Protein AF-A0A3B1JAP4-F1 (afdb_monomer)

Radius of gyration: 34.72 Å; Cα contacts (8 Å, |Δi|>4): 866; chains: 1; bounding box: 65×102×86 Å

Organism: Astyanax mexicanus (NCBI:txid7994)

pLDDT: mean 75.36, std 18.12, range [30.45, 96.69]

Nearest PDB structures (foldseek):
  4irl-assembly3_C  TM=9.573E-01  e=2.790E-07  Escherichia coli K-12
  3zjc-assembly4_C  TM=6.246E-01  e=2.790E-07  Homo sapiens
  3zjc-assembly2_B  TM=6.180E-01  e=3.115E-07  Homo sapiens
  3zjc-assembly1_A  TM=5.566E-01  e=2.499E-07  Homo sapiens
  3zjc-assembly3_E  TM=5.441E-01  e=3.144E-06  Homo sapiens

Structure (mmCIF, N/CA/C/O backbone):
data_AF-A0A3B1JAP4-F1
#
_entry.id   AF-A0A3B1JAP4-F1
#
loop_
_atom_site.group_PDB
_atom_site.id
_atom_site.type_symbol
_atom_site.label_atom_id
_atom_site.label_alt_id
_atom_site.label_comp_id
_atom_site.label_asym_id
_atom_site.label_entity_id
_atom_site.label_seq_id
_atom_site.pdbx_PDB_ins_code
_atom_site.Cartn_x
_atom_site.Cartn_y
_atom_site.Cartn_z
_atom_site.occupancy
_atom_site.B_iso_or_equiv
_atom_site.auth_seq_id
_atom_site.auth_comp_id
_atom_site.auth_asym_id
_atom_site.auth_atom_id
_atom_site.pdbx_PDB_model_num
ATOM 1 N N . MET A 1 1 ? 26.634 19.039 -27.154 1.00 31.50 1 MET A N 1
ATOM 2 C CA . MET A 1 1 ? 26.034 17.845 -27.784 1.00 31.50 1 MET A CA 1
ATOM 3 C C . MET A 1 1 ? 25.215 17.151 -26.714 1.00 31.50 1 MET A C 1
ATOM 5 O O . MET A 1 1 ? 25.797 16.612 -25.782 1.00 31.50 1 MET A O 1
ATOM 9 N N . GLU A 1 2 ? 23.889 17.278 -26.766 1.00 33.34 2 GLU A N 1
ATOM 10 C CA . GLU A 1 2 ? 23.001 16.531 -25.870 1.00 33.34 2 GLU A CA 1
ATOM 11 C C . GLU A 1 2 ? 23.104 15.041 -26.200 1.00 33.34 2 GLU A C 1
ATOM 13 O O . GLU A 1 2 ? 22.992 14.638 -27.358 1.00 33.34 2 GLU A O 1
ATOM 18 N N . LYS A 1 3 ? 23.367 14.230 -25.178 1.00 33.69 3 LYS A N 1
ATOM 19 C CA . LYS A 1 3 ? 23.437 12.775 -25.296 1.00 33.69 3 LYS A CA 1
ATOM 20 C C . LYS A 1 3 ? 22.052 12.226 -25.649 1.00 33.69 3 LYS A C 1
ATOM 22 O O . LYS A 1 3 ? 21.067 12.568 -24.994 1.00 33.69 3 LYS A O 1
ATOM 27 N N . SER A 1 4 ? 21.976 11.401 -26.695 1.00 41.25 4 SER A N 1
ATOM 28 C CA . SER A 1 4 ? 20.728 10.779 -27.163 1.00 41.25 4 SER A CA 1
ATOM 29 C C . SER A 1 4 ? 20.074 9.926 -26.062 1.00 41.25 4 SER A C 1
ATOM 31 O O . SER A 1 4 ? 20.778 9.348 -25.234 1.00 41.25 4 SER A O 1
ATOM 33 N N . GLY A 1 5 ? 18.739 9.807 -26.048 1.00 40.75 5 GLY A N 1
ATOM 34 C CA . GLY A 1 5 ? 17.995 9.013 -25.048 1.00 40.75 5 GLY A CA 1
ATOM 35 C C . GLY A 1 5 ? 18.449 7.548 -24.933 1.00 40.75 5 GLY A C 1
ATOM 36 O O . GLY A 1 5 ? 18.319 6.938 -23.875 1.00 40.75 5 GLY A O 1
ATOM 37 N N . VAL A 1 6 ? 19.099 7.023 -25.977 1.00 40.50 6 VAL A N 1
ATOM 38 C CA . VAL A 1 6 ? 19.736 5.698 -26.021 1.00 40.50 6 VAL A CA 1
ATOM 39 C C . VAL A 1 6 ? 20.871 5.544 -25.014 1.00 40.50 6 VAL A C 1
ATOM 41 O O . VAL A 1 6 ? 21.093 4.437 -24.531 1.00 40.50 6 VAL A O 1
ATOM 44 N N . GLU A 1 7 ? 21.611 6.606 -24.695 1.00 43.00 7 GLU A N 1
ATOM 45 C CA . GLU A 1 7 ? 22.705 6.539 -23.714 1.00 43.00 7 GLU A CA 1
ATOM 46 C C . GLU A 1 7 ? 22.198 6.497 -22.265 1.00 43.00 7 GLU A C 1
ATOM 48 O O . GLU A 1 7 ? 22.952 6.095 -21.384 1.00 43.00 7 GLU A O 1
ATOM 53 N N . LYS A 1 8 ? 20.930 6.861 -22.018 1.00 45.00 8 LYS A N 1
ATOM 54 C CA . LYS A 1 8 ? 20.296 6.772 -20.692 1.00 45.00 8 LYS A CA 1
ATOM 55 C C . LYS A 1 8 ? 19.608 5.430 -20.437 1.00 45.00 8 LYS A C 1
ATOM 57 O O . LYS A 1 8 ? 19.563 4.998 -19.294 1.00 45.00 8 LYS A O 1
ATOM 62 N N . SER A 1 9 ? 19.097 4.753 -21.470 1.00 47.22 9 SER A N 1
ATOM 63 C CA . SER A 1 9 ? 18.515 3.415 -21.303 1.00 47.22 9 SER A CA 1
ATOM 64 C C . SER A 1 9 ? 19.597 2.381 -21.001 1.00 47.22 9 SER A C 1
ATOM 66 O O . SER A 1 9 ? 20.545 2.209 -21.778 1.00 47.22 9 SER A O 1
ATOM 68 N N . THR A 1 10 ? 19.436 1.675 -19.882 1.00 51.91 10 THR A N 1
ATOM 69 C CA . THR A 1 10 ? 20.372 0.640 -19.439 1.00 51.91 10 THR A CA 1
ATOM 70 C C . THR A 1 10 ? 20.506 -0.463 -20.493 1.00 51.91 10 THR A C 1
ATOM 72 O O . THR A 1 10 ? 19.606 -0.716 -21.300 1.00 51.91 10 THR A O 1
ATOM 75 N N . LYS A 1 11 ? 21.657 -1.144 -20.506 1.00 51.28 11 LYS A N 1
ATOM 76 C CA . LYS A 1 11 ? 21.908 -2.289 -21.396 1.00 51.28 11 LYS A CA 1
ATOM 77 C C . LYS A 1 11 ? 20.793 -3.346 -21.295 1.00 51.28 11 LYS A C 1
ATOM 79 O O . LYS A 1 11 ? 20.411 -3.911 -22.313 1.00 51.28 11 LYS A O 1
ATOM 84 N N . LEU A 1 12 ? 20.230 -3.519 -20.096 1.00 52.16 12 LEU A N 1
ATOM 85 C CA . LEU A 1 12 ? 19.127 -4.435 -19.808 1.00 52.16 12 LEU A CA 1
ATOM 86 C C . LEU A 1 12 ? 17.820 -4.027 -20.499 1.00 52.16 12 LEU A C 1
ATOM 88 O O . LEU A 1 12 ? 17.185 -4.884 -21.097 1.00 52.16 12 LEU A O 1
ATOM 92 N N . VAL A 1 13 ? 17.451 -2.739 -20.512 1.00 56.16 13 VAL A N 1
ATOM 93 C CA . VAL A 1 13 ? 16.256 -2.261 -21.243 1.00 56.16 13 VAL A CA 1
ATOM 94 C C . VAL A 1 13 ? 16.369 -2.581 -22.733 1.00 56.16 13 VAL A C 1
ATOM 96 O O . VAL A 1 13 ? 15.427 -3.079 -23.339 1.00 56.16 13 VAL A O 1
ATOM 99 N N . LYS A 1 14 ? 17.547 -2.370 -23.327 1.00 60.72 14 LYS A N 1
ATOM 100 C CA . LYS A 1 14 ? 17.782 -2.682 -24.745 1.00 60.72 14 LYS A CA 1
ATOM 101 C C . LYS A 1 14 ? 17.707 -4.184 -25.028 1.00 60.72 14 LYS A C 1
ATOM 103 O O . LYS A 1 14 ? 17.181 -4.591 -26.060 1.00 60.72 14 LYS A O 1
ATOM 108 N N . GLU A 1 15 ? 18.222 -5.004 -24.114 1.00 60.78 15 GLU A N 1
ATOM 109 C CA . GLU A 1 15 ? 18.130 -6.462 -24.202 1.00 60.78 15 GLU A CA 1
ATOM 110 C C . GLU A 1 15 ? 16.675 -6.934 -24.061 1.00 60.78 15 GLU A C 1
ATOM 112 O O . GLU A 1 15 ? 16.214 -7.692 -24.907 1.00 60.78 15 GLU A O 1
ATOM 117 N N . GLN A 1 16 ? 15.914 -6.432 -23.085 1.00 63.91 16 GLN A N 1
ATOM 118 C CA . GLN A 1 16 ? 14.512 -6.815 -22.877 1.00 63.91 16 GLN A CA 1
ATOM 119 C C . GLN A 1 16 ? 13.595 -6.364 -24.014 1.00 63.91 16 GLN A C 1
ATOM 121 O O . GLN A 1 16 ? 12.759 -7.142 -24.458 1.00 63.91 16 GLN A O 1
ATOM 126 N N . MET A 1 17 ? 13.784 -5.158 -24.559 1.00 68.06 17 MET A N 1
ATOM 127 C CA . MET A 1 17 ? 13.044 -4.723 -25.749 1.00 68.06 17 MET A CA 1
ATOM 128 C C . MET A 1 17 ? 13.325 -5.631 -26.951 1.00 68.06 17 MET A C 1
ATOM 130 O O . MET A 1 17 ? 12.412 -5.969 -27.693 1.00 68.06 17 MET A O 1
ATOM 134 N N . SER A 1 18 ? 14.571 -6.076 -27.127 1.00 67.31 18 SER A N 1
ATOM 135 C CA . SER A 1 18 ? 14.917 -7.037 -28.180 1.00 67.31 18 SER A CA 1
ATOM 136 C C . SER A 1 18 ? 14.288 -8.418 -27.930 1.00 67.31 18 SER A C 1
ATOM 138 O O . SER A 1 18 ? 13.825 -9.075 -28.864 1.00 67.31 18 SER A O 1
ATOM 140 N N . LEU A 1 19 ? 14.212 -8.838 -26.663 1.00 66.75 19 LEU A N 1
ATOM 141 C CA . LEU A 1 19 ? 13.630 -10.115 -26.246 1.00 66.75 19 LEU A CA 1
ATOM 142 C C . LEU A 1 19 ? 12.097 -10.132 -26.275 1.00 66.75 19 LEU A C 1
ATOM 144 O O . LEU A 1 19 ? 11.529 -11.191 -26.532 1.00 66.75 19 LEU A O 1
ATOM 148 N N . SER A 1 20 ? 11.413 -9.012 -26.041 1.00 72.00 20 SER A N 1
ATOM 149 C CA . SER A 1 20 ? 9.950 -8.971 -25.880 1.00 72.00 20 SER A CA 1
ATOM 150 C C . SER A 1 20 ? 9.202 -9.503 -27.103 1.00 72.00 20 SER A C 1
ATOM 152 O O . SER A 1 20 ? 8.207 -10.207 -26.979 1.00 72.00 20 SER A O 1
ATOM 154 N N . VAL A 1 21 ? 9.740 -9.273 -28.297 1.00 69.06 21 VAL A N 1
ATOM 155 C CA . VAL A 1 21 ? 9.207 -9.784 -29.564 1.00 69.06 21 VAL A CA 1
ATOM 156 C C . VAL A 1 21 ? 9.222 -11.323 -29.624 1.00 69.06 21 VAL A C 1
ATOM 158 O O . VAL A 1 21 ? 8.373 -11.923 -30.282 1.00 69.06 21 VAL A O 1
ATOM 161 N N . THR A 1 22 ? 10.147 -11.983 -28.915 1.00 66.50 22 THR A N 1
ATOM 162 C CA . THR A 1 22 ? 10.214 -13.457 -28.835 1.00 66.50 22 THR A CA 1
ATOM 163 C C . THR A 1 22 ? 9.104 -14.066 -27.973 1.00 66.50 22 THR A C 1
ATOM 165 O O . THR A 1 22 ? 8.858 -15.268 -28.066 1.00 66.50 22 THR A O 1
ATOM 168 N N . LEU A 1 23 ? 8.397 -13.253 -27.176 1.00 72.25 23 LEU A N 1
ATOM 169 C CA . LEU A 1 23 ? 7.261 -13.699 -26.362 1.00 72.25 23 LEU A CA 1
ATOM 170 C C . LEU A 1 23 ? 6.004 -13.984 -27.196 1.00 72.25 23 LEU A C 1
ATOM 172 O O . LEU A 1 23 ? 5.071 -14.600 -26.688 1.00 72.25 23 LEU A O 1
ATOM 176 N N . CYS A 1 24 ? 5.995 -13.605 -28.478 1.00 69.88 24 CYS A N 1
ATOM 177 C CA . CYS A 1 24 ? 4.876 -13.819 -29.391 1.00 69.88 24 CYS A CA 1
ATOM 178 C C . CYS A 1 24 ? 5.268 -14.735 -30.568 1.00 69.88 24 CYS A C 1
ATOM 180 O O . CYS A 1 24 ? 5.369 -14.224 -31.676 1.00 69.88 24 CYS A O 1
ATOM 182 N N . PRO A 1 25 ? 5.522 -16.053 -30.408 1.00 68.06 25 PRO A N 1
ATOM 183 C CA . PRO A 1 25 ? 5.886 -16.912 -31.540 1.00 68.06 25 PRO A CA 1
ATOM 184 C C . PRO A 1 25 ? 4.770 -16.969 -32.600 1.00 68.06 25 PRO A C 1
ATOM 186 O O . PRO A 1 25 ? 3.613 -17.164 -32.221 1.00 68.06 25 PRO A O 1
ATOM 189 N N . PRO A 1 26 ? 5.068 -16.864 -33.914 1.00 71.62 26 PRO A N 1
ATOM 190 C CA . PRO A 1 26 ? 6.389 -16.741 -34.556 1.00 71.62 26 PRO A CA 1
ATOM 191 C C . PRO A 1 26 ? 6.976 -15.314 -34.600 1.00 71.62 26 PRO A C 1
ATOM 193 O O . PRO A 1 26 ? 8.154 -15.146 -34.917 1.00 71.62 26 PRO A O 1
ATOM 196 N N . GLY A 1 27 ? 6.164 -14.313 -34.277 1.00 76.62 27 GLY A N 1
ATOM 197 C CA . GLY A 1 27 ? 6.501 -12.905 -34.090 1.00 76.62 27 GLY A CA 1
ATOM 198 C C . GLY A 1 27 ? 5.220 -12.061 -33.958 1.00 76.62 27 GLY A C 1
ATOM 199 O O . GLY A 1 27 ? 4.130 -12.560 -34.248 1.00 76.62 27 GLY A O 1
ATOM 200 N N . PRO A 1 28 ? 5.295 -10.782 -33.557 1.00 86.19 28 PRO A N 1
ATOM 201 C CA . PRO A 1 28 ? 4.135 -9.900 -33.530 1.00 86.19 28 PRO A CA 1
ATOM 202 C C . PRO A 1 28 ? 3.669 -9.550 -34.949 1.00 86.19 28 PRO A C 1
ATOM 204 O O . PRO A 1 28 ? 4.472 -9.310 -35.852 1.00 86.19 28 PRO A O 1
ATOM 207 N N . HIS A 1 29 ? 2.352 -9.478 -35.136 1.00 84.62 29 HIS A N 1
ATOM 208 C CA . HIS A 1 29 ? 1.736 -9.004 -36.380 1.00 84.62 29 HIS A CA 1
ATOM 209 C C . HIS A 1 29 ? 1.782 -7.473 -36.499 1.00 84.62 29 HIS A C 1
ATOM 211 O O . HIS A 1 29 ? 1.923 -6.943 -37.599 1.00 84.62 29 HIS A O 1
ATOM 217 N N . CYS A 1 30 ? 1.706 -6.780 -35.359 1.00 87.88 30 CYS A N 1
ATOM 218 C CA . CYS A 1 30 ? 1.722 -5.328 -35.253 1.00 87.88 30 CYS A CA 1
ATOM 219 C C . CYS A 1 30 ? 2.501 -4.882 -34.012 1.00 87.88 30 CYS A C 1
ATOM 221 O O . CYS A 1 30 ? 2.348 -5.467 -32.940 1.00 87.88 30 CYS A O 1
ATOM 223 N N . LEU A 1 31 ? 3.295 -3.822 -34.150 1.00 89.81 31 LEU A N 1
ATOM 224 C CA . LEU A 1 31 ? 3.863 -3.041 -33.058 1.00 89.81 31 LEU A CA 1
ATOM 225 C C . LEU A 1 31 ? 3.118 -1.704 -32.995 1.00 89.81 31 LEU A C 1
ATOM 227 O O . LEU A 1 31 ? 3.112 -0.946 -33.963 1.00 89.81 31 LEU A O 1
ATOM 231 N N . LEU A 1 32 ? 2.486 -1.406 -31.862 1.00 93.00 32 LEU A N 1
ATOM 232 C CA . LEU A 1 32 ? 1.753 -0.156 -31.665 1.00 93.00 32 LEU A CA 1
ATOM 233 C C . LEU A 1 32 ? 2.630 0.863 -30.933 1.00 93.00 32 LEU A C 1
ATOM 235 O O . LEU A 1 32 ? 3.083 0.612 -29.817 1.00 93.00 32 LEU A O 1
ATOM 239 N N . LEU A 1 33 ? 2.852 2.023 -31.551 1.00 92.00 33 LEU A N 1
ATOM 240 C CA . LEU A 1 33 ? 3.520 3.163 -30.925 1.00 92.00 33 LEU A CA 1
ATOM 241 C C . LEU A 1 33 ? 2.477 4.117 -30.364 1.00 92.00 33 LEU A C 1
ATOM 243 O O . LEU A 1 33 ? 1.861 4.874 -31.110 1.00 92.00 33 LEU A O 1
ATOM 247 N N . VAL A 1 34 ? 2.281 4.073 -29.050 1.00 91.62 34 VAL A N 1
ATOM 248 C CA . VAL A 1 34 ? 1.252 4.873 -28.387 1.00 91.62 34 VAL A CA 1
ATOM 249 C C . VAL A 1 34 ? 1.757 6.293 -28.138 1.00 91.62 34 VAL A C 1
ATOM 251 O O . VAL A 1 34 ? 2.711 6.495 -27.387 1.00 91.62 34 VAL A O 1
ATOM 254 N N . ILE A 1 35 ? 1.103 7.275 -28.753 1.00 88.12 35 ILE A N 1
ATOM 255 C CA . ILE A 1 35 ? 1.367 8.707 -28.583 1.00 88.12 35 ILE A CA 1
ATOM 256 C C . ILE A 1 35 ? 0.117 9.348 -27.985 1.00 88.12 35 ILE A C 1
ATOM 258 O O . ILE A 1 35 ? -1.000 9.048 -28.394 1.00 88.12 35 ILE A O 1
ATOM 262 N N . ARG A 1 36 ? 0.277 10.208 -26.984 1.00 88.38 36 ARG A N 1
ATOM 263 C CA . ARG A 1 36 ? -0.851 10.946 -26.406 1.00 88.38 36 ARG A CA 1
ATOM 264 C C . ARG A 1 36 ? -1.057 12.251 -27.161 1.00 88.38 36 ARG A C 1
ATOM 266 O O . ARG A 1 36 ? -0.090 12.988 -27.326 1.00 88.38 36 ARG A O 1
ATOM 273 N N . VAL A 1 37 ? -2.291 12.539 -27.569 1.00 84.31 37 VAL A N 1
ATOM 274 C CA . VAL A 1 37 ? -2.637 13.790 -28.268 1.00 84.31 37 VAL A CA 1
ATOM 275 C C . VAL A 1 37 ? -2.494 15.009 -27.351 1.00 84.31 37 VAL A C 1
ATOM 277 O O . VAL A 1 37 ? -2.070 16.071 -27.792 1.00 84.31 37 VAL A O 1
ATOM 280 N N . ASP A 1 38 ? -2.779 14.857 -26.056 1.00 83.31 38 ASP A N 1
ATOM 281 C CA . ASP A 1 38 ? -2.684 15.934 -25.059 1.00 83.31 38 ASP A CA 1
ATOM 282 C C . ASP A 1 38 ? -1.237 16.276 -24.642 1.00 83.31 38 ASP A C 1
ATOM 284 O O . ASP A 1 38 ? -1.012 17.092 -23.744 1.00 83.31 38 ASP A O 1
ATOM 288 N N . SER A 1 39 ? -0.240 15.654 -25.280 1.00 82.62 39 SER A N 1
ATOM 289 C CA . SER A 1 39 ? 1.178 15.841 -24.990 1.00 82.62 39 SER A CA 1
ATOM 290 C C . SER A 1 39 ? 1.946 16.297 -26.223 1.00 82.62 39 SER A C 1
ATOM 292 O O . SER A 1 39 ? 1.733 15.798 -27.322 1.00 82.62 39 SER A O 1
ATOM 294 N N . ILE A 1 40 ? 2.902 17.210 -26.019 1.00 81.25 40 ILE A N 1
ATOM 295 C CA . ILE A 1 40 ? 3.692 17.760 -27.123 1.00 81.25 40 ILE A CA 1
ATOM 296 C C . ILE A 1 40 ? 4.793 16.775 -27.543 1.00 81.25 40 ILE A C 1
ATOM 298 O O . ILE A 1 40 ? 5.680 16.456 -26.737 1.00 81.25 40 ILE A O 1
ATOM 302 N N . PHE A 1 41 ? 4.815 16.362 -28.812 1.00 84.00 41 PHE A N 1
ATOM 303 C CA . PHE A 1 41 ? 5.821 15.453 -29.367 1.00 84.00 41 PHE A CA 1
ATOM 304 C C . PHE A 1 41 ? 7.043 16.219 -29.895 1.00 84.00 41 PHE A C 1
ATOM 306 O O . PHE A 1 41 ? 7.038 16.787 -30.985 1.00 84.00 41 PHE A O 1
ATOM 313 N N . LYS A 1 42 ? 8.134 16.227 -29.119 1.00 84.38 42 LYS A N 1
ATOM 314 C CA . LYS A 1 42 ? 9.365 16.965 -29.457 1.00 84.38 42 LYS A CA 1
ATOM 315 C C . LYS A 1 42 ? 10.503 16.045 -29.899 1.00 84.38 42 LYS A C 1
ATOM 317 O O . LYS A 1 42 ? 10.506 14.836 -29.661 1.00 84.38 42 LYS A O 1
ATOM 322 N N . SER A 1 43 ? 11.545 16.662 -30.450 1.00 80.38 43 SER A N 1
ATOM 323 C CA . SER A 1 43 ? 12.792 16.020 -30.885 1.00 80.38 43 SER A CA 1
ATOM 324 C C . SER A 1 43 ? 13.413 15.074 -29.851 1.00 80.38 43 SER A C 1
ATOM 326 O O . SER A 1 43 ? 13.981 14.047 -30.216 1.00 80.38 43 SER A O 1
ATOM 328 N N . LYS A 1 44 ? 13.284 15.361 -28.549 1.00 79.31 44 LYS A N 1
ATOM 329 C CA . LYS A 1 44 ? 13.772 14.477 -27.479 1.00 79.31 44 LYS A CA 1
ATOM 330 C C . LYS A 1 44 ? 13.033 13.133 -27.462 1.00 79.31 44 LYS A C 1
ATOM 332 O O . LYS A 1 44 ? 13.691 12.098 -27.367 1.00 79.31 44 LYS A O 1
ATOM 337 N N . GLN A 1 45 ? 11.704 13.144 -27.575 1.00 79.44 45 GLN A N 1
ATOM 338 C CA . GLN A 1 45 ? 10.878 11.936 -27.657 1.00 79.44 45 GLN A CA 1
ATOM 339 C C . GLN A 1 45 ? 11.181 11.160 -28.937 1.00 79.44 45 GLN A C 1
ATOM 341 O O . GLN A 1 45 ? 11.417 9.955 -28.875 1.00 79.44 45 GLN A O 1
ATOM 346 N N . ARG A 1 46 ? 11.295 11.860 -30.072 1.00 86.31 46 ARG A N 1
ATOM 347 C CA . ARG A 1 46 ? 11.730 11.261 -31.340 1.00 86.31 46 ARG A CA 1
ATOM 348 C C . ARG A 1 46 ? 13.082 10.557 -31.209 1.00 86.31 46 ARG A C 1
ATOM 350 O O . ARG A 1 46 ? 13.200 9.396 -31.583 1.00 86.31 46 ARG A O 1
ATOM 357 N N . ASN A 1 47 ? 14.092 11.234 -30.662 1.00 81.44 47 ASN A N 1
ATOM 358 C CA . ASN A 1 47 ? 15.446 10.691 -30.526 1.00 81.44 47 ASN A CA 1
ATOM 359 C C . ASN A 1 47 ? 15.493 9.456 -29.616 1.00 81.44 47 ASN A C 1
ATOM 361 O O . ASN A 1 47 ? 16.281 8.542 -29.860 1.00 81.44 47 ASN A O 1
ATOM 365 N N . ALA A 1 48 ? 14.680 9.432 -28.556 1.00 79.62 48 ALA A N 1
ATOM 366 C CA . ALA A 1 48 ? 14.551 8.265 -27.690 1.00 79.62 48 ALA A CA 1
ATOM 367 C C . ALA A 1 48 ? 13.899 7.092 -28.438 1.00 79.62 48 ALA A C 1
ATOM 369 O O . ALA A 1 48 ? 14.471 6.006 -28.480 1.00 79.62 48 ALA A O 1
ATOM 370 N N . LEU A 1 49 ? 12.768 7.348 -29.101 1.00 83.69 49 LEU A N 1
ATOM 371 C CA . LEU A 1 49 ? 12.000 6.359 -29.853 1.00 83.69 49 LEU A CA 1
ATOM 372 C C . LEU A 1 49 ? 12.801 5.741 -31.007 1.00 83.69 49 LEU A C 1
ATOM 374 O O . LEU A 1 49 ? 12.911 4.520 -31.106 1.00 83.69 49 LEU A O 1
ATOM 378 N N . GLU A 1 50 ? 13.405 6.574 -31.858 1.00 83.12 50 GLU A N 1
ATOM 379 C CA . GLU A 1 50 ? 14.282 6.122 -32.946 1.00 83.12 50 GLU A CA 1
ATOM 380 C C . GLU A 1 50 ? 15.445 5.298 -32.386 1.00 83.12 50 GLU A C 1
ATOM 382 O O . GLU A 1 50 ? 15.848 4.276 -32.937 1.00 83.12 50 GLU A O 1
ATOM 387 N N . GLY A 1 51 ? 15.968 5.737 -31.249 1.00 80.69 51 GLY A N 1
ATOM 388 C CA . GLY A 1 51 ? 17.017 5.067 -30.521 1.00 80.69 51 GLY A CA 1
ATOM 389 C C . GLY A 1 51 ? 16.686 3.647 -30.068 1.00 80.69 51 GLY A C 1
ATOM 390 O O . GLY A 1 51 ? 17.536 2.759 -30.155 1.00 80.69 51 GLY A O 1
ATOM 391 N N . HIS A 1 52 ? 15.463 3.430 -29.593 1.00 79.19 52 HIS A N 1
ATOM 392 C CA . HIS A 1 52 ? 14.980 2.111 -29.196 1.00 79.19 52 HIS A CA 1
ATOM 393 C C . HIS A 1 52 ? 14.629 1.238 -30.395 1.00 79.19 52 HIS A C 1
ATOM 395 O O . HIS A 1 52 ? 14.964 0.058 -30.407 1.00 79.19 52 HIS A O 1
ATOM 401 N N . LEU A 1 53 ? 14.018 1.805 -31.435 1.00 81.62 53 LEU A N 1
ATOM 402 C CA . LEU A 1 53 ? 13.647 1.035 -32.623 1.00 81.62 53 LEU A CA 1
ATOM 403 C C . LEU A 1 53 ? 14.855 0.632 -33.480 1.00 81.62 53 LEU A C 1
AT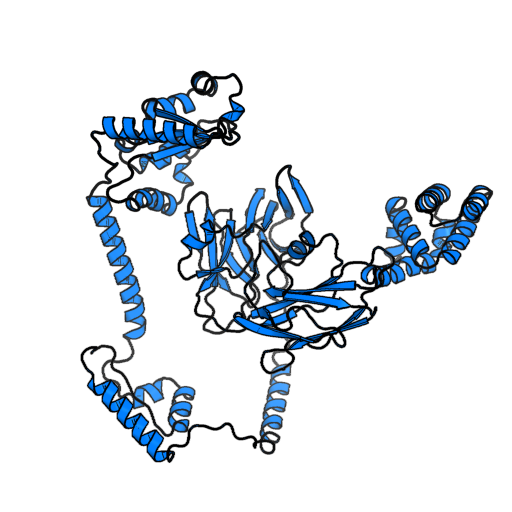OM 405 O O . LEU A 1 53 ? 14.791 -0.388 -34.157 1.00 81.62 53 LEU A O 1
ATOM 409 N N . LYS A 1 54 ? 15.996 1.327 -33.353 1.00 80.75 54 LYS A N 1
ATOM 410 C CA . LYS A 1 54 ? 17.301 0.901 -33.904 1.00 80.75 54 LYS A CA 1
ATOM 411 C C . LYS A 1 54 ? 17.806 -0.445 -33.374 1.00 80.75 54 LYS A C 1
ATOM 413 O O . LYS A 1 54 ? 18.750 -0.995 -33.937 1.00 80.75 54 LYS A O 1
ATOM 418 N N . LEU A 1 55 ? 17.227 -0.968 -32.290 1.00 74.19 55 LEU A N 1
ATOM 419 C CA . LEU A 1 55 ? 17.534 -2.313 -31.793 1.00 74.19 55 LEU A CA 1
ATOM 420 C C . LEU A 1 55 ? 16.985 -3.410 -32.715 1.00 74.19 55 LEU A C 1
ATOM 422 O O . LEU A 1 55 ? 17.455 -4.547 -32.663 1.00 74.19 55 LEU A O 1
ATOM 426 N N . PHE A 1 56 ? 16.018 -3.067 -33.565 1.00 78.44 56 PHE A N 1
ATOM 427 C CA . PHE A 1 56 ? 15.433 -3.950 -34.559 1.00 78.44 56 PHE A CA 1
ATOM 428 C C . PHE A 1 56 ? 15.955 -3.596 -35.962 1.00 78.44 56 PHE A C 1
ATOM 430 O O . PHE A 1 56 ? 16.378 -2.463 -36.204 1.00 78.44 56 PHE A O 1
ATOM 437 N N . PRO A 1 57 ? 15.941 -4.540 -36.921 1.00 80.12 57 PRO A N 1
ATOM 438 C CA . PRO A 1 57 ? 16.189 -4.227 -38.320 1.00 80.12 57 PRO A CA 1
ATOM 439 C C . PRO A 1 57 ? 15.160 -3.219 -38.840 1.00 80.12 57 PRO A C 1
ATOM 441 O O . PRO A 1 57 ? 14.017 -3.208 -38.389 1.00 80.12 57 PRO A O 1
ATOM 444 N N . GLU A 1 58 ? 15.533 -2.443 -39.860 1.00 83.62 58 GLU A N 1
ATOM 445 C CA . GLU A 1 58 ? 14.669 -1.404 -40.451 1.00 83.62 58 GLU A CA 1
ATOM 446 C C . GLU A 1 58 ? 13.309 -1.956 -40.934 1.00 83.62 58 GLU A C 1
ATOM 448 O O . GLU A 1 58 ? 12.326 -1.226 -41.002 1.00 83.62 58 GLU A O 1
ATOM 453 N N . THR A 1 59 ? 13.206 -3.264 -41.199 1.00 84.06 59 THR A N 1
ATOM 454 C CA . THR A 1 59 ? 11.942 -3.934 -41.545 1.00 84.06 59 THR A CA 1
ATOM 455 C C . THR A 1 59 ? 10.901 -3.902 -40.427 1.00 84.06 59 THR A C 1
ATOM 457 O O . THR A 1 59 ? 9.731 -4.134 -40.711 1.00 84.06 59 THR A O 1
ATOM 460 N N . VAL A 1 60 ? 11.285 -3.607 -39.177 1.00 86.12 60 VAL A N 1
ATOM 461 C CA . VAL A 1 60 ? 10.341 -3.443 -38.059 1.00 86.12 60 VAL A CA 1
ATOM 462 C C . VAL A 1 60 ? 9.290 -2.391 -38.382 1.00 86.12 60 VAL A C 1
ATOM 464 O O . VAL A 1 60 ? 8.118 -2.591 -38.083 1.00 86.12 60 VAL A O 1
ATOM 467 N N . TRP A 1 61 ? 9.683 -1.321 -39.083 1.00 90.50 61 TRP A N 1
ATOM 468 C CA . TRP A 1 61 ? 8.782 -0.238 -39.445 1.00 90.50 61 TRP A CA 1
ATOM 469 C C . TRP A 1 61 ? 7.630 -0.732 -40.307 1.00 90.50 61 TRP A C 1
ATOM 471 O O . TRP A 1 61 ? 6.527 -0.243 -40.121 1.00 90.50 61 TRP A O 1
ATOM 481 N N . ASN A 1 62 ? 7.815 -1.765 -41.136 1.00 89.69 62 ASN A N 1
ATOM 482 C CA . ASN A 1 62 ? 6.740 -2.365 -41.936 1.00 89.69 62 ASN A CA 1
ATOM 483 C C . ASN A 1 62 ? 5.653 -3.031 -41.082 1.00 89.69 62 ASN A C 1
ATOM 485 O O . ASN A 1 62 ? 4.556 -3.252 -41.579 1.00 89.69 62 ASN A O 1
ATOM 489 N N . HIS A 1 63 ? 5.902 -3.281 -39.798 1.00 90.94 63 HIS A N 1
ATOM 490 C CA . HIS A 1 63 ? 4.941 -3.856 -38.853 1.00 90.94 63 HIS A CA 1
ATOM 491 C C . HIS A 1 63 ? 4.513 -2.865 -37.763 1.00 90.94 63 HIS A C 1
ATOM 493 O O . HIS A 1 63 ? 3.842 -3.263 -36.817 1.00 90.94 63 HIS A O 1
ATOM 499 N N . THR A 1 64 ? 4.886 -1.588 -37.878 1.00 92.00 64 THR A N 1
ATOM 500 C CA . THR A 1 64 ? 4.629 -0.571 -36.853 1.00 92.00 64 THR A CA 1
ATOM 501 C C . THR A 1 64 ? 3.507 0.386 -37.258 1.00 92.00 64 THR A C 1
ATOM 503 O O . THR A 1 64 ? 3.497 0.891 -38.381 1.00 92.00 64 THR A O 1
ATOM 506 N N . MET A 1 65 ? 2.600 0.686 -36.328 1.00 94.50 65 MET A N 1
ATOM 507 C CA . MET A 1 65 ? 1.504 1.650 -36.483 1.00 94.50 65 MET A CA 1
ATOM 508 C C . MET A 1 65 ? 1.486 2.629 -35.303 1.00 94.50 65 MET A C 1
ATOM 510 O O . MET A 1 65 ? 1.746 2.237 -34.165 1.00 94.50 65 MET A O 1
ATOM 514 N N . VAL A 1 66 ? 1.170 3.900 -35.559 1.00 96.06 66 VAL A N 1
ATOM 515 C CA . VAL A 1 66 ? 1.022 4.910 -34.499 1.00 96.06 66 VAL A CA 1
ATOM 516 C C . VAL A 1 66 ? -0.393 4.853 -33.920 1.00 96.06 66 VAL A C 1
ATOM 518 O O . VAL A 1 66 ? -1.375 4.954 -34.650 1.00 96.06 66 VAL A O 1
ATOM 521 N N . LEU A 1 67 ? -0.513 4.716 -32.604 1.00 95.25 67 LEU A N 1
ATOM 522 C CA . LEU A 1 67 ? -1.789 4.779 -31.898 1.00 95.25 67 LEU A CA 1
ATOM 523 C C . LEU A 1 67 ? -1.871 6.093 -31.122 1.00 95.25 67 LEU A C 1
ATOM 525 O O . LEU A 1 67 ? -1.200 6.265 -30.107 1.00 95.25 67 LEU A O 1
ATOM 529 N N . PHE A 1 68 ? -2.708 7.013 -31.584 1.00 92.12 68 PHE A N 1
ATOM 530 C CA . PHE A 1 68 ? -3.012 8.242 -30.866 1.00 92.12 68 PHE A CA 1
ATOM 531 C C . PHE A 1 68 ? -4.040 7.954 -29.773 1.00 92.12 68 PHE A C 1
ATOM 533 O O . PHE A 1 68 ? -5.149 7.514 -30.051 1.00 92.12 68 PHE A O 1
ATOM 540 N N . SER A 1 69 ? -3.662 8.183 -28.524 1.00 86.88 69 SER A N 1
ATOM 541 C CA . SER A 1 69 ? -4.532 8.069 -27.349 1.00 86.88 69 SER A CA 1
ATOM 542 C C . SER A 1 69 ? -5.015 9.448 -26.909 1.00 86.88 69 SER A C 1
ATOM 544 O O . SER A 1 69 ? -4.377 10.451 -27.236 1.00 86.88 69 SER A O 1
ATOM 546 N N . PHE A 1 70 ? -6.108 9.489 -26.140 1.00 82.06 70 PHE A N 1
ATOM 547 C CA . PHE A 1 70 ? -6.770 10.731 -25.722 1.00 82.06 70 PHE A CA 1
ATOM 548 C C . PHE A 1 70 ? -7.333 11.528 -26.914 1.00 82.06 70 PHE A C 1
ATOM 550 O O . PHE A 1 70 ? -7.218 12.750 -26.986 1.00 82.06 70 PHE A O 1
ATOM 557 N N . GLY A 1 71 ? -7.930 10.827 -27.885 1.00 80.00 71 GLY A N 1
ATOM 558 C CA . GLY A 1 71 ? -8.488 11.432 -29.097 1.00 80.00 71 GLY A CA 1
ATOM 559 C C . GLY A 1 71 ? -9.601 12.455 -28.849 1.00 80.00 71 GLY A C 1
ATOM 560 O O . GLY A 1 71 ? -9.857 13.289 -29.707 1.00 80.00 71 GLY A O 1
ATOM 561 N N . GLU A 1 72 ? -10.239 12.444 -27.678 1.00 80.38 72 GLU A N 1
ATOM 562 C CA . GLU A 1 72 ? -11.214 13.457 -27.264 1.00 80.38 72 GLU A CA 1
ATOM 563 C C . GLU A 1 72 ? -10.646 14.889 -27.225 1.00 80.38 72 GLU A C 1
ATOM 565 O O . GLU A 1 72 ? -11.402 15.840 -27.399 1.00 80.38 72 GLU A O 1
ATOM 570 N N . TYR A 1 73 ? -9.327 15.050 -27.057 1.00 81.69 73 TYR A N 1
ATOM 571 C CA . TYR A 1 73 ? -8.656 16.356 -27.032 1.00 81.69 73 TYR A CA 1
ATOM 572 C C . TYR A 1 73 ? -8.444 16.962 -28.422 1.00 81.69 73 TYR A C 1
ATOM 574 O O . TYR A 1 73 ? -7.992 18.100 -28.528 1.00 81.69 73 TYR A O 1
ATOM 582 N N . LEU A 1 74 ? -8.756 16.219 -29.488 1.00 80.00 74 LEU A N 1
ATOM 583 C CA . LEU A 1 74 ? -8.736 16.756 -30.844 1.00 80.00 74 LEU A CA 1
ATOM 584 C C . LEU A 1 74 ? -9.906 17.721 -31.101 1.00 80.00 74 LEU A C 1
ATOM 586 O O . LEU A 1 74 ? -9.784 18.579 -31.970 1.00 80.00 74 LEU A O 1
ATOM 590 N N . GLU A 1 75 ? -11.001 17.631 -30.334 1.00 81.88 75 GLU A N 1
ATOM 591 C CA . GLU A 1 75 ? -12.228 18.419 -30.537 1.00 81.88 75 GLU A CA 1
ATOM 592 C C . GLU A 1 75 ? -12.661 18.427 -32.023 1.00 81.88 75 GLU A C 1
ATOM 594 O O . GLU A 1 75 ? -12.924 17.365 -32.586 1.00 81.88 75 GLU A O 1
ATOM 599 N N . ASP A 1 76 ? -12.709 19.601 -32.667 1.00 83.75 76 ASP A N 1
ATOM 600 C CA . ASP A 1 76 ? -13.050 19.776 -34.090 1.00 83.75 76 ASP A CA 1
ATOM 601 C C . ASP A 1 76 ? -11.839 19.630 -35.040 1.00 83.75 76 ASP A C 1
ATOM 603 O O . ASP A 1 76 ? -11.967 19.760 -36.261 1.00 83.75 76 ASP A O 1
ATOM 607 N N . THR A 1 77 ? -10.645 19.393 -34.497 1.00 86.31 77 THR A N 1
ATOM 608 C CA . THR A 1 77 ? -9.404 19.243 -35.264 1.00 86.31 77 THR A CA 1
ATOM 609 C C . THR A 1 77 ? -9.277 17.807 -35.751 1.00 86.31 77 THR A C 1
ATOM 611 O O . THR A 1 77 ? -9.309 16.857 -34.977 1.00 86.31 77 THR A O 1
ATOM 614 N N . THR A 1 78 ? -9.092 17.618 -37.052 1.00 89.19 78 THR A N 1
ATOM 615 C CA . THR A 1 78 ? -8.800 16.280 -37.591 1.00 89.19 78 THR A CA 1
ATOM 616 C C . THR A 1 78 ? -7.416 15.806 -37.146 1.00 89.19 78 THR A C 1
ATOM 618 O O . THR A 1 78 ? -6.516 16.613 -36.894 1.00 89.19 78 THR A O 1
ATOM 621 N N . ILE A 1 79 ? -7.204 14.492 -37.075 1.00 91.69 79 ILE A N 1
ATOM 622 C CA . ILE A 1 79 ? -5.891 13.954 -36.700 1.00 91.69 79 ILE A CA 1
ATOM 623 C C . ILE A 1 79 ? -4.801 14.362 -37.702 1.00 91.69 79 ILE A C 1
ATOM 625 O O . ILE A 1 79 ? -3.667 14.617 -37.309 1.00 91.69 79 ILE A O 1
ATOM 629 N N . GLU A 1 80 ? -5.150 14.512 -38.977 1.00 93.00 80 GLU A N 1
ATOM 630 C CA . GLU A 1 80 ? -4.256 14.996 -40.028 1.00 93.00 80 GLU A CA 1
ATOM 631 C C . GLU A 1 80 ? -3.795 16.432 -39.746 1.00 93.00 80 GLU A C 1
ATOM 633 O O . GLU A 1 80 ? -2.598 16.718 -39.777 1.00 93.00 80 GLU A O 1
ATOM 638 N N . GLN A 1 81 ? -4.725 17.321 -39.380 1.00 90.06 81 GLN A N 1
ATOM 639 C CA . GLN A 1 81 ? -4.400 18.697 -38.989 1.00 90.06 81 GLN A CA 1
ATOM 640 C C . GLN A 1 81 ? -3.542 18.742 -37.724 1.00 90.06 81 GLN A C 1
ATOM 642 O O . GLN A 1 81 ? -2.610 19.544 -37.643 1.00 90.06 81 GLN A O 1
ATOM 647 N N . TYR A 1 82 ? -3.820 17.871 -36.750 1.00 91.81 82 TYR A N 1
ATOM 648 C CA . TYR A 1 82 ? -2.992 17.750 -35.553 1.00 91.81 82 TYR A CA 1
ATOM 649 C C . TYR A 1 82 ? -1.553 17.360 -35.914 1.00 91.81 82 TYR A C 1
ATOM 651 O O . TYR A 1 82 ? -0.628 18.082 -35.547 1.00 91.81 82 TYR A O 1
ATOM 659 N N . ILE A 1 83 ? -1.359 16.300 -36.710 1.00 91.75 83 ILE A N 1
ATOM 660 C CA . ILE A 1 83 ? -0.034 15.844 -37.168 1.00 91.75 83 ILE A CA 1
ATOM 661 C C . ILE A 1 83 ? 0.711 16.964 -37.911 1.00 91.75 83 ILE A C 1
ATOM 663 O O . ILE A 1 83 ? 1.910 17.169 -37.696 1.00 91.75 83 ILE A O 1
ATOM 667 N N . GLU A 1 84 ? 0.013 17.721 -38.760 1.00 90.69 84 GLU A N 1
ATOM 668 C CA . GLU A 1 84 ? 0.594 18.870 -39.454 1.00 90.69 84 GLU A CA 1
ATOM 669 C C . GLU A 1 84 ? 1.026 19.982 -38.483 1.00 90.69 84 GLU A C 1
ATOM 671 O O . GLU A 1 84 ? 2.130 20.520 -38.614 1.00 90.69 84 GLU A O 1
ATOM 676 N N . SER A 1 85 ? 0.192 20.299 -37.490 1.00 88.56 85 SER A N 1
ATOM 677 C CA . SER A 1 85 ? 0.420 21.394 -36.538 1.00 88.56 85 SER A CA 1
ATOM 678 C C . SER A 1 85 ? 1.481 21.095 -35.470 1.00 88.56 85 SER A C 1
ATOM 680 O O . SER A 1 85 ? 2.220 21.997 -35.074 1.00 88.56 85 SER A O 1
ATOM 682 N N . GLU A 1 86 ? 1.605 19.834 -35.049 1.00 87.88 86 GLU A N 1
ATOM 683 C CA . GLU A 1 86 ? 2.507 19.384 -33.981 1.00 87.88 86 GLU A CA 1
ATOM 684 C C . GLU A 1 86 ? 3.988 19.484 -34.396 1.00 87.88 86 GLU A C 1
ATOM 686 O O . GLU A 1 86 ? 4.889 19.704 -33.582 1.00 87.88 86 GLU A O 1
ATOM 691 N N . GLY A 1 87 ? 4.242 19.388 -35.705 1.00 89.25 87 GLY A N 1
ATOM 692 C CA . GLY A 1 87 ? 5.522 19.702 -36.327 1.00 89.25 87 GLY A CA 1
ATOM 693 C C . GLY A 1 87 ? 6.273 18.508 -36.915 1.00 89.25 87 GLY A C 1
ATOM 694 O O . GLY A 1 87 ? 5.834 17.358 -36.914 1.00 89.25 87 GLY A O 1
ATOM 695 N N . LYS A 1 88 ? 7.467 18.805 -37.443 1.00 92.69 88 LYS A N 1
ATOM 696 C CA . LYS A 1 88 ? 8.237 17.897 -38.316 1.00 92.69 88 LYS A CA 1
ATOM 697 C C . LYS A 1 88 ? 8.637 16.573 -37.666 1.00 92.69 88 LYS A C 1
ATOM 699 O O . LYS A 1 88 ? 8.850 15.598 -38.377 1.00 92.69 88 LYS A O 1
ATOM 704 N N . ASP A 1 89 ? 8.785 16.536 -36.344 1.00 93.00 89 ASP A N 1
ATOM 705 C CA . ASP A 1 89 ? 9.192 15.319 -35.639 1.00 93.00 89 ASP A CA 1
ATOM 706 C C . ASP A 1 89 ? 8.064 14.279 -35.584 1.00 93.00 89 ASP A C 1
ATOM 708 O O . ASP A 1 89 ? 8.338 13.093 -35.778 1.00 93.00 89 ASP A O 1
ATOM 712 N N . LEU A 1 90 ? 6.811 14.709 -35.374 1.00 93.00 90 LEU A N 1
ATOM 713 C CA . LEU A 1 90 ? 5.655 13.809 -35.409 1.00 93.00 90 LEU A CA 1
ATOM 714 C C . LEU A 1 90 ? 5.329 13.392 -36.847 1.00 93.00 90 LEU A C 1
ATOM 716 O O . LEU A 1 90 ? 5.111 12.209 -37.098 1.00 93.00 90 LEU A O 1
ATOM 720 N N . GLN A 1 91 ? 5.384 14.331 -37.797 1.00 94.69 91 GLN A N 1
ATOM 721 C CA . GLN A 1 91 ? 5.222 14.030 -39.227 1.00 94.69 91 GLN A CA 1
ATOM 722 C C . GLN A 1 91 ? 6.217 12.962 -39.684 1.00 94.69 91 GLN A C 1
ATOM 724 O O . GLN A 1 91 ? 5.822 11.952 -40.258 1.00 94.69 91 GLN A O 1
ATOM 729 N N . TRP A 1 92 ? 7.497 13.122 -39.331 1.00 94.94 92 TRP A N 1
ATOM 730 C CA . TRP A 1 92 ? 8.531 12.133 -39.632 1.00 94.94 92 TRP A CA 1
ATOM 731 C C . TRP A 1 92 ? 8.199 10.745 -39.072 1.00 94.94 92 TRP A C 1
ATOM 733 O O . TRP A 1 92 ? 8.434 9.744 -39.747 1.00 94.94 92 TRP A O 1
ATOM 743 N N . LEU A 1 93 ? 7.657 10.662 -37.851 1.00 94.56 93 LEU A N 1
ATOM 744 C CA . LEU A 1 93 ? 7.284 9.386 -37.239 1.00 94.56 93 LEU A CA 1
ATOM 745 C C . LEU A 1 93 ? 6.132 8.711 -37.997 1.00 94.56 93 LEU A C 1
ATOM 747 O O . LEU A 1 93 ? 6.196 7.511 -38.270 1.00 94.56 93 LEU A O 1
ATOM 751 N N . VAL A 1 94 ? 5.096 9.474 -38.344 1.00 94.62 94 VAL A N 1
ATOM 752 C CA . VAL A 1 94 ? 3.929 8.966 -39.078 1.00 94.62 94 VAL A CA 1
ATOM 753 C C . VAL A 1 94 ? 4.331 8.512 -40.484 1.00 94.62 94 VAL A C 1
ATOM 755 O O . VAL A 1 94 ? 3.981 7.403 -40.894 1.00 94.62 94 VAL A O 1
ATOM 758 N N . GLU A 1 95 ? 5.158 9.295 -41.179 1.00 94.75 95 GLU A N 1
ATOM 759 C CA . GLU A 1 95 ? 5.734 8.930 -42.478 1.00 94.75 95 GLU A CA 1
ATOM 760 C C . GLU A 1 95 ? 6.602 7.669 -42.382 1.00 94.75 95 GLU A C 1
ATOM 762 O O . GLU A 1 95 ? 6.501 6.775 -43.224 1.00 94.75 95 GLU A O 1
ATOM 767 N N . LYS A 1 96 ? 7.425 7.546 -41.330 1.00 92.62 96 LYS A N 1
ATOM 768 C CA . LYS A 1 96 ? 8.229 6.341 -41.070 1.00 92.62 96 LYS A CA 1
ATOM 769 C C . LYS A 1 96 ? 7.376 5.102 -40.840 1.00 92.62 96 LYS A C 1
ATOM 771 O O . LYS A 1 96 ? 7.768 4.013 -41.253 1.00 92.62 96 LYS A O 1
ATOM 776 N N . CYS A 1 97 ? 6.199 5.268 -40.247 1.00 93.38 97 CYS A N 1
ATOM 777 C CA . CYS A 1 97 ? 5.205 4.209 -40.122 1.00 93.38 97 CYS A CA 1
ATOM 778 C C . CYS A 1 97 ? 4.369 4.027 -41.401 1.00 93.38 97 CYS A C 1
ATOM 780 O O . CYS A 1 97 ? 3.392 3.286 -41.379 1.00 93.38 97 CYS A O 1
ATOM 782 N N . GLY A 1 98 ? 4.717 4.642 -42.534 1.00 92.06 98 GLY A N 1
ATOM 783 C CA . GLY A 1 98 ? 3.984 4.492 -43.794 1.00 92.06 98 GLY A CA 1
ATOM 784 C C . GLY A 1 98 ? 2.564 5.056 -43.735 1.00 92.06 98 GLY A C 1
ATOM 785 O O . GLY A 1 98 ? 1.662 4.482 -44.336 1.00 92.06 98 GLY A O 1
ATOM 786 N N . ASN A 1 99 ? 2.359 6.133 -42.970 1.00 93.62 99 ASN A N 1
ATOM 787 C CA . ASN A 1 99 ? 1.059 6.772 -42.731 1.00 93.62 99 ASN A CA 1
ATOM 788 C C . ASN A 1 99 ? 0.007 5.850 -42.095 1.00 93.62 99 ASN A C 1
ATOM 790 O O . ASN A 1 99 ? -1.192 6.065 -42.243 1.00 93.62 99 ASN A O 1
ATOM 794 N N . ARG A 1 100 ? 0.449 4.829 -41.351 1.00 94.19 100 ARG A N 1
ATOM 795 C CA . ARG A 1 100 ? -0.440 3.974 -40.561 1.00 94.19 100 ARG A CA 1
ATOM 796 C C . ARG A 1 100 ? -0.619 4.557 -39.171 1.00 94.19 100 ARG A C 1
ATOM 798 O O . ARG A 1 100 ? 0.310 4.536 -38.358 1.00 94.19 100 ARG A O 1
ATOM 805 N N . TYR A 1 101 ? -1.828 5.029 -38.900 1.00 95.56 101 TYR A N 1
ATOM 806 C CA . TYR A 1 101 ? -2.227 5.479 -37.578 1.00 95.56 101 TYR A CA 1
ATOM 807 C C . TYR A 1 101 ? -3.711 5.240 -37.283 1.00 95.56 101 TYR A C 1
ATOM 809 O O . TYR A 1 101 ? -4.554 5.083 -38.177 1.00 95.56 101 TYR A O 1
ATOM 817 N N . HIS A 1 102 ? -4.031 5.228 -35.995 1.00 93.12 102 HIS A N 1
ATOM 818 C CA . HIS A 1 102 ? -5.393 5.145 -35.481 1.00 93.12 102 HIS A CA 1
ATOM 819 C C . HIS A 1 102 ? -5.550 6.058 -34.260 1.00 93.12 102 HIS A C 1
ATOM 821 O O . HIS A 1 102 ? -4.577 6.299 -33.547 1.00 93.12 102 HIS A O 1
ATOM 827 N N . VAL A 1 103 ? -6.761 6.568 -34.029 1.00 90.94 103 VAL A N 1
ATOM 828 C CA . VAL A 1 103 ? -7.082 7.464 -32.912 1.00 90.94 103 VAL A CA 1
ATOM 829 C C . VAL A 1 103 ? -8.072 6.776 -31.988 1.00 90.94 103 VAL A C 1
ATOM 831 O O . VAL A 1 103 ? -9.163 6.414 -32.410 1.00 90.94 103 VAL A O 1
ATOM 834 N N . LEU A 1 104 ? -7.704 6.644 -30.719 1.00 86.81 104 LEU A N 1
ATOM 835 C CA . LEU A 1 104 ? -8.533 6.061 -29.677 1.00 86.81 104 LEU A CA 1
ATOM 836 C C . LEU A 1 104 ? -9.103 7.168 -28.781 1.00 86.81 104 LEU A C 1
ATOM 838 O O . LEU A 1 104 ? -8.345 7.919 -28.158 1.00 86.81 104 LEU A O 1
ATOM 842 N N . ASN A 1 105 ? -10.434 7.251 -28.692 1.00 79.50 105 ASN A N 1
ATOM 843 C CA . ASN A 1 105 ? -11.125 8.158 -27.773 1.00 79.50 105 ASN A CA 1
ATOM 844 C C . ASN A 1 105 ? -11.524 7.378 -26.520 1.00 79.50 105 ASN A C 1
ATOM 846 O O . ASN A 1 105 ? -12.383 6.499 -26.562 1.00 79.50 105 ASN A O 1
ATOM 850 N N . ILE A 1 106 ? -10.906 7.704 -25.389 1.00 70.94 106 ILE A N 1
ATOM 851 C CA . ILE A 1 106 ? -11.074 6.920 -24.160 1.00 70.94 106 ILE A CA 1
ATOM 852 C C . ILE A 1 106 ? -12.346 7.286 -23.378 1.00 70.94 106 ILE A C 1
ATOM 854 O O . ILE A 1 106 ? -12.732 6.551 -22.466 1.00 70.94 106 ILE A O 1
ATOM 858 N N . TRP A 1 107 ? -13.012 8.394 -23.726 1.00 67.62 107 TRP A N 1
ATOM 859 C CA . TRP A 1 107 ? -14.268 8.849 -23.109 1.00 67.62 107 TRP A CA 1
ATOM 860 C C . TRP A 1 107 ? -15.512 8.436 -23.898 1.00 67.62 107 TRP A C 1
ATOM 862 O O . TRP A 1 107 ? -16.634 8.577 -23.402 1.00 67.62 107 TRP A O 1
ATOM 872 N N . ASN A 1 108 ? -15.336 7.897 -25.105 1.00 67.38 108 ASN A N 1
ATOM 873 C CA . ASN A 1 108 ? -16.441 7.396 -25.904 1.00 67.38 108 ASN A CA 1
ATOM 874 C C . ASN A 1 108 ? -16.976 6.064 -25.340 1.00 67.38 108 ASN A C 1
ATOM 876 O O . ASN A 1 108 ? -16.221 5.183 -24.920 1.00 67.38 108 ASN A O 1
ATOM 880 N N . LYS A 1 109 ? -18.306 5.927 -25.310 1.00 57.38 109 LYS A N 1
ATOM 881 C CA . LYS A 1 109 ? -19.005 4.732 -24.814 1.00 57.38 109 LYS A CA 1
ATOM 882 C C . LYS A 1 109 ? -19.106 3.625 -25.866 1.00 57.38 109 LYS A C 1
ATOM 884 O O . LYS A 1 109 ? -19.248 2.470 -25.476 1.00 57.38 109 LYS A O 1
ATOM 889 N N . ASP A 1 110 ? -18.945 3.950 -27.148 1.00 62.22 110 ASP A N 1
ATOM 890 C CA . ASP A 1 110 ? -18.884 2.974 -28.243 1.00 62.22 110 ASP A CA 1
ATOM 891 C C . ASP A 1 110 ? -17.449 2.459 -28.436 1.00 62.22 110 ASP A C 1
ATOM 893 O O . ASP A 1 110 ? -16.783 2.728 -29.433 1.00 62.22 110 ASP A O 1
ATOM 897 N N . LYS A 1 111 ? -16.933 1.737 -27.436 1.00 63.03 111 LYS A N 1
ATOM 898 C CA . LYS A 1 111 ? -15.568 1.180 -27.466 1.00 63.03 111 LYS A CA 1
ATOM 899 C C . LYS A 1 111 ? -15.405 0.088 -28.528 1.00 63.03 111 LYS A C 1
ATOM 901 O O . LYS A 1 111 ? -14.331 -0.045 -29.112 1.00 63.03 111 LYS A O 1
ATOM 906 N N . ASP A 1 112 ? -16.473 -0.656 -28.802 1.00 70.12 112 ASP A N 1
ATOM 907 C CA . ASP A 1 112 ? -16.438 -1.821 -29.688 1.00 70.12 112 ASP A CA 1
ATOM 908 C C . ASP A 1 112 ? -16.193 -1.436 -31.156 1.00 70.12 112 ASP A C 1
ATOM 910 O O . ASP A 1 112 ? -15.514 -2.166 -31.879 1.00 70.12 112 ASP A O 1
ATOM 914 N N . THR A 1 113 ? -16.676 -0.271 -31.602 1.00 81.19 113 THR A N 1
ATOM 915 C CA . THR A 1 113 ? -16.482 0.208 -32.982 1.00 81.19 113 THR A CA 1
ATOM 916 C C . THR A 1 113 ? -15.054 0.688 -33.220 1.00 81.19 113 THR A C 1
ATOM 918 O O . THR A 1 113 ? -14.431 0.272 -34.190 1.00 81.19 113 THR A O 1
ATOM 921 N N . GLN A 1 114 ? -14.484 1.467 -32.298 1.00 79.69 114 GLN A N 1
ATOM 922 C CA . GLN A 1 114 ? -13.108 1.965 -32.425 1.00 79.69 114 GLN A CA 1
ATOM 923 C C . GLN A 1 114 ? -12.075 0.835 -32.412 1.00 79.69 114 GLN A C 1
ATOM 925 O O . GLN A 1 114 ? -11.131 0.831 -33.202 1.00 79.69 114 GLN A O 1
ATOM 930 N N . VAL A 1 115 ? -12.272 -0.162 -31.542 1.00 84.62 115 VAL A N 1
ATOM 931 C CA . VAL A 1 115 ? -11.404 -1.345 -31.506 1.00 84.62 115 VAL A CA 1
ATOM 932 C C . VAL A 1 115 ? -11.549 -2.162 -32.790 1.00 84.62 115 VAL A C 1
ATOM 934 O O . VAL A 1 115 ? -10.540 -2.618 -33.323 1.00 84.62 115 VAL A O 1
ATOM 937 N N . SER A 1 116 ? -12.765 -2.304 -33.322 1.00 86.88 116 SER A N 1
ATOM 938 C CA . SER A 1 116 ? -12.990 -3.003 -34.594 1.00 86.88 116 SER A CA 1
ATOM 939 C C . SER A 1 116 ? -12.281 -2.308 -35.763 1.00 86.88 116 SER A C 1
ATOM 941 O O . SER A 1 116 ? -11.580 -2.969 -36.522 1.00 86.88 116 SER A O 1
ATOM 943 N N . GLU A 1 117 ? -12.369 -0.980 -35.862 1.00 88.62 117 GLU A N 1
ATOM 944 C CA . GLU A 1 117 ? -11.666 -0.186 -36.884 1.00 88.62 117 GLU A CA 1
ATOM 945 C C . GLU A 1 117 ? -10.136 -0.268 -36.750 1.00 88.62 117 GLU A C 1
ATOM 947 O O . GLU A 1 117 ? -9.409 -0.288 -37.746 1.00 88.62 117 GLU A O 1
ATOM 952 N N . LEU A 1 118 ? -9.612 -0.308 -35.520 1.00 92.12 118 LEU A N 1
ATOM 953 C CA . LEU A 1 118 ? -8.186 -0.535 -35.282 1.00 92.12 118 LEU A CA 1
ATOM 954 C C . LEU A 1 118 ? -7.758 -1.923 -35.774 1.00 92.12 118 LEU A C 1
ATOM 956 O O . LEU A 1 118 ? -6.725 -2.044 -36.434 1.00 92.12 118 LEU A O 1
ATOM 960 N N . LEU A 1 119 ? -8.533 -2.961 -35.454 1.00 92.00 119 LEU A N 1
ATOM 961 C CA . LEU A 1 119 ? -8.245 -4.329 -35.881 1.00 92.00 119 LEU A CA 1
ATOM 962 C C . LEU A 1 119 ? -8.296 -4.466 -37.406 1.00 92.00 119 LEU A C 1
ATOM 964 O O . LEU A 1 119 ? -7.383 -5.061 -37.970 1.00 92.00 119 LEU A O 1
ATOM 968 N N . GLU A 1 120 ? -9.266 -3.841 -38.075 1.00 92.62 120 GLU A N 1
ATOM 969 C CA . GLU A 1 120 ? -9.351 -3.810 -39.541 1.00 92.62 120 GLU A CA 1
ATOM 970 C C . GLU A 1 120 ? -8.087 -3.192 -40.163 1.00 92.62 120 GLU A C 1
ATOM 972 O O . GLU A 1 120 ? -7.446 -3.801 -41.019 1.00 92.62 120 GLU A O 1
ATOM 977 N N . LYS A 1 121 ? -7.626 -2.043 -39.648 1.00 92.00 121 LYS A N 1
ATOM 978 C CA . LYS A 1 121 ? -6.363 -1.421 -40.093 1.00 92.00 121 LYS A CA 1
ATOM 979 C C . LYS A 1 121 ? -5.137 -2.308 -39.842 1.00 92.00 121 LYS A C 1
ATOM 981 O O . LYS A 1 121 ? -4.172 -2.273 -40.611 1.00 92.00 121 LYS A O 1
ATOM 986 N N . ILE A 1 122 ? -5.130 -3.080 -38.753 1.00 92.25 122 ILE A N 1
ATOM 987 C CA . ILE A 1 122 ? -4.063 -4.048 -38.469 1.00 92.25 122 ILE A CA 1
ATOM 988 C C . ILE A 1 122 ? -4.117 -5.203 -39.475 1.00 92.25 122 ILE A C 1
ATOM 990 O O . ILE A 1 122 ? -3.072 -5.600 -39.988 1.00 92.25 122 ILE A O 1
ATOM 994 N N . GLU A 1 123 ? -5.300 -5.721 -39.795 1.00 90.56 123 GLU A N 1
ATOM 995 C CA . GLU A 1 123 ? -5.482 -6.781 -40.789 1.00 90.56 123 GLU A CA 1
ATOM 996 C C . GLU A 1 123 ? -5.046 -6.332 -42.189 1.00 90.56 123 GLU A C 1
ATOM 998 O O . GLU A 1 123 ? -4.300 -7.055 -42.853 1.00 90.56 123 GLU A O 1
ATOM 1003 N N . GLU A 1 124 ? -5.401 -5.115 -42.609 1.00 90.81 124 GLU A N 1
ATOM 1004 C CA . GLU A 1 124 ? -4.928 -4.512 -43.863 1.00 90.81 124 GLU A CA 1
ATOM 1005 C C . GLU A 1 124 ? -3.398 -4.429 -43.913 1.00 90.81 124 GLU A C 1
ATOM 1007 O O . GLU A 1 124 ? -2.762 -4.793 -44.907 1.00 90.81 124 GLU A O 1
ATOM 1012 N N . MET A 1 125 ? -2.783 -3.994 -42.813 1.00 91.69 125 M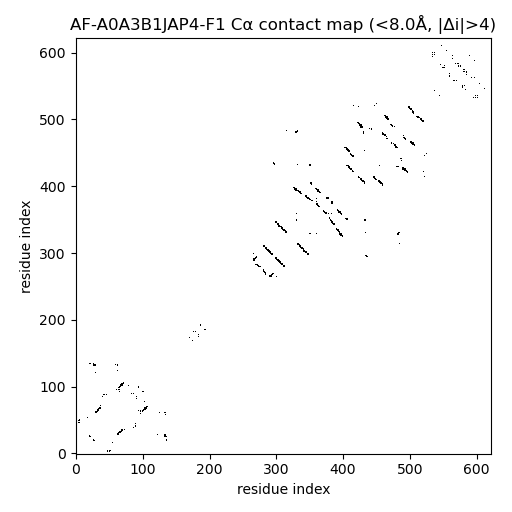ET A N 1
ATOM 1013 C CA . MET A 1 125 ? -1.332 -3.928 -42.685 1.00 91.69 125 MET A CA 1
ATOM 1014 C C . MET A 1 125 ? -0.688 -5.320 -42.753 1.00 91.69 125 MET A C 1
ATOM 1016 O O . MET A 1 125 ? 0.360 -5.495 -43.378 1.00 91.69 125 MET A O 1
ATOM 1020 N N . VAL A 1 126 ? -1.289 -6.325 -42.119 1.00 88.56 126 VAL A N 1
ATOM 1021 C CA . VAL A 1 126 ? -0.809 -7.713 -42.168 1.00 88.56 126 VAL A CA 1
ATOM 1022 C C . VAL A 1 126 ? -0.938 -8.274 -43.584 1.00 88.56 126 VAL A C 1
ATOM 1024 O O . VAL A 1 126 ? 0.002 -8.899 -44.079 1.00 88.56 126 VAL A O 1
ATOM 1027 N N . ALA A 1 127 ? -2.041 -7.993 -44.278 1.00 89.62 127 ALA A N 1
ATOM 1028 C CA . ALA A 1 127 ? -2.241 -8.374 -45.672 1.00 89.62 127 ALA A CA 1
ATOM 1029 C C . ALA A 1 127 ? -1.202 -7.717 -46.599 1.00 89.62 127 ALA A C 1
ATOM 1031 O O . ALA A 1 127 ? -0.606 -8.402 -47.433 1.00 89.62 127 ALA A O 1
ATOM 1032 N N . ALA A 1 128 ? -0.900 -6.427 -46.403 1.00 87.06 128 ALA A N 1
ATOM 1033 C CA . ALA A 1 128 ? 0.164 -5.723 -47.124 1.00 87.06 128 ALA A CA 1
ATOM 1034 C C . ALA A 1 128 ? 1.555 -6.343 -46.877 1.00 87.06 128 ALA A C 1
ATOM 1036 O O . ALA A 1 128 ? 2.399 -6.367 -47.773 1.00 87.06 128 ALA A O 1
ATOM 1037 N N . ASN A 1 129 ? 1.767 -6.933 -45.697 1.00 86.25 129 ASN A N 1
ATOM 1038 C CA . ASN A 1 129 ? 2.956 -7.714 -45.350 1.00 86.25 129 ASN A CA 1
ATOM 1039 C C . ASN A 1 129 ? 2.868 -9.196 -45.770 1.00 86.25 129 ASN A C 1
ATOM 1041 O O . ASN A 1 129 ? 3.601 -10.038 -45.249 1.00 86.25 129 ASN A O 1
ATOM 1045 N N . SER A 1 130 ? 1.996 -9.538 -46.727 1.00 84.94 130 SER A N 1
ATOM 1046 C CA . SER A 1 130 ? 1.800 -10.907 -47.238 1.00 84.94 130 SER A CA 1
ATOM 1047 C C . SER A 1 130 ? 1.376 -11.926 -46.169 1.00 84.94 130 SER A C 1
ATOM 1049 O O . SER A 1 130 ? 1.680 -13.112 -46.286 1.00 84.94 130 SER A O 1
ATOM 1051 N N . GLY A 1 131 ? 0.701 -11.473 -45.109 1.00 78.00 131 GLY A N 1
ATOM 1052 C CA . GLY A 1 131 ? 0.295 -12.315 -43.981 1.00 78.00 131 GLY A CA 1
ATOM 1053 C C . GLY A 1 131 ? 1.438 -12.693 -43.034 1.00 78.00 131 GLY A C 1
ATOM 1054 O O . GLY A 1 131 ? 1.232 -13.484 -42.115 1.00 78.00 131 GLY A O 1
ATOM 1055 N N . CYS A 1 132 ? 2.644 -12.159 -43.240 1.00 76.38 132 CYS A N 1
ATOM 1056 C CA . CYS A 1 132 ? 3.796 -12.459 -42.401 1.00 76.38 132 CYS A CA 1
ATOM 1057 C C . CYS A 1 132 ? 3.764 -11.637 -41.109 1.00 76.38 132 CYS A C 1
ATOM 1059 O O . CYS A 1 132 ? 3.544 -10.426 -41.124 1.00 76.38 132 CYS A O 1
ATOM 1061 N N . CYS A 1 133 ? 4.069 -12.283 -39.986 1.00 79.12 133 CYS A N 1
ATOM 1062 C CA . CYS A 1 133 ? 4.436 -11.592 -38.757 1.00 79.12 133 CYS A CA 1
ATOM 1063 C C . CYS A 1 133 ? 5.869 -11.045 -38.850 1.00 79.12 133 CYS A C 1
ATOM 1065 O O . CYS A 1 133 ? 6.677 -11.496 -39.668 1.00 79.12 133 CYS A O 1
ATOM 1067 N N . TYR A 1 134 ? 6.226 -10.119 -37.966 1.00 76.88 134 TYR A N 1
ATOM 1068 C CA . TYR A 1 134 ? 7.601 -9.656 -37.845 1.00 76.88 134 TYR A CA 1
ATOM 1069 C C . TYR A 1 134 ? 8.494 -10.767 -37.265 1.00 76.88 134 TYR A C 1
ATOM 1071 O O . TYR A 1 134 ? 8.406 -11.094 -36.085 1.00 76.88 134 TYR A O 1
ATOM 1079 N N . VAL A 1 135 ? 9.365 -11.354 -38.090 1.00 66.06 135 VAL A N 1
ATOM 1080 C CA . VAL A 1 135 ? 10.262 -12.450 -37.682 1.00 66.06 135 VAL A CA 1
ATOM 1081 C C . VAL A 1 135 ? 11.651 -11.907 -37.341 1.00 66.06 135 VAL A C 1
ATOM 1083 O O . VAL A 1 135 ? 12.355 -11.378 -38.203 1.00 66.06 135 VAL A O 1
ATOM 1086 N N . ILE A 1 136 ? 12.086 -12.092 -36.092 1.00 64.19 136 ILE A N 1
ATOM 1087 C CA . ILE A 1 136 ? 13.463 -11.793 -35.671 1.00 64.19 136 ILE A CA 1
ATOM 1088 C C . ILE A 1 136 ? 14.451 -12.759 -36.334 1.00 64.19 136 ILE A C 1
ATOM 1090 O O . ILE A 1 136 ? 14.171 -13.940 -36.544 1.00 64.19 136 ILE A O 1
ATOM 1094 N N . ASN A 1 137 ? 15.649 -12.257 -36.644 1.00 62.28 137 ASN A N 1
ATOM 1095 C CA . ASN A 1 137 ? 16.743 -13.046 -37.203 1.00 62.28 137 ASN A CA 1
ATOM 1096 C C . ASN A 1 137 ? 16.990 -14.326 -36.377 1.00 62.28 137 ASN A C 1
ATOM 1098 O O . ASN A 1 137 ? 17.359 -14.251 -35.204 1.00 62.28 137 ASN A O 1
ATOM 1102 N N . LYS A 1 138 ? 16.850 -15.499 -37.015 1.00 55.38 138 LYS A N 1
ATOM 1103 C CA . LYS A 1 138 ? 17.027 -16.827 -36.397 1.00 55.38 138 LYS A CA 1
ATOM 1104 C C . LYS A 1 138 ? 18.333 -16.976 -35.608 1.00 55.38 138 LYS A C 1
ATOM 1106 O O . LYS A 1 138 ? 18.347 -17.719 -34.636 1.00 55.38 138 LYS A O 1
ATOM 1111 N N . LYS A 1 139 ? 19.404 -16.262 -35.983 1.00 54.62 139 LYS A N 1
ATOM 1112 C CA . LYS A 1 139 ? 20.673 -16.268 -35.233 1.00 54.62 139 LYS A CA 1
ATOM 1113 C C . LYS A 1 139 ? 20.549 -15.633 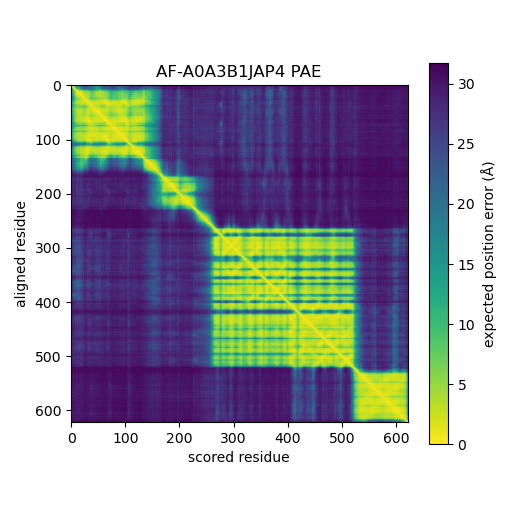-33.847 1.00 54.62 139 LYS A C 1
ATOM 1115 O O . LYS A 1 139 ? 21.082 -16.183 -32.897 1.00 54.62 139 LYS A O 1
ATOM 1120 N N . ILE A 1 140 ? 19.813 -14.527 -33.721 1.00 57.56 140 ILE A N 1
ATOM 1121 C CA . ILE A 1 140 ? 19.588 -13.851 -32.432 1.00 57.56 140 ILE A CA 1
ATOM 1122 C C . ILE A 1 140 ? 18.716 -14.734 -31.539 1.00 57.56 140 ILE A C 1
ATOM 1124 O O . ILE A 1 140 ? 19.021 -14.902 -30.365 1.00 57.56 140 ILE A O 1
ATOM 1128 N N . LEU A 1 141 ? 17.679 -15.359 -32.107 1.00 54.19 141 LEU A N 1
ATOM 1129 C CA . LEU A 1 141 ? 16.838 -16.311 -31.380 1.00 54.19 141 LEU A CA 1
ATOM 1130 C C . LEU A 1 141 ? 17.658 -17.506 -30.865 1.00 54.19 141 LEU A C 1
ATOM 1132 O O . LEU A 1 141 ? 17.562 -17.843 -29.690 1.00 54.19 141 LEU A O 1
ATOM 1136 N N . GLN A 1 142 ? 18.523 -18.083 -31.705 1.00 56.47 142 GLN A N 1
ATOM 1137 C CA . GLN A 1 142 ? 19.430 -19.164 -31.309 1.00 56.47 142 GLN A CA 1
ATOM 1138 C C . GLN A 1 142 ? 20.426 -18.719 -30.233 1.00 56.47 142 GLN A C 1
ATOM 1140 O O . GLN A 1 142 ? 20.571 -19.408 -29.234 1.00 56.47 142 GLN A O 1
ATOM 1145 N N . GLU A 1 143 ? 21.065 -17.555 -30.374 1.00 57.25 143 GLU A N 1
ATOM 1146 C CA . GLU A 1 143 ? 21.987 -17.015 -29.364 1.00 57.25 143 GLU A CA 1
ATOM 1147 C C . GLU A 1 143 ? 21.295 -16.748 -28.021 1.00 57.25 143 GLU A C 1
ATOM 1149 O O . GLU A 1 143 ? 21.881 -16.979 -26.964 1.00 57.25 143 GLU A O 1
ATOM 1154 N N . VAL A 1 144 ? 20.047 -16.277 -28.042 1.00 57.12 144 VAL A N 1
ATOM 1155 C CA . VAL A 1 144 ? 19.228 -16.050 -26.846 1.00 57.12 144 VAL A CA 1
ATOM 1156 C C . VAL A 1 144 ? 18.820 -17.373 -26.202 1.00 57.12 144 VAL A C 1
ATOM 1158 O O . VAL A 1 144 ? 18.939 -17.520 -24.987 1.00 57.12 144 VAL A O 1
ATOM 1161 N N . GLU A 1 145 ? 18.373 -18.352 -26.986 1.00 59.88 145 GLU A N 1
ATOM 1162 C CA . GLU A 1 145 ? 18.030 -19.689 -26.494 1.00 59.88 145 GLU A CA 1
ATOM 1163 C C . GLU A 1 145 ? 19.253 -20.416 -25.924 1.00 59.88 145 GLU A C 1
ATOM 1165 O O . GLU A 1 145 ? 19.157 -21.058 -24.875 1.00 59.88 145 GLU A O 1
ATOM 1170 N N . GLU A 1 146 ? 20.410 -20.266 -26.568 1.00 66.56 146 GLU A N 1
ATOM 1171 C CA . GLU A 1 146 ? 21.698 -20.802 -26.139 1.00 66.56 146 GLU A CA 1
ATOM 1172 C C . GLU A 1 146 ? 22.175 -20.114 -24.858 1.00 66.56 146 GLU A C 1
ATOM 1174 O O . GLU A 1 146 ? 22.533 -20.804 -23.907 1.00 66.56 146 GLU A O 1
ATOM 1179 N N . LYS A 1 147 ? 22.081 -18.779 -24.757 1.00 58.62 147 LYS A N 1
ATOM 1180 C CA . LYS A 1 147 ? 22.335 -18.041 -23.507 1.00 58.62 147 LYS A CA 1
ATOM 1181 C C . LYS A 1 147 ? 21.386 -18.476 -22.397 1.00 58.62 147 LYS A C 1
ATOM 1183 O O . LYS A 1 147 ? 21.840 -18.726 -21.286 1.00 58.62 147 LYS A O 1
ATOM 1188 N N . ARG A 1 148 ? 20.092 -18.649 -22.684 1.00 60.12 148 ARG A N 1
ATOM 1189 C CA . ARG A 1 148 ? 19.103 -19.143 -21.714 1.00 60.12 148 ARG A CA 1
ATOM 1190 C C . ARG A 1 148 ? 19.438 -20.560 -21.253 1.00 60.12 148 ARG A C 1
ATOM 1192 O O . ARG A 1 148 ? 19.297 -20.864 -20.071 1.00 60.12 148 ARG A O 1
ATOM 1199 N N . ARG A 1 149 ? 19.895 -21.429 -22.162 1.00 64.06 149 ARG A N 1
ATOM 1200 C CA . ARG A 1 149 ? 20.357 -22.785 -21.837 1.00 64.06 149 ARG A CA 1
ATOM 1201 C C . ARG A 1 149 ? 21.639 -22.742 -21.005 1.00 64.06 149 ARG A C 1
ATOM 1203 O O . ARG A 1 149 ? 21.689 -23.403 -19.980 1.00 64.06 149 ARG A O 1
ATOM 1210 N N . GLN A 1 150 ? 22.613 -21.910 -21.365 1.00 60.84 150 GLN A N 1
ATOM 1211 C CA . GLN A 1 150 ? 23.853 -21.712 -20.609 1.00 60.84 150 GLN A CA 1
ATOM 1212 C C . GLN A 1 150 ? 23.599 -21.137 -19.212 1.00 60.84 150 GLN A C 1
ATOM 1214 O O . GLN A 1 150 ? 24.263 -21.546 -18.270 1.00 60.84 150 GLN A O 1
ATOM 1219 N N . GLN A 1 151 ? 22.637 -20.227 -19.056 1.00 53.78 151 GLN A N 1
ATOM 1220 C CA . GLN A 1 151 ? 22.285 -19.607 -17.777 1.00 53.78 151 GLN A CA 1
ATOM 1221 C C . GLN A 1 151 ? 21.520 -20.583 -16.872 1.00 53.78 151 GLN A C 1
ATOM 1223 O O . GLN A 1 151 ? 21.831 -20.681 -15.688 1.00 53.78 151 GLN A O 1
ATOM 1228 N N . LYS A 1 152 ? 20.608 -21.388 -17.441 1.00 54.50 152 LYS A N 1
ATOM 1229 C CA . LYS A 1 152 ? 19.985 -22.528 -16.745 1.00 54.50 152 LYS A CA 1
ATOM 1230 C C . LYS A 1 152 ? 21.015 -23.589 -16.355 1.00 54.50 152 LYS A C 1
ATOM 1232 O O . LYS A 1 152 ? 20.981 -24.070 -15.229 1.00 54.50 152 LYS A O 1
ATOM 1237 N N . ASP A 1 153 ? 21.956 -23.909 -17.241 1.00 57.50 153 ASP A N 1
ATOM 1238 C CA . ASP A 1 153 ? 23.056 -24.836 -16.961 1.00 57.50 153 ASP A CA 1
ATOM 1239 C C . ASP A 1 153 ? 24.025 -24.266 -15.920 1.00 57.50 153 ASP A C 1
ATOM 1241 O O . ASP A 1 153 ? 24.561 -25.022 -15.121 1.00 57.50 153 ASP A O 1
ATOM 1245 N N . MET A 1 154 ? 24.263 -22.952 -15.902 1.00 51.56 154 MET A N 1
ATOM 1246 C CA . MET A 1 154 ? 25.112 -22.276 -14.919 1.00 51.56 154 MET A CA 1
ATOM 1247 C C . MET A 1 154 ? 24.448 -22.254 -13.542 1.00 51.56 154 MET A C 1
ATOM 1249 O O . MET A 1 154 ? 25.107 -22.615 -12.575 1.00 51.56 154 MET A O 1
ATOM 1253 N N . GLN A 1 155 ? 23.149 -21.944 -13.458 1.00 48.56 155 GLN A N 1
ATOM 1254 C CA . GLN A 1 155 ? 22.362 -22.063 -12.224 1.00 48.56 155 GLN A CA 1
ATOM 1255 C C . GLN A 1 155 ? 22.297 -23.517 -11.739 1.00 48.56 155 GLN A C 1
ATOM 1257 O O . GLN A 1 155 ? 22.557 -23.786 -10.570 1.00 48.56 155 GLN A O 1
ATOM 1262 N N . ALA A 1 156 ? 22.055 -24.479 -12.635 1.00 47.62 156 ALA A N 1
ATOM 1263 C CA . ALA A 1 156 ? 22.085 -25.901 -12.298 1.00 47.62 156 ALA A CA 1
ATOM 1264 C C . ALA A 1 156 ? 23.481 -26.345 -11.828 1.00 47.62 156 ALA A C 1
ATOM 1266 O O . ALA A 1 156 ? 23.594 -27.096 -10.861 1.00 47.62 156 ALA A O 1
ATOM 1267 N N . LYS A 1 157 ? 24.558 -25.852 -12.454 1.00 47.12 157 LYS A N 1
ATOM 1268 C CA . LYS A 1 157 ? 25.946 -26.107 -12.039 1.00 47.12 157 LYS A CA 1
ATOM 1269 C C . LYS A 1 157 ? 26.299 -25.424 -10.717 1.00 47.12 157 LYS A C 1
ATOM 1271 O O . LYS A 1 157 ? 27.026 -26.048 -9.960 1.00 47.12 157 LYS A O 1
ATOM 1276 N N . GLN A 1 158 ? 25.773 -24.234 -10.410 1.00 40.38 158 GLN A N 1
ATOM 1277 C CA . GLN A 1 158 ? 25.950 -23.542 -9.123 1.00 40.38 158 GLN A CA 1
ATOM 1278 C C . GLN A 1 158 ? 25.257 -24.295 -7.980 1.00 40.38 158 GLN A C 1
ATOM 1280 O O . GLN A 1 158 ? 25.888 -24.577 -6.962 1.00 40.38 158 GLN A O 1
ATOM 1285 N N . VAL A 1 159 ? 24.007 -24.726 -8.190 1.00 38.31 159 VAL A N 1
ATOM 1286 C CA . VAL A 1 159 ? 23.269 -25.597 -7.257 1.00 38.31 159 VAL A CA 1
ATOM 1287 C C . VAL A 1 159 ? 24.001 -26.933 -7.073 1.00 38.31 159 VAL A C 1
ATOM 1289 O O . VAL A 1 159 ? 24.144 -27.426 -5.957 1.00 38.31 159 VAL A O 1
ATOM 1292 N N . THR A 1 160 ? 24.558 -27.494 -8.150 1.00 34.09 160 THR A N 1
ATOM 1293 C CA . THR A 1 160 ? 25.309 -28.759 -8.094 1.00 34.09 160 THR A CA 1
ATOM 1294 C C . THR A 1 160 ? 26.704 -28.595 -7.472 1.00 34.09 160 THR A C 1
ATOM 1296 O O . THR A 1 160 ? 27.165 -29.515 -6.806 1.00 34.09 160 THR A O 1
ATOM 1299 N N . SER A 1 161 ? 27.394 -27.459 -7.639 1.00 34.66 161 SER A N 1
ATOM 1300 C CA . SER A 1 161 ? 28.747 -27.237 -7.101 1.00 34.66 161 SER A CA 1
ATOM 1301 C C . SER A 1 161 ? 28.759 -27.021 -5.590 1.00 34.66 161 SER A C 1
ATOM 1303 O O . SER A 1 161 ? 29.701 -27.461 -4.938 1.00 34.66 161 SER A O 1
ATOM 1305 N N . VAL A 1 162 ? 27.696 -26.434 -5.027 1.00 39.69 162 VAL A N 1
ATOM 1306 C CA . VAL A 1 162 ? 27.510 -26.332 -3.567 1.00 39.69 162 VAL A CA 1
ATOM 1307 C C . VAL A 1 162 ? 27.239 -27.714 -2.947 1.00 39.69 162 VAL A C 1
ATOM 1309 O O . VAL A 1 162 ? 27.665 -27.986 -1.829 1.00 39.69 162 VAL A O 1
ATOM 1312 N N . LEU A 1 163 ? 26.633 -28.639 -3.704 1.00 38.88 163 LEU A N 1
ATOM 1313 C CA . LEU A 1 163 ? 26.361 -30.018 -3.275 1.00 38.88 163 LEU A CA 1
ATOM 1314 C C . LEU A 1 163 ? 27.489 -31.028 -3.586 1.00 38.88 163 LEU A C 1
ATOM 1316 O O . LEU A 1 163 ? 27.469 -32.137 -3.055 1.00 38.88 163 LEU A O 1
ATOM 1320 N N . ARG A 1 164 ? 28.492 -30.687 -4.415 1.00 35.81 164 ARG A N 1
ATOM 1321 C CA . ARG A 1 164 ? 29.497 -31.656 -4.912 1.00 35.81 164 ARG A CA 1
ATOM 1322 C C . ARG A 1 164 ? 30.800 -31.779 -4.125 1.00 35.81 164 ARG A C 1
ATOM 1324 O O . ARG A 1 164 ? 31.560 -32.692 -4.429 1.00 35.81 164 ARG A O 1
ATOM 1331 N N . ILE A 1 165 ? 31.080 -30.933 -3.133 1.00 42.88 165 ILE A N 1
ATOM 1332 C CA . ILE A 1 165 ? 32.358 -31.019 -2.390 1.00 42.88 165 ILE A CA 1
ATOM 1333 C C . ILE A 1 165 ? 32.305 -32.044 -1.231 1.00 42.88 165 ILE A C 1
ATOM 1335 O O . ILE A 1 165 ? 33.338 -32.371 -0.661 1.00 42.88 165 ILE A O 1
ATOM 1339 N N . GLY A 1 166 ? 31.144 -32.631 -0.904 1.00 44.19 166 GLY A N 1
ATOM 1340 C CA . GLY A 1 166 ? 30.991 -33.384 0.352 1.00 44.19 166 GLY A CA 1
ATOM 1341 C C . GLY A 1 166 ? 30.719 -34.891 0.315 1.00 44.19 166 GLY A C 1
ATOM 1342 O O . GLY A 1 166 ? 30.760 -35.486 1.385 1.00 44.19 166 GLY A O 1
ATOM 1343 N N . LEU A 1 167 ? 30.384 -35.525 -0.816 1.00 48.97 167 LEU A N 1
ATOM 1344 C CA . LEU A 1 167 ? 29.852 -36.904 -0.785 1.00 48.97 167 LEU A CA 1
ATOM 1345 C C . LEU A 1 167 ? 30.219 -37.731 -2.027 1.00 48.97 167 LEU A C 1
ATOM 1347 O O . LEU A 1 167 ? 29.362 -38.176 -2.788 1.00 48.97 167 LEU A O 1
ATOM 1351 N N . GLN A 1 168 ? 31.510 -37.985 -2.224 1.00 44.16 168 GLN A N 1
ATOM 1352 C CA . GLN A 1 168 ? 31.934 -39.189 -2.940 1.00 44.16 168 GLN A CA 1
ATOM 1353 C C . GLN A 1 168 ? 32.838 -40.009 -2.022 1.00 44.16 168 GLN A C 1
ATOM 1355 O O . GLN A 1 168 ? 34.041 -39.783 -1.956 1.00 44.16 168 GLN A O 1
ATOM 1360 N N . GLY A 1 169 ? 32.229 -40.960 -1.306 1.00 53.75 169 GLY A N 1
ATOM 1361 C CA . GLY A 1 169 ? 32.945 -42.034 -0.611 1.00 53.75 169 GLY A CA 1
ATOM 1362 C C . GLY A 1 169 ? 33.115 -41.892 0.903 1.00 53.75 169 GLY A C 1
ATOM 1363 O O . GLY A 1 169 ? 33.739 -42.761 1.500 1.00 53.75 169 GLY A O 1
ATOM 1364 N N . THR A 1 170 ? 32.569 -40.856 1.539 1.00 55.38 170 THR A N 1
ATOM 1365 C CA . THR A 1 170 ? 32.528 -40.744 3.004 1.00 55.38 170 THR A CA 1
ATOM 1366 C C . THR A 1 170 ? 31.377 -41.588 3.568 1.00 55.38 170 THR A C 1
ATOM 1368 O O . THR A 1 170 ? 30.230 -41.385 3.159 1.00 55.38 170 THR A O 1
ATOM 1371 N N . PRO A 1 171 ? 31.645 -42.540 4.484 1.00 65.00 171 PRO A N 1
ATOM 1372 C CA . PRO A 1 171 ? 30.602 -43.227 5.242 1.00 65.00 171 PRO A CA 1
ATOM 1373 C C . PRO A 1 171 ? 29.689 -42.219 5.951 1.00 65.00 171 PRO A C 1
ATOM 1375 O O . PRO A 1 171 ? 30.149 -41.169 6.410 1.00 65.00 171 PRO A O 1
ATOM 1378 N N . VAL A 1 172 ? 28.394 -42.525 6.034 1.00 63.53 172 VAL A N 1
ATOM 1379 C CA . VAL A 1 172 ? 27.369 -41.628 6.599 1.00 63.53 172 VAL A CA 1
ATOM 1380 C C . VAL A 1 172 ? 27.686 -41.278 8.053 1.00 63.53 172 VAL A C 1
ATOM 1382 O O . VAL A 1 172 ? 27.437 -40.162 8.493 1.00 63.53 172 VAL A O 1
ATOM 1385 N N . GLU A 1 173 ? 28.317 -42.195 8.773 1.00 67.12 173 GLU A N 1
ATOM 1386 C CA . GLU A 1 173 ? 28.767 -42.027 10.149 1.00 67.12 173 GLU A CA 1
ATOM 1387 C C . GLU A 1 173 ? 29.808 -40.903 10.260 1.00 67.12 173 GLU A C 1
ATOM 1389 O O . GLU A 1 173 ? 29.678 -40.013 11.097 1.00 67.12 173 GLU A O 1
ATOM 1394 N N . GLN A 1 174 ? 30.779 -40.864 9.340 1.00 66.75 174 GLN A N 1
ATOM 1395 C CA . GLN A 1 174 ? 31.767 -39.781 9.271 1.00 66.75 174 GLN A CA 1
ATOM 1396 C C . GLN A 1 174 ? 31.133 -38.460 8.829 1.00 66.75 174 GLN A C 1
ATOM 1398 O O . GLN A 1 174 ? 31.564 -37.386 9.249 1.00 66.75 174 GLN A O 1
ATOM 1403 N N . PHE A 1 175 ? 30.092 -38.516 7.993 1.00 67.00 175 PHE A N 1
ATOM 1404 C CA . PHE A 1 175 ? 29.326 -37.330 7.627 1.00 67.00 175 PHE A CA 1
ATOM 1405 C C . PHE A 1 175 ? 28.574 -36.755 8.836 1.00 67.00 175 PHE A C 1
ATOM 1407 O O . PHE A 1 175 ? 28.647 -35.546 9.056 1.00 67.00 175 PHE A O 1
ATOM 1414 N N . ILE A 1 176 ? 27.923 -37.600 9.642 1.00 66.81 176 ILE A N 1
ATOM 1415 C CA . ILE A 1 176 ? 27.217 -37.195 10.867 1.00 66.81 176 ILE A CA 1
ATOM 1416 C C . ILE A 1 176 ? 28.197 -36.546 11.854 1.00 66.81 176 ILE A C 1
ATOM 1418 O O . ILE A 1 176 ? 27.912 -35.461 12.355 1.00 66.81 176 ILE A O 1
ATOM 1422 N N . GLU A 1 177 ? 29.382 -37.134 12.050 1.00 66.44 177 GLU A N 1
ATOM 1423 C CA . GLU A 1 177 ? 30.445 -36.548 12.882 1.00 66.44 177 GLU A CA 1
ATOM 1424 C C . GLU A 1 177 ? 30.959 -35.209 12.325 1.00 66.44 177 GLU A C 1
ATOM 1426 O O . GLU A 1 177 ? 31.199 -34.265 13.080 1.00 66.44 177 GLU A O 1
ATOM 1431 N N . SER A 1 178 ? 31.086 -35.081 10.999 1.00 62.47 178 SER A N 1
ATOM 1432 C CA . SER A 1 178 ? 31.612 -33.863 10.362 1.00 62.47 178 SER A CA 1
ATOM 1433 C C . SER A 1 178 ? 30.665 -32.657 10.407 1.00 62.47 178 SER A C 1
ATOM 1435 O O . SER A 1 178 ? 31.114 -31.521 10.249 1.00 62.47 178 SER A O 1
ATOM 1437 N N . LYS A 1 179 ? 29.357 -32.881 10.588 1.00 61.91 179 LYS A N 1
ATOM 1438 C CA . LYS A 1 179 ? 28.320 -31.834 10.533 1.00 61.91 179 LYS A CA 1
ATOM 1439 C C . LYS A 1 179 ? 28.017 -31.180 11.882 1.00 61.91 179 LYS A C 1
ATOM 1441 O O . LYS A 1 179 ? 27.216 -30.251 11.922 1.00 61.91 179 LYS A O 1
ATOM 1446 N N . GLY A 1 180 ? 28.713 -31.589 12.944 1.00 65.00 180 GLY A N 1
ATOM 1447 C CA . GLY A 1 180 ? 28.690 -30.931 14.250 1.00 65.00 180 GLY A CA 1
ATOM 1448 C C . GLY A 1 180 ? 27.860 -31.660 15.308 1.00 65.00 180 GLY A C 1
ATOM 1449 O O . GLY A 1 180 ? 27.132 -32.612 15.026 1.00 65.00 180 GLY A O 1
ATOM 1450 N N . LYS A 1 181 ? 27.992 -31.198 16.558 1.00 67.25 181 LYS A N 1
ATOM 1451 C CA . LYS A 1 181 ? 27.451 -31.866 17.756 1.00 67.25 181 LYS A CA 1
ATOM 1452 C C . LYS A 1 181 ? 25.928 -32.002 17.750 1.00 67.25 181 LYS A C 1
ATOM 1454 O O . LYS A 1 181 ? 25.421 -32.967 18.308 1.00 67.25 181 LYS A O 1
ATOM 1459 N N . ASP A 1 182 ? 25.216 -31.088 17.097 1.00 66.56 182 ASP A N 1
ATOM 1460 C CA . ASP A 1 182 ? 23.749 -31.064 17.107 1.00 66.56 182 ASP A CA 1
ATOM 1461 C C . ASP A 1 182 ? 23.148 -32.203 16.275 1.00 66.56 182 ASP A C 1
ATOM 1463 O O . ASP A 1 182 ? 22.207 -32.869 16.709 1.00 66.56 182 ASP A O 1
ATOM 1467 N N . LEU A 1 183 ? 23.732 -32.492 15.104 1.00 68.69 183 LEU A N 1
ATOM 1468 C CA . LEU A 1 183 ? 23.295 -33.621 14.281 1.00 68.69 183 LEU A CA 1
ATOM 1469 C C . LEU A 1 183 ? 23.643 -34.953 14.954 1.00 68.69 183 LEU A C 1
ATOM 1471 O O . LEU A 1 183 ? 22.839 -35.882 14.939 1.00 68.69 183 LEU A O 1
ATOM 1475 N N . GLN A 1 184 ? 24.816 -35.029 15.585 1.00 74.56 184 GLN A N 1
ATOM 1476 C CA . GLN A 1 184 ? 25.232 -36.204 16.346 1.00 74.56 184 GLN A CA 1
ATOM 1477 C C . GLN A 1 184 ? 24.302 -36.460 17.542 1.00 74.56 184 GLN A C 1
ATOM 1479 O O . GLN A 1 184 ? 23.836 -37.584 17.724 1.00 74.56 184 GLN A O 1
ATOM 1484 N N . TRP A 1 185 ? 23.960 -35.410 18.294 1.00 78.75 185 TRP A N 1
ATOM 1485 C CA . TRP A 1 185 ? 22.999 -35.471 19.395 1.00 78.75 185 TRP A CA 1
ATOM 1486 C C . TRP A 1 185 ? 21.626 -35.958 18.925 1.00 78.75 185 TRP A C 1
ATOM 1488 O O . TRP A 1 185 ? 21.040 -36.841 19.550 1.00 78.75 185 TRP A O 1
ATOM 1498 N N . LEU A 1 186 ? 21.121 -35.435 17.802 1.00 65.12 186 LEU A N 1
ATOM 1499 C CA . LEU A 1 186 ? 19.820 -35.832 17.261 1.00 65.12 186 LEU A CA 1
ATOM 1500 C C . LEU A 1 186 ? 19.798 -37.318 16.885 1.00 65.12 186 LEU A C 1
ATOM 1502 O O . LEU A 1 186 ? 18.875 -38.038 17.262 1.00 65.12 186 LEU A O 1
ATOM 1506 N N . VAL A 1 187 ? 20.827 -37.792 16.178 1.00 75.62 187 VAL A N 1
ATOM 1507 C CA . VAL A 1 187 ? 20.938 -39.199 15.767 1.00 75.62 187 VAL A CA 1
ATOM 1508 C C . VAL A 1 187 ? 21.008 -40.124 16.986 1.00 75.62 187 VAL A C 1
ATOM 1510 O O . VAL A 1 187 ? 20.324 -41.151 17.013 1.00 75.62 187 VAL A O 1
ATOM 1513 N N . GLU A 1 188 ? 21.747 -39.733 18.025 1.00 78.94 188 GLU A N 1
ATOM 1514 C CA . GLU A 1 188 ? 21.834 -40.476 19.283 1.00 78.94 188 GLU A CA 1
ATOM 1515 C C . GLU A 1 188 ? 20.483 -40.522 20.015 1.00 78.94 188 GLU A C 1
ATOM 1517 O O . GLU A 1 188 ? 20.039 -41.595 20.431 1.00 78.94 188 GLU A O 1
ATOM 1522 N N . LYS A 1 189 ? 19.766 -39.392 20.109 1.00 76.81 189 LYS A N 1
ATOM 1523 C CA . LYS A 1 189 ? 18.419 -39.336 20.711 1.00 76.81 189 LYS A CA 1
ATOM 1524 C C . LYS A 1 189 ? 17.386 -40.133 19.929 1.00 76.81 189 LYS A C 1
ATOM 1526 O O . LYS A 1 189 ? 16.457 -40.685 20.518 1.00 76.81 189 LYS A O 1
ATOM 1531 N N . CYS A 1 190 ? 17.573 -40.265 18.623 1.00 68.69 190 CYS A N 1
ATOM 1532 C CA . CYS A 1 190 ? 16.779 -41.154 17.791 1.00 68.69 190 CYS A CA 1
ATOM 1533 C C . CYS A 1 190 ? 17.200 -42.631 17.910 1.00 68.69 190 CYS A C 1
ATOM 1535 O O . CYS A 1 190 ? 16.595 -43.471 17.246 1.00 68.69 190 CYS A O 1
ATOM 1537 N N . GLY A 1 191 ? 18.176 -42.986 18.753 1.00 72.88 191 GLY A N 1
ATOM 1538 C CA . GLY A 1 191 ? 18.649 -44.360 18.943 1.00 72.88 191 GLY A CA 1
ATOM 1539 C C . GLY A 1 191 ? 19.430 -44.895 17.744 1.00 72.88 191 GLY A C 1
ATOM 1540 O O . GLY A 1 191 ? 19.319 -46.074 17.422 1.00 72.88 191 GLY A O 1
ATOM 1541 N N . ASN A 1 192 ? 20.154 -44.021 17.037 1.00 75.31 192 ASN A N 1
ATOM 1542 C CA . ASN A 1 192 ? 20.847 -44.307 15.775 1.00 75.31 192 ASN A CA 1
ATOM 1543 C C . ASN A 1 192 ? 19.928 -44.806 14.647 1.00 75.31 192 ASN A C 1
ATOM 1545 O O . ASN A 1 192 ? 20.381 -45.436 13.691 1.00 75.31 192 ASN A O 1
ATOM 1549 N N . ARG A 1 193 ? 18.629 -44.501 14.726 1.00 73.94 193 ARG A N 1
ATOM 1550 C CA . ARG A 1 193 ? 17.659 -44.835 13.681 1.00 73.94 193 ARG A CA 1
ATOM 1551 C C . ARG A 1 193 ? 17.647 -43.740 12.621 1.00 73.94 193 ARG A C 1
ATOM 1553 O O . ARG A 1 193 ? 17.043 -42.689 12.811 1.00 73.94 193 ARG A O 1
ATOM 1560 N N . TYR A 1 194 ? 18.301 -44.005 11.496 1.00 73.62 194 TYR A N 1
ATOM 1561 C CA . TYR A 1 194 ? 18.246 -43.172 10.298 1.00 73.62 194 TYR A CA 1
ATOM 1562 C C . TYR A 1 194 ? 18.251 -44.040 9.030 1.00 73.62 194 TYR A C 1
ATOM 1564 O O . TYR A 1 194 ? 18.605 -45.227 9.038 1.00 73.62 194 TYR A O 1
ATOM 1572 N N . HIS A 1 195 ? 17.821 -43.447 7.921 1.00 72.75 195 HIS A N 1
ATOM 1573 C CA . HIS A 1 195 ? 17.846 -44.072 6.604 1.00 72.75 195 HIS A CA 1
ATOM 1574 C C . HIS A 1 195 ? 18.326 -43.041 5.579 1.00 72.75 195 HIS A C 1
ATOM 1576 O O . HIS A 1 195 ? 17.911 -41.884 5.624 1.00 72.75 195 HIS A O 1
ATOM 1582 N N . VAL A 1 196 ? 19.222 -43.450 4.681 1.00 65.31 196 VAL A N 1
ATOM 1583 C CA . VAL A 1 196 ? 19.836 -42.563 3.688 1.00 65.31 196 VAL A CA 1
ATOM 1584 C C . VAL A 1 196 ? 19.331 -42.933 2.308 1.00 65.31 196 VAL A C 1
ATOM 1586 O O . VAL A 1 196 ? 19.504 -44.063 1.868 1.00 65.31 196 VAL A O 1
ATOM 1589 N N . LEU A 1 197 ? 18.743 -41.957 1.622 1.00 62.12 197 LEU A N 1
ATOM 1590 C CA . LEU A 1 197 ? 18.237 -42.121 0.265 1.00 62.12 197 LEU A CA 1
ATOM 1591 C C . LEU A 1 197 ? 19.254 -41.587 -0.746 1.00 62.12 197 LEU A C 1
ATOM 1593 O O . LEU A 1 197 ? 19.685 -40.433 -0.679 1.00 62.12 197 LEU A O 1
ATOM 1597 N N . ASN A 1 198 ? 19.612 -42.418 -1.720 1.00 60.25 198 ASN A N 1
ATOM 1598 C CA . ASN A 1 198 ? 20.421 -42.033 -2.863 1.00 60.25 198 ASN A CA 1
ATOM 1599 C C . ASN A 1 198 ? 19.525 -41.555 -4.017 1.00 60.25 198 ASN A C 1
ATOM 1601 O O . ASN A 1 198 ? 19.142 -42.315 -4.909 1.00 60.25 198 ASN A O 1
ATOM 1605 N N . ASN A 1 199 ? 19.272 -40.246 -4.045 1.00 54.91 199 ASN A N 1
ATOM 1606 C CA . ASN A 1 199 ? 18.428 -39.587 -5.050 1.00 54.91 199 ASN A CA 1
ATOM 1607 C C . ASN A 1 199 ? 19.005 -39.568 -6.484 1.00 54.91 199 ASN A C 1
ATOM 1609 O O . ASN A 1 199 ? 18.354 -39.052 -7.397 1.00 54.91 199 ASN A O 1
ATOM 1613 N N . MET A 1 200 ? 20.205 -40.119 -6.709 1.00 45.34 200 MET A N 1
ATOM 1614 C CA . MET A 1 200 ? 20.813 -40.223 -8.042 1.00 45.34 200 MET A CA 1
ATOM 1615 C C . MET A 1 200 ? 20.344 -41.458 -8.823 1.00 45.34 200 MET A C 1
ATOM 1617 O O . MET A 1 200 ? 20.481 -41.481 -10.044 1.00 45.34 200 MET A O 1
ATOM 1621 N N . ASN A 1 201 ? 19.767 -42.464 -8.155 1.00 57.56 201 ASN A N 1
ATOM 1622 C CA . ASN A 1 201 ? 19.280 -43.690 -8.792 1.00 57.56 201 ASN A CA 1
ATOM 1623 C C . ASN A 1 201 ? 17.752 -43.796 -8.684 1.00 57.56 201 ASN A C 1
ATOM 1625 O O . ASN A 1 201 ? 17.216 -44.568 -7.898 1.00 57.56 201 ASN A O 1
ATOM 1629 N N . ARG A 1 202 ? 17.034 -43.002 -9.489 1.00 52.06 202 ARG A N 1
ATOM 1630 C CA . ARG A 1 202 ? 15.556 -42.923 -9.463 1.00 52.06 202 ARG A CA 1
ATOM 1631 C C . ARG A 1 202 ? 14.832 -44.232 -9.818 1.00 52.06 202 ARG A C 1
ATOM 1633 O O . ARG A 1 202 ? 13.624 -44.309 -9.635 1.00 52.06 202 ARG A O 1
ATOM 1640 N N . SER A 1 203 ? 15.540 -45.225 -10.354 1.00 56.72 203 SER A N 1
ATOM 1641 C CA . SER A 1 203 ? 15.009 -46.554 -10.691 1.00 56.72 203 SER A CA 1
ATOM 1642 C C . SER A 1 203 ? 15.113 -47.574 -9.553 1.00 56.72 203 SER A C 1
ATOM 1644 O O . SER A 1 203 ? 14.604 -48.682 -9.687 1.00 56.72 203 SER A O 1
ATOM 1646 N N . ASP A 1 204 ? 15.778 -47.226 -8.454 1.00 65.75 204 ASP A N 1
ATOM 1647 C CA . ASP A 1 204 ? 16.016 -48.118 -7.324 1.00 65.75 204 ASP A CA 1
ATOM 1648 C C . ASP A 1 204 ? 14.876 -48.025 -6.296 1.00 65.75 204 ASP A C 1
ATOM 1650 O O . ASP A 1 204 ? 14.886 -47.206 -5.378 1.00 65.75 204 ASP A O 1
ATOM 1654 N N . THR A 1 205 ? 13.859 -48.869 -6.469 1.00 61.25 205 THR A N 1
ATOM 1655 C CA . THR A 1 205 ? 12.718 -48.987 -5.542 1.00 61.25 205 THR A CA 1
ATOM 1656 C C . THR A 1 205 ? 13.063 -49.734 -4.249 1.00 61.25 205 THR A C 1
ATOM 1658 O O . THR A 1 205 ? 12.254 -49.764 -3.318 1.00 61.25 205 THR A O 1
ATOM 1661 N N . THR A 1 206 ? 14.255 -50.332 -4.165 1.00 69.75 206 THR A N 1
ATOM 1662 C CA . THR A 1 206 ? 14.717 -51.100 -3.001 1.00 69.75 206 THR A CA 1
ATOM 1663 C C . THR A 1 206 ? 14.940 -50.195 -1.789 1.00 69.75 206 THR A C 1
ATOM 1665 O O . THR A 1 206 ? 14.545 -50.563 -0.691 1.00 69.75 206 THR A O 1
ATOM 1668 N N . GLN A 1 207 ? 15.404 -48.956 -1.989 1.00 68.62 207 GLN A N 1
ATOM 1669 C CA . GLN A 1 207 ? 15.591 -47.971 -0.908 1.00 68.62 207 GLN A CA 1
ATOM 1670 C C . GLN A 1 207 ? 14.279 -47.616 -0.187 1.00 68.62 207 GLN A C 1
ATOM 1672 O O . GLN A 1 207 ? 14.230 -47.509 1.035 1.00 68.62 207 GLN A O 1
ATOM 1677 N N . VAL A 1 208 ? 13.182 -47.478 -0.942 1.00 69.19 208 VAL A N 1
ATOM 1678 C CA . VAL A 1 208 ? 11.849 -47.228 -0.367 1.00 69.19 208 VAL A CA 1
ATOM 1679 C C . VAL A 1 208 ? 11.366 -48.447 0.418 1.00 69.19 208 VAL A C 1
ATOM 1681 O O . VAL A 1 208 ? 10.750 -48.302 1.469 1.00 69.19 208 VAL A O 1
ATOM 1684 N N . THR A 1 209 ? 11.677 -49.644 -0.074 1.00 76.06 209 THR A N 1
ATOM 1685 C CA . THR A 1 209 ? 11.293 -50.907 0.568 1.00 76.06 209 THR A CA 1
ATOM 1686 C C . THR A 1 209 ? 12.044 -51.103 1.889 1.00 76.06 209 THR A C 1
ATOM 1688 O O . THR A 1 209 ? 11.417 -51.374 2.907 1.00 76.06 209 THR A O 1
ATOM 1691 N N . GLU A 1 210 ? 13.357 -50.861 1.912 1.00 77.12 210 GLU A N 1
ATOM 1692 C CA . GLU A 1 210 ? 14.182 -50.906 3.130 1.00 77.12 210 GLU A CA 1
ATOM 1693 C C . GLU A 1 210 ? 13.760 -49.857 4.171 1.00 77.12 210 GLU A C 1
ATOM 1695 O O . GLU A 1 210 ? 13.825 -50.095 5.378 1.00 77.12 210 GLU A O 1
ATOM 1700 N N . LEU A 1 211 ? 13.331 -48.671 3.726 1.00 76.88 211 LEU A N 1
ATOM 1701 C CA . LEU A 1 211 ? 12.779 -47.655 4.621 1.00 76.88 211 LEU A CA 1
ATOM 1702 C C . LEU A 1 211 ? 11.465 -48.125 5.258 1.00 76.88 211 LEU A C 1
ATOM 1704 O O . LEU A 1 211 ? 11.277 -47.938 6.459 1.00 76.88 211 LEU A O 1
ATOM 1708 N N . LEU A 1 212 ? 10.569 -48.726 4.470 1.00 76.69 212 LEU A N 1
ATOM 1709 C CA . LEU A 1 212 ? 9.302 -49.260 4.969 1.00 76.69 212 LEU A CA 1
ATOM 1710 C C . LEU A 1 212 ? 9.530 -50.384 5.988 1.00 76.69 212 LEU A C 1
ATOM 1712 O O . LEU A 1 212 ? 8.915 -50.354 7.048 1.00 76.69 212 LEU A O 1
ATOM 1716 N N . GLU A 1 213 ? 10.475 -51.290 5.733 1.00 81.94 213 GLU A N 1
ATOM 1717 C CA . GLU A 1 213 ? 10.843 -52.362 6.668 1.00 81.94 213 GLU A CA 1
ATOM 1718 C C . GLU A 1 213 ? 11.356 -51.798 8.007 1.00 81.94 213 GLU A C 1
ATOM 1720 O O . GLU A 1 213 ? 10.864 -52.172 9.071 1.00 81.94 213 GLU A O 1
ATOM 1725 N N . LYS A 1 214 ? 12.244 -50.791 7.978 1.00 79.31 214 LYS A N 1
ATOM 1726 C CA . LYS A 1 214 ? 12.708 -50.095 9.198 1.00 79.31 214 LYS A CA 1
ATOM 1727 C C . LYS A 1 214 ? 11.577 -49.398 9.966 1.00 79.31 214 LYS A C 1
ATOM 1729 O O . LYS A 1 214 ? 11.629 -49.300 11.194 1.00 79.31 214 LYS A O 1
ATOM 1734 N N . ILE A 1 215 ? 10.571 -48.871 9.264 1.00 76.50 215 ILE A N 1
ATOM 1735 C CA . ILE A 1 215 ? 9.389 -48.261 9.891 1.00 76.50 215 ILE A CA 1
ATOM 1736 C C . ILE A 1 215 ? 8.532 -49.342 10.555 1.00 76.50 215 ILE A C 1
ATOM 1738 O O . ILE A 1 215 ? 8.089 -49.145 11.686 1.00 76.50 215 ILE A O 1
ATOM 1742 N N . GLU A 1 216 ? 8.325 -50.483 9.900 1.00 79.38 216 GLU A N 1
ATOM 1743 C CA . GLU A 1 216 ? 7.573 -51.610 10.457 1.00 79.38 216 GLU A CA 1
ATOM 1744 C C . GLU A 1 216 ? 8.253 -52.190 11.704 1.00 79.38 216 GLU A C 1
ATOM 1746 O O . GLU A 1 216 ? 7.588 -52.382 12.724 1.00 79.38 216 GLU A O 1
ATOM 1751 N N . GLU A 1 217 ? 9.578 -52.366 11.684 1.00 80.12 217 GLU A N 1
ATOM 1752 C CA . GLU A 1 217 ? 10.362 -52.765 12.861 1.00 80.12 217 GLU A CA 1
ATOM 1753 C C . GLU A 1 217 ? 10.212 -51.768 14.016 1.00 80.12 217 GLU A C 1
ATOM 1755 O O . GLU A 1 217 ? 10.036 -52.162 15.170 1.00 80.12 217 GLU A O 1
ATOM 1760 N N . MET A 1 218 ? 10.230 -50.466 13.718 1.00 74.50 218 MET A N 1
ATOM 1761 C CA . MET A 1 218 ? 10.019 -49.418 14.716 1.00 74.50 218 MET A CA 1
ATOM 1762 C C . MET A 1 218 ? 8.609 -49.473 15.321 1.00 74.50 218 MET A C 1
ATOM 1764 O O . MET A 1 218 ? 8.452 -49.319 16.533 1.00 74.50 218 MET A O 1
ATOM 1768 N N . VAL A 1 219 ? 7.581 -49.684 14.498 1.00 71.38 219 VAL A N 1
ATOM 1769 C CA . VAL A 1 219 ? 6.191 -49.806 14.962 1.00 71.38 219 VAL A CA 1
ATOM 1770 C C . VAL A 1 219 ? 6.022 -51.063 15.817 1.00 71.38 219 VAL A C 1
ATOM 1772 O O . VAL A 1 219 ? 5.385 -51.004 16.872 1.00 71.38 219 VAL A O 1
ATOM 1775 N N . ALA A 1 220 ? 6.640 -52.176 15.417 1.00 78.19 220 ALA A N 1
ATOM 1776 C CA . ALA A 1 220 ? 6.647 -53.421 16.176 1.00 78.19 220 ALA A CA 1
ATOM 1777 C C . ALA A 1 220 ? 7.371 -53.269 17.525 1.00 78.19 220 ALA A C 1
ATOM 1779 O O . ALA A 1 220 ? 6.840 -53.687 18.555 1.00 78.19 220 ALA A O 1
ATOM 1780 N N . ALA A 1 221 ? 8.535 -52.608 17.549 1.00 72.88 221 ALA A N 1
ATOM 1781 C CA . ALA A 1 221 ? 9.283 -52.312 18.773 1.00 72.88 221 ALA A CA 1
ATOM 1782 C C . ALA A 1 221 ? 8.486 -51.427 19.748 1.00 72.88 221 ALA A C 1
ATOM 1784 O O . ALA A 1 221 ? 8.577 -51.600 20.963 1.00 72.88 221 ALA A O 1
ATOM 1785 N N . ASN A 1 222 ? 7.637 -50.540 19.225 1.00 68.38 222 ASN A N 1
ATOM 1786 C CA . ASN A 1 222 ? 6.729 -49.709 20.017 1.00 68.38 222 ASN A CA 1
ATOM 1787 C C . ASN A 1 222 ? 5.409 -50.417 20.380 1.00 68.38 222 ASN A C 1
ATOM 1789 O O . ASN A 1 222 ? 4.476 -49.772 20.856 1.00 68.38 222 ASN A O 1
ATOM 1793 N N . SER A 1 223 ? 5.300 -51.735 20.160 1.00 69.75 223 SER A N 1
ATOM 1794 C CA . SER A 1 223 ? 4.081 -52.526 20.402 1.00 69.75 223 SER A CA 1
ATOM 1795 C C . SER A 1 223 ? 2.831 -51.958 19.706 1.00 69.75 223 SER A C 1
ATOM 1797 O O . SER A 1 223 ? 1.716 -52.109 20.198 1.00 69.75 223 SER A O 1
ATOM 1799 N N . GLY A 1 224 ? 3.011 -51.274 18.570 1.00 58.59 224 GLY A N 1
ATOM 1800 C CA . GLY A 1 224 ? 1.933 -50.616 17.828 1.00 58.59 224 GLY A CA 1
ATOM 1801 C C . GLY A 1 224 ? 1.414 -49.309 18.442 1.00 58.59 224 GLY A C 1
ATOM 1802 O O . GLY A 1 224 ? 0.476 -48.729 17.897 1.00 58.59 224 GLY A O 1
ATOM 1803 N N . HIS A 1 225 ? 2.000 -48.815 19.539 1.00 55.00 225 HIS A N 1
ATOM 1804 C CA . HIS A 1 225 ? 1.609 -47.538 20.132 1.00 55.00 225 HIS A CA 1
ATOM 1805 C C . HIS A 1 225 ? 2.142 -46.356 19.312 1.00 55.00 225 HIS A C 1
ATOM 1807 O O . HIS A 1 225 ? 3.338 -46.247 19.030 1.00 55.00 225 HIS A O 1
ATOM 1813 N N . CYS A 1 226 ? 1.243 -45.441 18.948 1.00 47.81 226 CYS A N 1
ATOM 1814 C CA . CYS A 1 226 ? 1.599 -44.125 18.435 1.00 47.81 226 CYS A CA 1
ATOM 1815 C C . CYS A 1 226 ? 2.009 -43.190 19.582 1.00 47.81 226 CYS A C 1
ATOM 1817 O O . CYS A 1 226 ? 1.630 -43.392 20.733 1.00 47.81 226 CYS A O 1
ATOM 1819 N N . PHE A 1 227 ? 2.785 -42.153 19.265 1.00 44.41 227 PHE A N 1
ATOM 1820 C CA . PHE A 1 227 ? 3.193 -41.147 20.241 1.00 44.41 227 PHE A CA 1
ATOM 1821 C C . PHE A 1 227 ? 1.966 -40.412 20.808 1.00 44.41 227 PHE A C 1
ATOM 1823 O O . PHE A 1 227 ? 1.286 -39.684 20.087 1.00 44.41 227 PHE A O 1
ATOM 1830 N N . GLU A 1 228 ? 1.698 -40.593 22.102 1.00 44.56 228 GLU A N 1
ATOM 1831 C CA . GLU A 1 228 ? 0.688 -39.848 22.855 1.00 44.56 228 GLU A CA 1
ATOM 1832 C C . GLU A 1 228 ? 1.389 -38.849 23.784 1.00 44.56 228 GLU A C 1
ATOM 1834 O O . GLU A 1 228 ? 2.229 -39.221 24.605 1.00 44.56 228 GLU A O 1
ATOM 1839 N N . MET A 1 229 ? 1.057 -37.560 23.663 1.00 34.75 229 MET A N 1
ATOM 1840 C CA . MET A 1 229 ? 1.649 -36.507 24.490 1.00 34.75 229 MET A CA 1
ATOM 1841 C C . MET A 1 229 ? 1.065 -36.568 25.912 1.00 34.75 229 MET A C 1
ATOM 1843 O O . MET A 1 229 ? 0.024 -35.986 26.216 1.00 34.75 229 MET A O 1
ATOM 1847 N N . GLY A 1 230 ? 1.717 -37.337 26.785 1.00 34.16 230 GLY A N 1
ATOM 1848 C CA . GLY A 1 230 ? 1.307 -37.532 28.173 1.00 34.16 230 GLY A CA 1
ATOM 1849 C C . GLY A 1 230 ? 1.551 -36.297 29.046 1.00 34.16 230 GLY A C 1
ATOM 1850 O O . GLY A 1 230 ? 2.685 -35.870 29.244 1.00 34.16 230 GLY A O 1
ATOM 1851 N N . ARG A 1 231 ? 0.479 -35.758 29.643 1.00 42.66 231 ARG A N 1
ATOM 1852 C CA . ARG A 1 231 ? 0.527 -34.801 30.764 1.00 42.66 231 ARG A CA 1
ATOM 1853 C C . ARG A 1 231 ? 1.251 -35.426 31.969 1.00 42.66 231 ARG A C 1
ATOM 1855 O O . ARG A 1 231 ? 0.590 -36.078 32.773 1.00 42.66 231 ARG A O 1
ATOM 1862 N N . LYS A 1 232 ? 2.569 -35.240 32.103 1.00 39.25 232 LYS A N 1
ATOM 1863 C CA . LYS A 1 232 ? 3.339 -35.308 33.370 1.00 39.25 232 LYS A CA 1
ATOM 1864 C C . LYS A 1 232 ? 4.833 -35.054 33.114 1.00 39.25 232 LYS A C 1
ATOM 1866 O O . LYS A 1 232 ? 5.585 -36.007 32.995 1.00 39.25 232 LYS A O 1
ATOM 1871 N N . ILE A 1 233 ? 5.249 -33.786 33.090 1.00 35.72 233 ILE A N 1
ATOM 1872 C CA . ILE A 1 233 ? 6.556 -33.327 33.601 1.00 35.72 233 ILE A CA 1
ATOM 1873 C C . ILE A 1 233 ? 6.313 -31.919 34.168 1.00 35.72 233 ILE A C 1
ATOM 1875 O O . ILE A 1 233 ? 6.487 -30.908 33.506 1.00 35.72 233 ILE A O 1
ATOM 1879 N N . VAL A 1 234 ? 5.775 -31.865 35.384 1.00 39.53 234 VAL A N 1
ATOM 1880 C CA . VAL A 1 234 ? 5.878 -30.704 36.276 1.00 39.53 234 VAL A CA 1
ATOM 1881 C C . VAL A 1 234 ? 6.540 -31.288 37.508 1.00 39.53 234 VAL A C 1
ATOM 1883 O O . VAL A 1 234 ? 5.826 -31.859 38.326 1.00 39.53 234 VAL A O 1
ATOM 1886 N N . GLN A 1 235 ? 7.878 -31.294 37.544 1.00 33.31 235 GLN A N 1
ATOM 1887 C CA . GLN A 1 235 ? 8.688 -31.324 38.778 1.00 33.31 235 GLN A CA 1
ATOM 1888 C C . GLN A 1 235 ? 10.213 -31.425 38.578 1.00 33.31 235 GLN A C 1
ATOM 1890 O O . GLN A 1 235 ? 10.913 -31.298 39.572 1.00 33.31 235 GLN A O 1
ATOM 1895 N N . GLU A 1 236 ? 10.756 -31.572 37.362 1.00 34.66 236 GLU A N 1
ATOM 1896 C CA . GLU A 1 236 ? 12.226 -31.653 37.173 1.00 34.66 236 GLU A CA 1
ATOM 1897 C C . GLU A 1 236 ? 12.877 -30.428 36.491 1.00 34.66 236 GLU A C 1
ATOM 1899 O O . GLU A 1 236 ? 14.098 -30.365 36.410 1.00 34.66 236 GLU A O 1
ATOM 1904 N N . ASP A 1 237 ? 12.112 -29.398 36.105 1.00 36.78 237 ASP A N 1
ATOM 1905 C CA . ASP A 1 237 ? 12.651 -28.203 35.414 1.00 36.78 237 ASP A CA 1
ATOM 1906 C C . ASP A 1 237 ? 12.989 -27.004 36.335 1.00 36.78 237 ASP A C 1
ATOM 1908 O O . ASP A 1 237 ? 13.394 -25.938 35.859 1.00 36.78 237 ASP A O 1
ATOM 1912 N N . GLU A 1 238 ? 12.866 -27.139 37.662 1.00 36.84 238 GLU A N 1
ATOM 1913 C CA . GLU A 1 238 ? 13.168 -26.040 38.604 1.00 36.84 238 GLU A CA 1
ATOM 1914 C C . GLU A 1 238 ? 14.639 -25.960 39.064 1.00 36.84 238 GLU A C 1
ATOM 1916 O O . GLU A 1 238 ? 15.029 -24.948 39.652 1.00 36.84 238 GLU A O 1
ATOM 1921 N N . GLU A 1 239 ? 15.488 -26.952 38.772 1.00 37.84 239 GLU A N 1
ATOM 1922 C CA . GLU A 1 239 ? 16.920 -26.892 39.132 1.00 37.84 239 GLU A CA 1
ATOM 1923 C C . GLU A 1 239 ? 17.828 -26.451 37.973 1.00 37.84 239 GLU A C 1
ATOM 1925 O O . GLU A 1 239 ? 18.763 -25.683 38.196 1.00 37.84 239 GLU A O 1
ATOM 1930 N N . THR A 1 240 ? 17.511 -26.797 36.722 1.00 36.56 240 THR A N 1
ATOM 1931 C CA . THR A 1 240 ? 18.304 -26.387 35.542 1.00 36.56 240 THR A CA 1
ATOM 1932 C C . THR A 1 240 ? 18.100 -24.911 35.175 1.00 36.56 240 THR A C 1
ATOM 1934 O O . THR A 1 240 ? 18.994 -24.253 34.650 1.00 36.56 240 THR A O 1
ATOM 1937 N N . SER A 1 241 ? 16.937 -24.348 35.516 1.00 42.78 241 SER A N 1
ATOM 1938 C CA . SER A 1 241 ? 16.563 -22.960 35.217 1.00 42.78 241 SER A CA 1
ATOM 1939 C C . SER A 1 241 ? 17.247 -21.916 36.114 1.00 42.78 241 SER A C 1
ATOM 1941 O O . SER A 1 241 ? 17.269 -20.734 35.766 1.00 42.78 241 SER A O 1
ATOM 1943 N N . ARG A 1 242 ? 17.863 -22.321 37.236 1.00 39.53 242 ARG A N 1
ATOM 1944 C CA . ARG A 1 242 ? 18.634 -21.409 38.103 1.00 39.53 242 ARG A CA 1
ATOM 1945 C C . ARG A 1 242 ? 20.070 -21.185 37.630 1.00 39.53 242 ARG A C 1
ATOM 1947 O O . ARG A 1 242 ? 20.552 -20.059 37.728 1.00 39.53 242 ARG A O 1
ATOM 1954 N N . GLU A 1 243 ? 20.726 -22.191 37.051 1.00 37.47 243 GLU A N 1
ATOM 1955 C CA . GLU A 1 243 ? 22.103 -22.037 36.552 1.00 37.47 243 GLU A CA 1
ATOM 1956 C C . GLU A 1 243 ? 22.171 -21.268 35.218 1.00 37.47 243 GLU A C 1
ATOM 1958 O O . GLU A 1 243 ? 23.114 -20.503 34.987 1.00 37.47 243 GLU A O 1
ATOM 1963 N N . ASP A 1 244 ? 21.143 -21.384 34.371 1.00 37.22 244 ASP A N 1
ATOM 1964 C CA . ASP A 1 244 ? 21.050 -20.627 33.114 1.00 37.22 244 ASP A CA 1
ATOM 1965 C C . ASP A 1 244 ? 20.606 -19.167 33.331 1.00 37.22 244 ASP A C 1
ATOM 1967 O O . ASP A 1 244 ? 21.052 -18.263 32.615 1.00 37.22 244 ASP A O 1
ATOM 1971 N N . ALA A 1 245 ? 19.811 -18.893 34.375 1.00 37.16 245 ALA A N 1
ATOM 1972 C CA . ALA A 1 245 ? 19.440 -17.531 34.766 1.00 37.16 245 ALA A CA 1
ATOM 1973 C C . ALA A 1 245 ? 20.629 -16.735 35.342 1.00 37.16 245 ALA A C 1
ATOM 1975 O O . ALA A 1 245 ? 20.767 -15.545 35.045 1.00 37.16 245 ALA A O 1
ATOM 1976 N N . GLU A 1 246 ? 21.534 -17.372 36.095 1.00 38.91 246 GLU A N 1
ATOM 1977 C CA . GLU A 1 246 ? 22.749 -16.714 36.607 1.00 38.91 246 GLU A CA 1
ATOM 1978 C C . GLU A 1 246 ? 23.808 -16.488 35.514 1.00 38.91 246 GLU A C 1
ATOM 1980 O O . GLU A 1 246 ? 24.472 -15.444 35.499 1.00 38.91 246 GLU A O 1
ATOM 1985 N N . LYS A 1 247 ? 23.920 -17.390 34.527 1.00 37.62 247 LYS A N 1
ATOM 1986 C CA . LYS A 1 247 ? 24.769 -17.166 33.341 1.00 37.62 247 LYS A CA 1
ATOM 1987 C C . LYS A 1 247 ? 24.213 -16.072 32.427 1.00 37.62 247 LYS A C 1
ATOM 1989 O O . LYS A 1 247 ? 24.986 -15.238 31.956 1.00 37.62 247 LYS A O 1
ATOM 1994 N N . SER A 1 248 ? 22.891 -15.997 32.249 1.00 38.94 248 SER A N 1
ATOM 1995 C CA . SER A 1 248 ? 22.239 -14.911 31.501 1.00 38.94 248 SER A CA 1
ATOM 1996 C C . SER A 1 248 ? 22.384 -13.551 32.200 1.00 38.94 248 SER A C 1
ATOM 1998 O O . SER A 1 248 ? 22.631 -12.545 31.532 1.00 38.94 248 SER A O 1
ATOM 2000 N N . HIS A 1 249 ? 22.335 -13.500 33.539 1.00 34.91 249 HIS A N 1
ATOM 2001 C CA . HIS A 1 249 ? 22.538 -12.259 34.297 1.00 34.91 249 HIS A CA 1
ATOM 2002 C C . HIS A 1 249 ? 23.982 -11.725 34.190 1.00 34.91 249 HIS A C 1
ATOM 2004 O O . HIS A 1 249 ? 24.192 -10.520 34.019 1.00 34.91 249 HIS A O 1
ATOM 2010 N N . ASN A 1 250 ? 24.987 -12.609 34.172 1.00 34.94 250 ASN A N 1
ATOM 2011 C CA . ASN A 1 250 ? 26.387 -12.204 33.995 1.00 34.94 250 ASN A CA 1
ATOM 2012 C C . ASN A 1 250 ? 26.768 -11.904 32.532 1.00 34.94 250 ASN A C 1
ATOM 2014 O O . ASN A 1 250 ? 27.670 -11.101 32.299 1.00 34.94 250 ASN A O 1
ATOM 2018 N N . GLN A 1 251 ? 26.049 -12.446 31.542 1.00 34.19 251 GLN A N 1
ATOM 2019 C CA . GLN A 1 251 ? 26.247 -12.100 30.127 1.00 34.19 251 GLN A CA 1
ATOM 2020 C C . GLN A 1 251 ? 25.513 -10.801 29.728 1.00 34.19 251 GLN A C 1
ATOM 2022 O O . GLN A 1 251 ? 26.013 -10.046 28.893 1.00 34.19 251 GLN A O 1
ATOM 2027 N N . LYS A 1 252 ? 24.406 -10.453 30.408 1.00 33.84 252 LYS A N 1
ATOM 2028 C CA . LYS A 1 252 ? 23.732 -9.141 30.290 1.00 33.84 252 LYS A CA 1
ATOM 2029 C C . LYS A 1 252 ? 24.546 -7.965 30.840 1.00 33.84 252 LYS A C 1
ATOM 2031 O O . LYS A 1 252 ? 24.294 -6.829 30.454 1.00 33.84 252 LYS A O 1
ATOM 2036 N N . THR A 1 253 ? 25.543 -8.218 31.688 1.00 33.94 253 THR A N 1
ATOM 2037 C CA . THR A 1 253 ? 26.366 -7.155 32.298 1.00 33.94 253 THR A CA 1
ATOM 2038 C C . THR A 1 253 ? 27.622 -6.817 31.471 1.00 33.94 253 THR A C 1
ATOM 2040 O O . THR A 1 253 ? 28.251 -5.790 31.700 1.00 33.94 253 THR A O 1
ATOM 2043 N N . LEU A 1 254 ? 27.961 -7.616 30.447 1.00 32.84 254 LEU A N 1
ATOM 2044 C CA . LEU A 1 254 ? 29.126 -7.393 29.567 1.00 32.84 254 LEU A CA 1
ATOM 2045 C C . LEU A 1 254 ? 28.776 -7.103 28.095 1.00 32.84 254 LEU A C 1
ATOM 2047 O O . LEU A 1 254 ? 29.653 -6.696 27.339 1.00 32.84 254 LEU A O 1
ATOM 2051 N N . LEU A 1 255 ? 27.502 -7.219 27.707 1.00 31.25 255 LEU A N 1
ATOM 2052 C CA . LEU A 1 255 ? 26.966 -6.770 26.408 1.00 31.25 255 LEU A CA 1
ATOM 2053 C C . LEU A 1 255 ? 26.070 -5.525 26.523 1.00 31.25 255 LEU A C 1
ATOM 2055 O O . LEU A 1 255 ? 25.438 -5.114 25.560 1.00 31.25 255 LEU A O 1
ATOM 2059 N N . GLY A 1 256 ? 26.043 -4.876 27.688 1.00 30.45 256 GLY A N 1
ATOM 2060 C CA . GLY A 1 256 ? 25.249 -3.670 27.925 1.00 30.45 256 GLY A CA 1
ATOM 2061 C C . GLY A 1 256 ? 25.836 -2.373 27.360 1.00 30.45 256 GLY A C 1
ATOM 2062 O O . GLY A 1 256 ? 25.450 -1.319 27.849 1.00 30.45 256 GLY A O 1
ATOM 2063 N N . HIS A 1 257 ? 26.791 -2.407 26.421 1.00 33.03 257 HIS A N 1
ATOM 2064 C CA . HIS A 1 257 ? 27.434 -1.184 25.900 1.00 33.03 257 HIS A CA 1
ATOM 2065 C C . HIS A 1 257 ? 27.702 -1.138 24.386 1.00 33.03 257 HIS A C 1
ATOM 2067 O O . HIS A 1 257 ? 28.266 -0.150 23.925 1.00 33.03 257 HIS A O 1
ATOM 2073 N N . CYS A 1 258 ? 27.275 -2.122 23.588 1.00 31.03 258 CYS A N 1
ATOM 2074 C CA . CYS A 1 258 ? 27.541 -2.105 22.143 1.00 31.03 258 CYS A CA 1
ATOM 2075 C C . CYS A 1 258 ? 26.401 -2.718 21.313 1.00 31.03 258 CYS A C 1
ATOM 2077 O O . CYS A 1 258 ? 26.645 -3.682 20.604 1.00 31.03 258 CYS A O 1
ATOM 2079 N N . GLU A 1 259 ? 25.175 -2.184 21.375 1.00 32.16 259 GLU A N 1
ATOM 2080 C CA . GLU A 1 259 ? 24.154 -2.482 20.343 1.00 32.16 259 GLU A CA 1
ATOM 2081 C C . GLU A 1 259 ? 23.027 -1.432 20.217 1.00 32.16 259 GLU A C 1
ATOM 2083 O O . GLU A 1 259 ? 21.957 -1.723 19.698 1.00 32.16 259 GLU A O 1
ATOM 2088 N N . GLU A 1 260 ? 23.265 -0.181 20.635 1.00 34.31 260 GLU A N 1
ATOM 2089 C CA . GLU A 1 260 ? 22.270 0.906 20.508 1.00 34.31 260 GLU A CA 1
ATOM 2090 C C . GLU A 1 260 ? 22.659 2.056 19.556 1.00 34.31 260 GLU A C 1
ATOM 2092 O O . GLU A 1 260 ? 21.838 2.932 19.326 1.00 34.31 260 GLU A O 1
ATOM 2097 N N . ASN A 1 261 ? 23.842 2.062 18.922 1.00 33.12 261 ASN A N 1
ATOM 2098 C CA . ASN A 1 261 ? 24.360 3.286 18.270 1.00 33.12 261 ASN A CA 1
ATOM 2099 C C . ASN A 1 261 ? 24.780 3.169 16.786 1.00 33.12 261 ASN A C 1
ATOM 2101 O O . ASN A 1 261 ? 25.749 3.808 16.388 1.00 33.12 261 ASN A O 1
ATOM 2105 N N . LEU A 1 262 ? 24.083 2.395 15.940 1.00 35.47 262 LEU A N 1
ATOM 2106 C CA . LEU A 1 262 ? 24.365 2.383 14.481 1.00 35.47 262 LEU A CA 1
ATOM 2107 C C . LEU A 1 262 ? 23.139 2.548 13.553 1.00 35.47 262 LEU A C 1
ATOM 2109 O O . LEU A 1 262 ? 23.311 2.780 12.356 1.00 35.47 262 LEU A O 1
ATOM 2113 N N . TRP A 1 263 ? 21.909 2.497 14.078 1.00 43.25 263 TRP A N 1
ATOM 2114 C CA . TRP A 1 263 ? 20.674 2.502 13.267 1.00 43.25 263 TRP A CA 1
ATOM 2115 C C . TRP A 1 263 ? 19.658 3.598 13.646 1.00 43.25 263 TRP A C 1
ATOM 2117 O O . TRP A 1 263 ? 18.554 3.630 13.109 1.00 43.25 263 TRP A O 1
ATOM 2127 N N . THR A 1 264 ? 20.024 4.523 14.536 1.00 48.75 264 THR A N 1
ATOM 2128 C CA . THR A 1 264 ? 19.138 5.550 15.123 1.00 48.75 264 THR A CA 1
ATOM 2129 C C . THR A 1 264 ? 19.093 6.889 14.379 1.00 48.75 264 THR A C 1
ATOM 2131 O O . THR A 1 264 ? 18.375 7.790 14.803 1.00 48.75 264 THR A O 1
ATOM 2134 N N . ASP A 1 265 ? 19.809 7.041 13.264 1.00 64.50 265 ASP A N 1
ATOM 2135 C CA . ASP A 1 265 ? 20.049 8.369 12.670 1.00 64.50 265 ASP A CA 1
ATOM 2136 C C . ASP A 1 265 ? 19.041 8.768 11.579 1.00 64.50 265 ASP A C 1
ATOM 2138 O O . ASP A 1 265 ? 19.269 9.728 10.844 1.00 64.50 265 ASP A O 1
ATOM 2142 N N . ALA A 1 266 ? 17.940 8.026 11.418 1.00 79.50 266 ALA A N 1
ATOM 2143 C CA . ALA A 1 266 ? 16.904 8.399 10.461 1.00 79.50 266 ALA A CA 1
ATOM 2144 C C . ALA A 1 266 ? 16.015 9.513 11.035 1.00 79.50 266 ALA A C 1
ATOM 2146 O O . ALA A 1 266 ? 15.297 9.328 12.020 1.00 79.50 266 ALA A O 1
ATOM 2147 N N . GLU A 1 267 ? 16.014 10.675 10.391 1.00 90.44 267 GLU A N 1
ATOM 2148 C CA . GLU A 1 267 ? 15.191 11.807 10.799 1.00 90.44 267 GLU A CA 1
ATOM 2149 C C . GLU A 1 267 ? 13.710 11.545 10.489 1.00 90.44 267 GLU A C 1
ATOM 2151 O O . GLU A 1 267 ? 13.300 11.348 9.343 1.00 90.44 267 GLU A O 1
ATOM 2156 N N . GLY A 1 268 ? 12.872 11.534 11.526 1.00 90.81 268 GLY A N 1
ATOM 2157 C CA . GLY A 1 268 ? 11.447 11.251 11.374 1.00 90.81 268 GLY A CA 1
ATOM 2158 C C . GLY A 1 268 ? 10.656 12.448 10.837 1.00 90.81 268 GLY A C 1
ATOM 2159 O O . GLY A 1 268 ? 10.590 13.476 11.510 1.00 90.81 268 GLY A O 1
ATOM 2160 N N . PHE A 1 269 ? 9.938 12.285 9.723 1.00 91.38 269 PHE A N 1
ATOM 2161 C CA . PHE A 1 269 ? 9.093 13.329 9.125 1.00 91.38 269 PHE A CA 1
ATOM 2162 C C . PHE A 1 269 ? 7.620 12.910 8.990 1.00 91.38 269 PHE A C 1
ATOM 2164 O O . PHE A 1 269 ? 7.275 11.728 8.936 1.00 91.38 269 PHE A O 1
ATOM 2171 N N . VAL A 1 270 ? 6.732 13.903 8.899 1.00 89.88 270 VAL A N 1
ATOM 2172 C CA . VAL A 1 270 ? 5.318 13.713 8.536 1.00 89.88 270 VAL A CA 1
ATOM 2173 C C . VAL A 1 270 ? 5.106 14.318 7.144 1.00 89.88 270 VAL A C 1
ATOM 2175 O O . VAL A 1 270 ? 5.381 15.507 6.967 1.00 89.88 270 VAL A O 1
ATOM 2178 N N . PRO A 1 271 ? 4.668 13.541 6.138 1.00 89.62 271 PRO A N 1
ATOM 2179 C CA . PRO A 1 271 ? 4.454 14.056 4.793 1.00 89.62 271 PRO A CA 1
ATOM 2180 C C . PRO A 1 271 ? 3.248 14.995 4.766 1.00 89.62 271 PRO A C 1
ATOM 2182 O O . PRO A 1 271 ? 2.262 14.794 5.475 1.00 89.62 271 PRO A O 1
ATOM 2185 N N . LYS A 1 272 ? 3.296 16.001 3.895 1.00 87.19 272 LYS A N 1
ATOM 2186 C CA . LYS A 1 272 ? 2.139 16.854 3.604 1.00 87.19 272 LYS A CA 1
ATOM 2187 C C . LYS A 1 272 ? 1.294 16.188 2.524 1.00 87.19 272 LYS A C 1
ATOM 2189 O O . LYS A 1 272 ? 1.851 15.707 1.542 1.00 87.19 272 LYS A O 1
ATOM 2194 N N . MET A 1 273 ? -0.029 16.178 2.667 1.00 77.06 273 MET A N 1
ATOM 2195 C CA . MET A 1 273 ? -0.891 15.763 1.559 1.00 77.06 273 MET A CA 1
ATOM 2196 C C . MET A 1 273 ? -0.911 16.855 0.491 1.00 77.06 273 MET A C 1
ATOM 2198 O O . MET A 1 273 ? -1.100 18.033 0.800 1.00 77.06 273 MET A O 1
ATOM 2202 N N . ARG A 1 274 ? -0.684 16.467 -0.762 1.00 65.19 274 ARG A N 1
ATOM 2203 C CA . ARG A 1 274 ? -0.863 17.332 -1.926 1.00 65.19 274 ARG A CA 1
ATOM 2204 C C . ARG A 1 274 ? -2.120 16.870 -2.650 1.00 65.19 274 ARG A C 1
ATOM 2206 O O . ARG A 1 274 ? -2.123 15.797 -3.249 1.00 65.19 274 ARG A O 1
ATOM 2213 N N . GLU A 1 275 ? -3.168 17.682 -2.587 1.00 53.75 275 GLU A N 1
ATOM 2214 C CA . GLU A 1 275 ? -4.378 17.465 -3.377 1.00 53.75 275 GLU A CA 1
ATOM 2215 C C . GLU A 1 275 ? -4.051 17.731 -4.849 1.00 53.75 275 GLU A C 1
ATOM 2217 O O . GLU A 1 275 ? -3.740 18.856 -5.250 1.00 53.75 275 GLU A O 1
ATOM 2222 N N . HIS A 1 276 ? -4.078 16.677 -5.658 1.00 43.78 276 HIS A N 1
ATOM 2223 C CA . HIS A 1 276 ? -4.117 16.792 -7.107 1.00 43.78 276 HIS A CA 1
ATOM 2224 C C . HIS A 1 276 ? -5.510 16.375 -7.574 1.00 43.78 276 HIS A C 1
ATOM 2226 O O . HIS A 1 276 ? -6.120 15.499 -6.968 1.00 43.78 276 HIS A O 1
ATOM 2232 N N . LYS A 1 277 ? -6.015 16.975 -8.659 1.00 37.88 277 LYS A N 1
ATOM 2233 C CA . LYS A 1 277 ? -7.411 16.840 -9.137 1.00 37.88 277 LYS A CA 1
ATOM 2234 C C . LYS A 1 277 ? -7.901 15.398 -9.390 1.00 37.88 277 LYS A C 1
ATOM 2236 O O . LYS A 1 277 ? -9.079 15.222 -9.680 1.00 37.88 277 LYS A O 1
ATOM 2241 N N . THR A 1 278 ? -7.030 14.393 -9.307 1.00 39.62 278 THR A N 1
ATOM 2242 C CA . THR A 1 278 ? -7.344 12.986 -9.582 1.00 39.62 278 THR A CA 1
ATOM 2243 C C . THR A 1 278 ? -6.686 11.961 -8.649 1.00 39.62 278 THR A C 1
ATOM 2245 O O . THR A 1 278 ? -7.040 10.803 -8.792 1.00 39.62 278 THR A O 1
ATOM 2248 N N . ASN A 1 279 ? -5.768 12.323 -7.731 1.00 53.69 279 ASN A N 1
ATOM 2249 C CA . ASN A 1 279 ? -5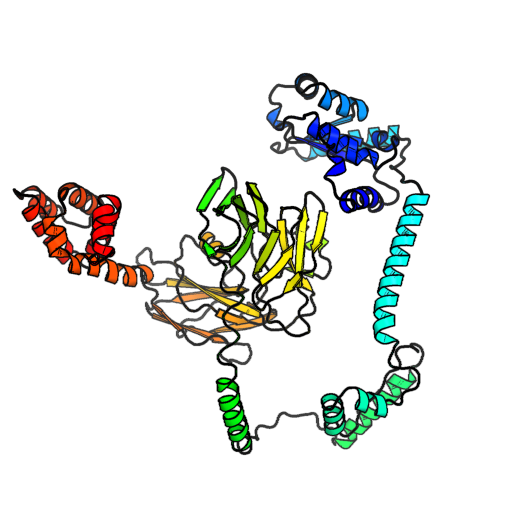.157 11.390 -6.757 1.00 53.69 279 ASN A CA 1
ATOM 2250 C C . ASN A 1 279 ? -4.387 12.128 -5.640 1.00 53.69 279 ASN A C 1
ATOM 2252 O O . ASN A 1 279 ? -3.677 13.102 -5.907 1.00 53.69 279 ASN A O 1
ATOM 2256 N N . ASN A 1 280 ? -4.484 11.632 -4.402 1.00 68.62 280 ASN A N 1
ATOM 2257 C CA . ASN A 1 280 ? -3.781 12.183 -3.238 1.00 68.62 280 ASN A CA 1
ATOM 2258 C C . ASN A 1 280 ? -2.355 11.621 -3.149 1.00 68.62 280 ASN A C 1
ATOM 2260 O O . ASN A 1 280 ? -2.170 10.410 -3.068 1.00 68.62 280 ASN A O 1
ATOM 2264 N N . TYR A 1 281 ? -1.351 12.500 -3.133 1.00 82.38 281 TYR A N 1
ATOM 2265 C CA . TYR A 1 281 ? 0.054 12.129 -2.927 1.00 82.38 281 TYR A CA 1
ATOM 2266 C C . TYR A 1 281 ? 0.567 12.639 -1.579 1.00 82.38 281 TYR A C 1
ATOM 2268 O O . TYR A 1 281 ? 0.285 13.771 -1.166 1.00 82.38 281 TYR A O 1
ATOM 2276 N N . HIS A 1 282 ? 1.393 11.830 -0.923 1.00 88.62 282 HIS A N 1
ATOM 2277 C CA . HIS A 1 282 ? 2.246 12.253 0.175 1.00 88.62 282 HIS A CA 1
ATOM 2278 C C . HIS A 1 282 ? 3.468 12.982 -0.378 1.00 88.62 282 HIS A C 1
ATOM 2280 O O . HIS A 1 282 ? 4.178 12.477 -1.241 1.00 88.62 282 HIS A O 1
ATOM 2286 N N . ARG A 1 283 ? 3.723 14.181 0.140 1.00 90.75 283 ARG A N 1
ATOM 2287 C CA . ARG A 1 283 ? 4.839 15.038 -0.253 1.00 90.75 283 ARG A CA 1
ATOM 2288 C C . ARG A 1 283 ? 5.814 15.215 0.898 1.00 90.75 283 ARG A C 1
ATOM 2290 O O . ARG A 1 283 ? 5.427 15.659 1.983 1.00 90.75 283 ARG A O 1
ATOM 2297 N N . PHE A 1 284 ? 7.086 14.961 0.626 1.00 92.38 284 PHE A N 1
ATOM 2298 C CA . PHE A 1 284 ? 8.197 15.216 1.530 1.00 92.38 284 PHE A CA 1
ATOM 2299 C C . PHE A 1 284 ? 9.205 16.166 0.881 1.00 92.38 284 PHE A C 1
ATOM 2301 O O . PHE A 1 284 ? 9.754 15.878 -0.177 1.00 92.38 284 PHE A O 1
ATOM 2308 N N . GLN A 1 285 ? 9.444 17.312 1.523 1.00 91.62 285 GLN A N 1
ATOM 2309 C CA . GLN A 1 285 ? 10.526 18.221 1.148 1.00 91.62 285 GLN A CA 1
ATOM 2310 C C . GLN A 1 285 ? 11.749 17.898 2.000 1.00 91.62 285 GLN A C 1
ATOM 2312 O O . GLN A 1 285 ? 11.783 18.222 3.187 1.00 91.62 285 GLN A O 1
ATOM 2317 N N . CYS A 1 286 ? 12.734 17.261 1.384 1.00 89.88 286 CYS A N 1
ATOM 2318 C CA . CYS A 1 286 ? 13.989 16.903 2.012 1.00 89.88 286 CYS A CA 1
ATOM 2319 C C . CYS A 1 286 ? 14.941 18.115 2.027 1.00 89.88 286 CYS A C 1
ATOM 2321 O O . CYS A 1 286 ? 15.228 18.673 0.963 1.00 89.88 286 CYS A O 1
ATOM 2323 N N . PRO A 1 287 ? 15.442 18.551 3.196 1.00 88.62 287 PRO A N 1
ATOM 2324 C CA . PRO A 1 287 ? 16.292 19.736 3.293 1.00 88.62 287 PRO A CA 1
ATOM 2325 C C . PRO A 1 287 ? 17.773 19.486 2.958 1.00 88.62 287 PRO A C 1
ATOM 2327 O O . PRO A 1 287 ? 18.446 20.421 2.521 1.00 88.62 287 PRO A O 1
ATOM 2330 N N . HIS A 1 288 ? 18.289 18.268 3.154 1.00 88.25 288 HIS A N 1
ATOM 2331 C CA . HIS A 1 288 ? 19.708 17.919 2.993 1.00 88.25 288 HIS A CA 1
ATOM 2332 C C . HIS A 1 288 ? 19.913 16.411 2.786 1.00 88.25 288 HIS A C 1
ATOM 2334 O O . HIS A 1 288 ? 18.980 15.630 2.901 1.00 88.25 288 HIS A O 1
ATOM 2340 N N . ALA A 1 289 ? 21.150 15.998 2.509 1.00 88.50 289 ALA A N 1
ATOM 2341 C CA . ALA A 1 289 ? 21.512 14.585 2.423 1.00 88.50 289 ALA A CA 1
ATOM 2342 C C . ALA A 1 289 ? 21.299 13.874 3.768 1.00 88.50 289 ALA A C 1
ATOM 2344 O O . ALA A 1 289 ? 21.598 14.456 4.812 1.00 88.50 289 ALA A O 1
ATOM 2345 N N . GLY A 1 290 ? 20.817 12.634 3.755 1.00 87.44 290 GLY A N 1
ATOM 2346 C CA . GLY A 1 290 ? 20.570 11.869 4.979 1.00 87.44 290 GLY A CA 1
ATOM 2347 C C . GLY A 1 290 ? 19.462 10.831 4.839 1.00 87.44 290 GLY A C 1
ATOM 2348 O O . GLY A 1 290 ? 18.866 10.677 3.774 1.00 87.44 290 GLY A O 1
ATOM 2349 N N . ARG A 1 291 ? 19.187 10.114 5.933 1.00 92.75 291 ARG A N 1
ATOM 2350 C CA . ARG A 1 291 ? 18.108 9.121 6.020 1.00 92.75 291 ARG A CA 1
ATOM 2351 C C . ARG A 1 291 ? 16.888 9.744 6.685 1.00 92.75 291 ARG A C 1
ATOM 2353 O O . ARG A 1 291 ? 17.013 10.347 7.745 1.00 92.75 291 ARG A O 1
ATOM 2360 N N . PHE A 1 292 ? 15.714 9.567 6.087 1.00 93.75 292 PHE A N 1
ATOM 2361 C CA . PHE A 1 292 ? 14.470 10.163 6.569 1.00 93.75 292 PHE A CA 1
ATOM 2362 C C . PHE A 1 292 ? 13.354 9.128 6.633 1.00 93.75 292 PHE A C 1
ATOM 2364 O O . PHE A 1 292 ? 12.992 8.552 5.608 1.00 93.75 292 PHE A O 1
ATOM 2371 N N . GLN A 1 293 ? 12.781 8.914 7.818 1.00 94.81 293 GLN A N 1
ATOM 2372 C CA . GLN A 1 293 ? 11.711 7.938 8.035 1.00 94.81 293 GLN A CA 1
ATOM 2373 C C . GLN A 1 293 ? 10.342 8.618 8.085 1.00 94.81 293 GLN A C 1
ATOM 2375 O O . GLN A 1 293 ? 10.096 9.533 8.875 1.00 94.81 293 GLN A O 1
ATOM 2380 N N . CYS A 1 294 ? 9.406 8.131 7.278 1.00 92.88 294 CYS A N 1
ATOM 2381 C CA . CYS A 1 294 ? 8.032 8.593 7.323 1.00 92.88 294 CYS A CA 1
ATOM 2382 C C . CYS A 1 294 ? 7.306 8.043 8.556 1.00 92.88 294 CYS A C 1
ATOM 2384 O O . CYS A 1 294 ? 7.154 6.835 8.704 1.00 92.88 294 CYS A O 1
ATOM 2386 N N . ARG A 1 295 ? 6.742 8.919 9.394 1.00 87.69 295 ARG A N 1
ATOM 2387 C CA . ARG A 1 295 ? 5.972 8.509 10.585 1.00 87.69 295 ARG A CA 1
ATOM 2388 C C . ARG A 1 295 ? 4.605 7.882 10.284 1.00 87.69 295 ARG A C 1
ATOM 2390 O O . ARG A 1 295 ? 3.984 7.347 11.197 1.00 87.69 295 ARG A O 1
ATOM 2397 N N . LEU A 1 296 ? 4.104 7.998 9.051 1.00 87.88 296 LEU A N 1
ATOM 2398 C CA . LEU A 1 296 ? 2.798 7.448 8.660 1.00 87.88 296 LEU A CA 1
ATOM 2399 C C . LEU A 1 296 ? 2.928 6.042 8.073 1.00 87.88 296 LEU A C 1
ATOM 2401 O O . LEU A 1 296 ? 2.170 5.155 8.449 1.00 87.88 296 LEU A O 1
ATOM 2405 N N . THR A 1 297 ? 3.895 5.848 7.173 1.00 90.50 297 THR A N 1
ATOM 2406 C CA . THR A 1 297 ? 4.067 4.600 6.416 1.00 90.50 297 THR A CA 1
ATOM 2407 C C . THR A 1 297 ? 5.272 3.779 6.850 1.00 90.50 297 THR A C 1
ATOM 2409 O O . THR A 1 297 ? 5.376 2.629 6.450 1.00 90.50 297 THR A O 1
ATOM 2412 N N . ASN A 1 298 ? 6.178 4.341 7.656 1.00 91.31 298 ASN A N 1
ATOM 2413 C CA . ASN A 1 298 ? 7.492 3.779 7.987 1.00 91.31 298 ASN A CA 1
ATOM 2414 C C . ASN A 1 298 ? 8.437 3.571 6.794 1.00 91.31 298 ASN A C 1
ATOM 2416 O O . ASN A 1 298 ? 9.498 2.995 6.977 1.00 91.31 298 ASN A O 1
ATOM 2420 N N . LEU A 1 299 ? 8.127 4.086 5.600 1.00 94.25 299 LEU A N 1
ATOM 2421 C CA . LEU A 1 299 ? 9.116 4.150 4.520 1.00 94.25 299 LEU A CA 1
ATOM 2422 C C . LEU A 1 299 ? 10.316 5.003 4.939 1.00 94.25 299 LEU A C 1
ATOM 2424 O O . LEU A 1 299 ? 10.124 6.095 5.485 1.00 94.25 299 LEU A O 1
ATOM 2428 N N . VAL A 1 300 ? 11.531 4.546 4.628 1.00 95.00 300 VAL A N 1
ATOM 2429 C CA . VAL A 1 300 ? 12.748 5.358 4.786 1.00 95.00 300 VAL A CA 1
ATOM 2430 C C . VAL A 1 300 ? 13.329 5.691 3.421 1.00 95.00 300 VAL A C 1
ATOM 2432 O O . VAL A 1 300 ? 13.515 4.812 2.577 1.00 95.00 300 VAL A O 1
ATOM 2435 N N . PHE A 1 301 ? 13.633 6.972 3.234 1.00 93.38 301 PHE A N 1
ATOM 2436 C CA . PHE A 1 301 ? 14.298 7.506 2.054 1.00 93.38 301 PHE A CA 1
ATOM 2437 C C . PHE A 1 301 ? 15.719 7.919 2.431 1.00 93.38 301 PHE A C 1
ATOM 2439 O O . PHE A 1 301 ? 15.902 8.747 3.327 1.00 93.38 301 PHE A O 1
ATOM 2446 N N . GLU A 1 302 ? 16.721 7.364 1.753 1.00 90.75 302 GLU A N 1
ATOM 2447 C CA . GLU A 1 302 ? 18.105 7.823 1.868 1.00 90.75 302 GLU A CA 1
ATOM 2448 C C . GLU A 1 302 ? 18.441 8.763 0.712 1.00 90.75 302 GLU A C 1
ATOM 2450 O O . GLU A 1 302 ? 18.569 8.349 -0.441 1.00 90.75 302 GLU A O 1
ATOM 2455 N N . MET A 1 303 ? 18.543 10.047 1.037 1.00 86.62 303 MET A N 1
ATOM 2456 C CA . MET A 1 303 ? 18.652 11.151 0.092 1.00 86.62 303 MET A CA 1
ATOM 2457 C C . MET A 1 303 ? 20.114 11.568 -0.088 1.00 86.62 303 MET A C 1
ATOM 2459 O O . MET A 1 303 ? 20.831 11.759 0.895 1.00 86.62 303 MET A O 1
ATOM 2463 N N . GLU A 1 304 ? 20.544 11.802 -1.331 1.00 86.69 304 GLU A N 1
ATOM 2464 C CA . GLU A 1 304 ? 21.884 12.348 -1.634 1.00 86.69 304 GLU A CA 1
ATOM 2465 C C . GLU A 1 304 ? 22.046 13.823 -1.267 1.00 86.69 304 GLU A C 1
ATOM 2467 O O . GLU A 1 304 ? 23.159 14.337 -1.160 1.00 86.69 304 GLU A O 1
ATOM 2472 N N . GLY A 1 305 ? 20.935 14.536 -1.120 1.00 82.56 305 GLY A N 1
ATOM 2473 C CA . GLY A 1 305 ? 20.915 15.977 -0.958 1.00 82.56 305 GLY A CA 1
ATOM 2474 C C . GLY A 1 305 ? 19.498 16.499 -0.791 1.00 82.56 305 GLY A C 1
ATOM 2475 O O . GLY A 1 305 ? 18.544 15.736 -0.661 1.00 82.56 305 GLY A O 1
ATOM 2476 N N . LYS A 1 306 ? 19.365 17.826 -0.825 1.00 86.88 306 LYS A N 1
ATOM 2477 C CA . LYS A 1 306 ? 18.063 18.499 -0.815 1.00 86.88 306 LYS A CA 1
ATOM 2478 C C . LYS A 1 306 ? 17.201 18.014 -1.986 1.00 86.88 306 LYS A C 1
ATOM 2480 O O . LYS A 1 306 ? 17.697 17.921 -3.109 1.00 86.88 306 LYS A O 1
ATOM 2485 N N . GLY A 1 307 ? 15.915 17.785 -1.733 1.00 87.25 307 GLY A N 1
ATOM 2486 C CA . GLY A 1 307 ? 15.015 17.271 -2.753 1.00 87.25 307 GLY A CA 1
ATOM 2487 C C . GLY A 1 307 ? 13.529 17.275 -2.414 1.00 87.25 307 GLY A C 1
ATOM 2488 O O . GLY A 1 307 ? 13.123 17.680 -1.327 1.00 87.25 307 GLY A O 1
ATOM 2489 N N . GLU A 1 308 ? 12.709 16.803 -3.349 1.00 89.38 308 GLU A N 1
ATOM 2490 C CA . GLU A 1 308 ? 11.265 16.621 -3.177 1.00 89.38 308 GLU A CA 1
ATOM 2491 C C . GLU A 1 308 ? 10.856 15.210 -3.592 1.00 89.38 308 GLU A C 1
ATOM 2493 O O . GLU A 1 308 ? 10.925 14.870 -4.771 1.00 89.38 308 GLU A O 1
ATOM 2498 N N . VAL A 1 309 ? 10.367 14.438 -2.620 1.00 90.38 309 VAL A N 1
ATOM 2499 C CA . VAL A 1 309 ? 9.817 13.096 -2.825 1.00 90.38 309 VAL A CA 1
ATOM 2500 C C . VAL A 1 309 ? 8.295 13.174 -2.810 1.00 90.38 309 VAL A C 1
ATOM 2502 O O . VAL A 1 309 ? 7.700 13.709 -1.864 1.00 90.38 309 VAL A O 1
ATOM 2505 N N . LEU A 1 310 ? 7.664 12.624 -3.843 1.00 90.00 310 LEU A N 1
ATOM 2506 C CA . LEU A 1 310 ? 6.230 12.364 -3.884 1.00 90.00 310 LEU A CA 1
ATOM 2507 C C . LEU A 1 310 ? 6.016 10.860 -3.851 1.00 90.00 310 LEU A C 1
ATOM 2509 O O . LEU A 1 310 ? 6.656 10.131 -4.595 1.00 90.00 310 LEU A O 1
ATOM 2513 N N . TYR A 1 311 ? 5.104 10.387 -3.015 1.00 90.44 311 TYR A N 1
ATOM 2514 C CA . TYR A 1 311 ? 4.712 8.988 -3.068 1.00 90.44 311 TYR A CA 1
ATOM 2515 C C . TYR A 1 311 ? 3.247 8.789 -2.706 1.00 90.44 311 TYR A C 1
ATOM 2517 O O . TYR A 1 311 ? 2.639 9.630 -2.042 1.00 90.44 311 TYR A O 1
ATOM 2525 N N . ARG A 1 312 ? 2.670 7.670 -3.126 1.00 88.44 312 ARG A N 1
ATOM 2526 C CA . ARG A 1 312 ? 1.359 7.207 -2.662 1.00 88.44 312 ARG A CA 1
ATOM 2527 C C . ARG A 1 312 ? 1.372 5.701 -2.456 1.00 88.44 312 ARG A C 1
ATOM 2529 O O . ARG A 1 312 ? 2.237 5.009 -2.989 1.00 88.44 312 ARG A O 1
ATOM 2536 N N . ILE A 1 313 ? 0.400 5.217 -1.697 1.00 87.44 313 ILE A N 1
ATOM 2537 C CA . ILE A 1 313 ? 0.093 3.791 -1.637 1.00 87.44 313 ILE A CA 1
ATOM 2538 C C . ILE A 1 313 ? -0.908 3.514 -2.751 1.00 87.44 313 ILE A C 1
ATOM 2540 O O . ILE A 1 313 ? -1.927 4.194 -2.856 1.00 87.44 313 ILE A O 1
ATOM 2544 N N . ASP A 1 314 ? -0.562 2.580 -3.623 1.00 81.25 314 ASP A N 1
ATOM 2545 C CA . ASP A 1 314 ? -1.375 2.167 -4.759 1.00 81.25 314 ASP A CA 1
ATOM 2546 C C . ASP A 1 314 ? -2.017 0.799 -4.476 1.00 81.25 314 ASP A C 1
ATOM 2548 O O . ASP A 1 314 ? -1.663 0.102 -3.519 1.00 81.25 314 ASP A O 1
ATOM 2552 N N . SER A 1 315 ? -3.002 0.418 -5.282 1.00 74.75 315 SER A N 1
ATOM 2553 C CA . SER A 1 315 ? -3.714 -0.849 -5.117 1.00 74.75 315 SER A CA 1
ATOM 2554 C C . SER A 1 315 ? -3.063 -1.969 -5.920 1.00 74.75 315 SER A C 1
ATOM 2556 O O . SER A 1 315 ? -2.632 -1.763 -7.055 1.00 74.75 315 SER A O 1
ATOM 2558 N N . TRP A 1 316 ? -3.055 -3.178 -5.360 1.00 72.12 316 TRP A N 1
ATOM 2559 C CA . TRP A 1 316 ? -2.791 -4.390 -6.129 1.00 72.12 316 TRP A CA 1
ATOM 2560 C C . TRP A 1 316 ? -3.938 -4.603 -7.130 1.00 72.12 316 TRP A C 1
ATOM 2562 O O . TRP A 1 316 ? -4.955 -5.201 -6.787 1.00 72.12 316 TRP A O 1
ATOM 2572 N N . ASP A 1 317 ? -3.810 -4.092 -8.357 1.00 59.47 317 ASP A N 1
ATOM 2573 C CA . ASP A 1 317 ? -4.714 -4.489 -9.440 1.00 59.47 317 ASP A CA 1
ATOM 2574 C C . ASP A 1 317 ? -4.470 -5.971 -9.774 1.00 59.47 317 ASP A C 1
ATOM 2576 O O . ASP A 1 317 ? -3.335 -6.456 -9.775 1.00 59.47 317 ASP A O 1
ATOM 2580 N N . THR A 1 318 ? -5.546 -6.690 -10.080 1.00 49.88 318 THR A N 1
ATOM 2581 C CA . THR A 1 318 ? -5.554 -8.099 -10.494 1.00 49.88 318 THR A CA 1
ATOM 2582 C C . THR A 1 318 ? -4.505 -8.430 -11.565 1.00 49.88 318 THR A C 1
ATOM 2584 O O . THR A 1 318 ? -3.865 -9.472 -11.477 1.00 49.88 318 THR A O 1
ATOM 2587 N N . ASN A 1 319 ? -4.222 -7.511 -12.494 1.00 54.47 319 ASN A N 1
ATOM 2588 C CA . ASN A 1 319 ? -3.235 -7.717 -13.564 1.00 54.47 319 ASN A CA 1
ATOM 2589 C C . ASN A 1 319 ? -1.763 -7.670 -13.091 1.00 54.47 319 ASN A C 1
ATOM 2591 O O . ASN A 1 319 ? -0.875 -8.180 -13.773 1.00 54.47 319 ASN A O 1
ATOM 2595 N N . VAL A 1 320 ? -1.480 -7.047 -11.939 1.00 56.44 320 VAL A N 1
ATOM 2596 C CA . VAL A 1 320 ? -0.120 -6.876 -11.385 1.00 56.44 320 VAL A CA 1
ATOM 2597 C C . VAL A 1 320 ? 0.377 -8.175 -10.736 1.00 56.44 320 VAL A C 1
ATOM 2599 O O . VAL A 1 320 ? 1.570 -8.480 -10.775 1.00 56.44 320 VAL A O 1
ATOM 2602 N N . LEU A 1 321 ? -0.542 -8.968 -10.173 1.00 54.78 321 LEU A N 1
ATOM 2603 C CA . LEU A 1 321 ? -0.242 -10.241 -9.510 1.00 54.78 321 LEU A CA 1
ATOM 2604 C C . LEU A 1 321 ? 0.039 -11.382 -10.501 1.00 54.78 321 LEU A C 1
ATOM 2606 O O . LEU A 1 321 ? 0.875 -12.240 -10.214 1.00 54.78 321 LEU A O 1
ATOM 2610 N N . ASP A 1 322 ? -0.582 -11.368 -11.682 1.00 56.00 322 ASP A N 1
ATOM 2611 C CA . ASP A 1 322 ? -0.445 -12.439 -12.683 1.00 56.00 322 ASP A CA 1
ATOM 2612 C C . ASP A 1 322 ? 1.000 -12.609 -13.200 1.00 56.00 322 ASP A C 1
ATOM 2614 O O . ASP A 1 322 ? 1.407 -13.704 -13.596 1.00 56.00 322 ASP A O 1
ATOM 2618 N N . GLY A 1 323 ? 1.816 -11.550 -13.138 1.00 56.56 323 GLY A N 1
ATOM 2619 C CA . GLY A 1 323 ? 3.233 -11.574 -13.523 1.00 56.56 323 GLY A CA 1
ATOM 2620 C C . GLY A 1 323 ? 4.192 -12.148 -12.469 1.00 56.56 323 GLY A C 1
ATOM 2621 O O . GLY A 1 323 ? 5.353 -12.408 -12.785 1.00 56.56 323 GLY A O 1
ATOM 2622 N N . LEU A 1 324 ? 3.739 -12.358 -11.227 1.00 62.38 324 LEU A N 1
ATOM 2623 C CA . LEU A 1 324 ? 4.594 -12.715 -10.083 1.00 62.38 324 LEU A CA 1
ATOM 2624 C C . LEU A 1 324 ? 4.766 -14.231 -9.865 1.00 62.38 324 LEU A C 1
ATOM 2626 O O . LEU A 1 324 ? 5.585 -14.660 -9.045 1.00 62.38 324 LEU A O 1
ATOM 2630 N N . GLY A 1 325 ? 4.046 -15.067 -10.618 1.00 67.62 325 GLY A N 1
ATOM 2631 C CA . GLY A 1 325 ? 4.184 -16.524 -10.571 1.00 67.62 325 GLY A CA 1
ATOM 2632 C C . GLY A 1 325 ? 3.874 -17.116 -9.189 1.00 67.62 325 GLY A C 1
ATOM 2633 O O . GLY A 1 325 ? 2.735 -17.091 -8.742 1.00 67.62 325 GLY A O 1
ATOM 2634 N N . GLN A 1 326 ? 4.883 -17.694 -8.522 1.00 69.00 326 GLN A N 1
ATOM 2635 C CA . GLN A 1 326 ? 4.761 -18.286 -7.174 1.00 69.00 326 GLN A CA 1
ATOM 2636 C C . GLN A 1 326 ? 5.077 -17.294 -6.036 1.00 69.00 326 GLN A C 1
ATOM 2638 O O . GLN A 1 326 ? 5.301 -17.716 -4.902 1.00 69.00 326 GLN A O 1
ATOM 2643 N N . MET A 1 327 ? 5.167 -15.996 -6.317 1.00 76.38 327 MET A N 1
ATOM 2644 C CA . MET A 1 327 ? 5.401 -14.970 -5.298 1.00 76.38 327 MET A CA 1
ATOM 2645 C C . MET A 1 327 ? 4.071 -14.361 -4.846 1.00 76.38 327 MET A C 1
ATOM 2647 O O . MET A 1 327 ? 3.163 -14.175 -5.653 1.00 76.38 327 MET A O 1
ATOM 2651 N N . LYS A 1 328 ? 3.958 -14.034 -3.558 1.00 79.06 328 LYS A N 1
ATOM 2652 C CA . LYS A 1 328 ? 2.817 -13.307 -2.983 1.00 79.06 328 LYS A CA 1
ATOM 2653 C C . LYS A 1 328 ? 3.243 -11.922 -2.516 1.00 79.06 328 LYS A C 1
ATOM 2655 O O . LYS A 1 328 ? 4.420 -11.703 -2.231 1.00 79.06 328 LYS A O 1
ATOM 2660 N N . SER A 1 329 ? 2.282 -11.010 -2.406 1.00 86.19 329 SER A N 1
ATOM 2661 C CA . SER A 1 329 ? 2.502 -9.711 -1.776 1.00 86.19 329 SER A CA 1
ATOM 2662 C C . SER A 1 329 ? 2.927 -9.883 -0.312 1.00 86.19 329 SER A C 1
ATOM 2664 O O . SER A 1 329 ? 2.412 -10.732 0.419 1.00 86.19 329 SER A O 1
ATOM 2666 N N . ALA A 1 330 ? 3.904 -9.081 0.100 1.00 88.81 330 ALA A N 1
ATOM 2667 C CA . ALA A 1 330 ? 4.407 -9.002 1.471 1.00 88.81 330 ALA A CA 1
ATOM 2668 C C . ALA A 1 330 ? 4.323 -7.569 2.033 1.00 88.81 330 ALA A C 1
ATOM 2670 O O . ALA A 1 330 ? 4.871 -7.265 3.095 1.00 88.81 330 ALA A O 1
ATOM 2671 N N . GLY A 1 331 ? 3.641 -6.668 1.323 1.00 89.81 331 GLY A N 1
ATOM 2672 C CA . GLY A 1 331 ? 3.414 -5.294 1.745 1.00 89.81 331 GLY A CA 1
ATOM 2673 C C . GLY A 1 331 ? 2.549 -4.494 0.768 1.00 89.81 331 GLY A C 1
ATOM 2674 O O . GLY A 1 331 ? 2.129 -5.020 -0.270 1.00 89.81 331 GLY A O 1
ATOM 2675 N N . PRO A 1 332 ? 2.288 -3.216 1.097 1.00 90.12 332 PRO A N 1
ATOM 2676 C CA . PRO A 1 332 ? 1.626 -2.279 0.196 1.00 90.12 332 PRO A CA 1
ATOM 2677 C C . PRO A 1 332 ? 2.439 -2.017 -1.080 1.00 90.12 332 PRO A C 1
ATOM 2679 O O . PRO A 1 332 ? 3.667 -2.143 -1.087 1.00 90.12 332 PRO A O 1
ATOM 2682 N N . LEU A 1 333 ? 1.738 -1.616 -2.140 1.00 89.12 333 LEU A N 1
ATOM 2683 C CA . LEU A 1 333 ? 2.324 -1.128 -3.385 1.00 89.12 333 LEU A CA 1
ATOM 2684 C C . LEU A 1 333 ? 2.579 0.381 -3.241 1.00 89.12 333 LEU A C 1
ATOM 2686 O O . LEU A 1 333 ? 1.693 1.115 -2.812 1.00 89.12 333 LEU A O 1
ATOM 2690 N N . TYR A 1 334 ? 3.775 0.855 -3.572 1.00 90.31 334 TYR A N 1
ATOM 2691 C CA . TYR A 1 334 ? 4.174 2.254 -3.432 1.00 90.31 334 TYR A CA 1
ATOM 2692 C C . TYR A 1 334 ? 4.551 2.844 -4.787 1.00 90.31 334 TYR A C 1
ATOM 2694 O O . TYR A 1 334 ? 5.525 2.406 -5.387 1.00 90.31 334 TYR A O 1
ATOM 2702 N N . ASP A 1 335 ? 3.821 3.859 -5.244 1.00 88.75 335 ASP A N 1
ATOM 2703 C CA . ASP A 1 335 ? 4.214 4.697 -6.385 1.00 88.75 335 ASP A CA 1
ATOM 2704 C C . ASP A 1 335 ? 5.071 5.846 -5.848 1.00 88.75 335 ASP A C 1
ATOM 2706 O O . ASP A 1 335 ? 4.568 6.657 -5.067 1.00 88.75 335 ASP A O 1
ATOM 2710 N N . ILE A 1 336 ? 6.362 5.868 -6.185 1.00 89.69 336 ILE A N 1
ATOM 2711 C CA . ILE A 1 336 ? 7.361 6.794 -5.636 1.00 89.69 336 ILE A CA 1
ATOM 2712 C C . ILE A 1 336 ? 8.018 7.559 -6.784 1.00 89.69 336 ILE A C 1
ATOM 2714 O O . ILE A 1 336 ? 8.531 6.961 -7.725 1.00 89.69 336 ILE A O 1
ATOM 2718 N N . ASP A 1 337 ? 8.072 8.881 -6.652 1.00 85.62 337 ASP A N 1
ATOM 2719 C CA . ASP A 1 337 ? 8.697 9.805 -7.595 1.00 85.62 337 ASP A CA 1
ATOM 2720 C C . ASP A 1 337 ? 9.539 10.863 -6.852 1.00 85.62 337 ASP A C 1
ATOM 2722 O O . ASP A 1 337 ? 9.330 11.145 -5.666 1.00 85.62 337 ASP A O 1
ATOM 2726 N N . CYS A 1 338 ? 10.511 11.460 -7.542 1.00 81.44 338 CYS A N 1
ATOM 2727 C CA . CYS A 1 338 ? 11.414 12.470 -6.997 1.00 81.44 338 CYS A CA 1
ATOM 2728 C C . CYS A 1 338 ? 11.765 13.518 -8.064 1.00 81.44 338 CYS A C 1
ATOM 2730 O O . CYS A 1 338 ? 12.388 13.207 -9.079 1.00 81.44 338 CYS A O 1
ATOM 2732 N N . PHE A 1 339 ? 11.374 14.775 -7.834 1.00 61.41 339 PHE A N 1
ATOM 2733 C CA . PHE A 1 339 ? 11.472 15.854 -8.835 1.00 61.41 339 PHE A CA 1
ATOM 2734 C C . PHE A 1 339 ? 12.715 16.737 -8.662 1.00 61.41 339 PHE A C 1
ATOM 2736 O O . PHE A 1 339 ? 13.170 17.373 -9.613 1.00 61.41 339 PHE A O 1
ATOM 2743 N N . GLU A 1 340 ? 13.273 16.764 -7.452 1.00 58.78 340 GLU A N 1
ATOM 2744 C CA . GLU A 1 340 ? 14.491 17.487 -7.092 1.00 58.78 340 GLU A CA 1
ATOM 2745 C C . GLU A 1 340 ? 15.321 16.574 -6.180 1.00 58.78 340 GLU A C 1
ATOM 2747 O O . GLU A 1 340 ? 14.768 16.016 -5.238 1.00 58.78 340 GLU A O 1
ATOM 2752 N N . GLY A 1 341 ? 16.621 16.409 -6.437 1.00 58.06 341 GLY A N 1
ATOM 2753 C CA . GLY A 1 341 ? 17.481 15.475 -5.692 1.00 58.06 341 GLY A CA 1
ATOM 2754 C C . GLY A 1 341 ? 17.469 14.036 -6.233 1.00 58.06 341 GLY A C 1
ATOM 2755 O O . GLY A 1 341 ? 16.864 13.753 -7.263 1.00 58.06 341 GLY A O 1
ATOM 2756 N N . SER A 1 342 ? 18.185 13.136 -5.553 1.00 73.25 342 SER A N 1
ATOM 2757 C CA . SER A 1 342 ? 18.267 11.705 -5.881 1.00 73.25 342 SER A CA 1
ATOM 2758 C C . SER A 1 342 ? 18.106 10.871 -4.610 1.00 73.25 342 SER A C 1
ATOM 2760 O O . SER A 1 342 ? 18.603 11.257 -3.546 1.00 73.25 342 SER A O 1
ATOM 2762 N N . ILE A 1 343 ? 17.396 9.749 -4.730 1.00 82.81 343 ILE A N 1
ATOM 2763 C CA . ILE A 1 343 ? 17.257 8.745 -3.673 1.00 82.81 343 ILE A CA 1
ATOM 2764 C C . ILE A 1 343 ? 18.260 7.632 -3.980 1.00 82.81 343 ILE A C 1
ATOM 2766 O O . ILE A 1 343 ? 18.196 7.032 -5.051 1.00 82.81 343 ILE A O 1
ATOM 2770 N N . ASN A 1 344 ? 19.155 7.336 -3.040 1.00 81.38 344 ASN A N 1
ATOM 2771 C CA . ASN A 1 344 ? 20.129 6.254 -3.193 1.00 81.38 344 ASN A CA 1
ATOM 2772 C C . ASN A 1 344 ? 19.559 4.907 -2.780 1.00 81.38 344 ASN A C 1
ATOM 2774 O O . ASN A 1 344 ? 19.704 3.915 -3.499 1.00 81.38 344 ASN A O 1
ATOM 2778 N N . TYR A 1 345 ? 18.898 4.890 -1.624 1.00 87.44 345 TYR A N 1
ATOM 2779 C CA . TYR A 1 345 ? 18.353 3.679 -1.039 1.00 87.44 345 TYR A CA 1
ATOM 2780 C C . TYR A 1 345 ? 16.922 3.899 -0.565 1.00 87.44 345 TYR A C 1
ATOM 2782 O O . TYR A 1 345 ? 16.571 4.955 -0.027 1.00 87.44 345 TYR A O 1
ATOM 2790 N N . LEU A 1 346 ? 16.107 2.867 -0.761 1.00 92.50 346 LEU A N 1
ATOM 2791 C CA . LEU A 1 346 ? 14.761 2.764 -0.215 1.00 92.50 346 LEU A CA 1
ATOM 2792 C C . LEU A 1 346 ? 14.728 1.636 0.803 1.00 92.50 346 LEU A C 1
ATOM 2794 O O . LEU A 1 346 ? 15.279 0.558 0.573 1.00 92.50 346 LEU A O 1
ATOM 2798 N N . TYR A 1 347 ? 14.035 1.896 1.905 1.00 94.19 347 TYR A N 1
ATOM 2799 C CA . TYR A 1 347 ? 13.828 0.931 2.967 1.00 94.19 347 TYR A CA 1
ATOM 2800 C C . TYR A 1 347 ? 12.326 0.677 3.059 1.00 94.19 347 TYR A C 1
ATOM 2802 O O . TYR A 1 347 ? 11.553 1.561 3.447 1.00 94.19 347 TYR A O 1
ATOM 2810 N N . PHE A 1 348 ? 11.911 -0.529 2.685 1.00 94.94 348 PHE A N 1
ATOM 2811 C CA . PHE A 1 348 ? 10.513 -0.936 2.695 1.00 94.94 348 PHE A CA 1
ATOM 2812 C C . PHE A 1 348 ? 10.171 -1.658 3.995 1.00 94.94 348 PHE A C 1
ATOM 2814 O O . PHE A 1 348 ? 10.830 -2.651 4.311 1.00 94.94 348 PHE A O 1
ATOM 2821 N N . PRO A 1 349 ? 9.136 -1.223 4.731 1.00 94.00 349 PRO A N 1
ATOM 2822 C CA . PRO A 1 349 ? 8.738 -1.882 5.964 1.00 94.00 349 PRO A CA 1
ATOM 2823 C C . PRO A 1 349 ? 8.118 -3.254 5.671 1.00 94.00 349 PRO A C 1
ATOM 2825 O O . PRO A 1 349 ? 7.158 -3.366 4.901 1.00 94.00 349 PRO A O 1
ATOM 2828 N N . HIS A 1 350 ? 8.618 -4.297 6.330 1.00 91.81 350 HIS A N 1
ATOM 2829 C CA . HIS A 1 350 ? 8.023 -5.634 6.290 1.00 91.81 350 HIS A CA 1
ATOM 2830 C C . HIS A 1 350 ? 7.512 -6.058 7.664 1.00 91.81 350 HIS A C 1
ATOM 2832 O O . HIS A 1 350 ? 7.848 -5.487 8.700 1.00 91.81 350 HIS A O 1
ATOM 2838 N N . CYS A 1 351 ? 6.678 -7.093 7.654 1.00 91.38 351 CYS A N 1
ATOM 2839 C CA . CYS A 1 351 ? 6.142 -7.715 8.856 1.00 91.38 351 CYS A CA 1
ATOM 2840 C C . CYS A 1 351 ? 6.653 -9.143 9.096 1.00 91.38 351 CYS A C 1
ATOM 2842 O O . CYS A 1 351 ? 6.268 -9.745 10.092 1.00 91.38 351 CYS A O 1
ATOM 2844 N N . GLU A 1 352 ? 7.513 -9.700 8.238 1.00 87.69 352 GLU A N 1
ATOM 2845 C CA . GLU A 1 352 ? 8.047 -11.052 8.465 1.00 87.69 352 GLU A CA 1
ATOM 2846 C C . GLU A 1 352 ? 8.870 -11.141 9.753 1.00 87.69 352 GLU A C 1
ATOM 2848 O O . GLU A 1 352 ? 9.671 -10.254 10.054 1.00 87.69 352 GLU A O 1
ATOM 2853 N N . ILE A 1 353 ? 8.702 -12.246 10.478 1.00 82.44 353 ILE A N 1
ATOM 2854 C CA . ILE A 1 353 ? 9.600 -12.636 11.563 1.00 82.44 353 ILE A CA 1
ATOM 2855 C C . ILE A 1 353 ? 10.715 -13.452 10.919 1.00 82.44 353 ILE A C 1
ATOM 2857 O O . ILE A 1 353 ? 10.492 -14.580 10.474 1.00 82.44 353 ILE A O 1
ATOM 2861 N N . LEU A 1 354 ? 11.899 -12.847 10.817 1.00 66.94 354 LEU A N 1
ATOM 2862 C CA . LEU A 1 354 ? 13.040 -13.455 10.146 1.00 66.94 354 LEU A CA 1
ATOM 2863 C C . LEU A 1 354 ? 13.443 -14.749 10.859 1.00 66.94 354 LEU A C 1
ATOM 2865 O O . LEU A 1 354 ? 13.945 -14.749 11.979 1.00 66.94 354 LEU A O 1
ATOM 2869 N N . THR A 1 355 ? 13.198 -15.855 10.173 1.00 60.12 355 THR A N 1
ATOM 2870 C CA . THR A 1 355 ? 13.789 -17.168 10.433 1.00 60.12 355 THR A CA 1
ATOM 2871 C C . THR A 1 355 ? 14.614 -17.527 9.197 1.00 60.12 355 THR A C 1
ATOM 2873 O O . THR A 1 355 ? 14.414 -16.914 8.146 1.00 60.12 355 THR A O 1
ATOM 2876 N N . ASP A 1 356 ? 15.491 -18.529 9.271 1.00 49.62 356 ASP A N 1
ATOM 2877 C CA . ASP A 1 356 ? 16.387 -18.946 8.169 1.00 49.62 356 ASP A CA 1
ATOM 2878 C C . ASP A 1 356 ? 15.675 -19.334 6.842 1.00 49.62 356 ASP A C 1
ATOM 2880 O O . ASP A 1 356 ? 16.323 -19.738 5.880 1.00 49.62 356 ASP A O 1
ATOM 2884 N N . GLN A 1 357 ? 14.340 -19.243 6.775 1.00 47.47 357 GLN A N 1
ATOM 2885 C CA . GLN A 1 357 ? 13.481 -19.647 5.656 1.00 47.47 357 GLN A CA 1
ATOM 2886 C C . GLN A 1 357 ? 12.692 -18.493 4.998 1.00 47.47 357 GLN A C 1
ATOM 2888 O O . GLN A 1 357 ? 11.980 -18.736 4.021 1.00 47.47 357 GLN A O 1
ATOM 2893 N N . ALA A 1 358 ? 12.763 -17.256 5.507 1.00 58.12 358 ALA A N 1
ATOM 2894 C CA . ALA A 1 358 ? 12.015 -16.124 4.948 1.00 58.12 358 ALA A CA 1
ATOM 2895 C C . ALA A 1 358 ? 12.790 -15.445 3.799 1.00 58.12 358 ALA A C 1
ATOM 2897 O O . ALA A 1 358 ? 13.753 -14.721 4.032 1.00 58.12 358 ALA A O 1
ATOM 2898 N N . GLU A 1 359 ? 12.352 -15.648 2.551 1.00 76.94 359 GLU A N 1
ATOM 2899 C CA . GLU A 1 359 ? 12.948 -15.012 1.366 1.00 76.94 359 GLU A CA 1
ATOM 2900 C C . GLU A 1 359 ? 12.080 -13.844 0.862 1.00 76.94 359 GLU A C 1
ATOM 2902 O O . GLU A 1 359 ? 11.100 -14.048 0.139 1.00 76.94 359 GLU A O 1
ATOM 2907 N N . LEU A 1 360 ? 12.452 -12.619 1.251 1.00 87.81 360 LEU A N 1
ATOM 2908 C CA . LEU A 1 360 ? 11.841 -11.367 0.790 1.00 87.81 360 LEU A CA 1
ATOM 2909 C C . LEU A 1 360 ? 12.568 -10.795 -0.435 1.00 87.81 360 LEU A C 1
ATOM 2911 O O . LEU A 1 360 ? 13.789 -10.885 -0.541 1.00 87.81 360 LEU A O 1
ATOM 2915 N N . ALA A 1 361 ? 11.819 -10.148 -1.328 1.00 89.81 361 ALA A N 1
ATOM 2916 C CA . ALA A 1 361 ? 12.348 -9.375 -2.451 1.00 89.81 361 ALA A CA 1
ATOM 2917 C C . ALA A 1 361 ? 11.467 -8.151 -2.755 1.00 89.81 361 ALA A C 1
ATOM 2919 O O . ALA A 1 361 ? 10.365 -8.022 -2.215 1.00 89.81 361 ALA A O 1
ATOM 2920 N N . VAL A 1 362 ? 11.941 -7.253 -3.625 1.00 90.12 362 VAL A N 1
ATOM 2921 C CA . VAL A 1 362 ? 11.169 -6.085 -4.077 1.00 90.12 362 VAL A CA 1
ATOM 2922 C C . VAL A 1 362 ? 10.822 -6.229 -5.555 1.00 90.12 362 VAL A C 1
ATOM 2924 O O . VAL A 1 362 ? 11.701 -6.322 -6.403 1.00 90.12 362 VAL A O 1
ATOM 2927 N N . ALA A 1 363 ? 9.534 -6.228 -5.875 1.00 87.62 363 ALA A N 1
ATOM 2928 C CA . ALA A 1 363 ? 9.033 -6.054 -7.228 1.00 87.62 363 ALA A CA 1
ATOM 2929 C C . ALA A 1 363 ? 9.059 -4.566 -7.594 1.00 87.62 363 ALA A C 1
ATOM 2931 O O . ALA A 1 363 ? 8.526 -3.740 -6.858 1.00 87.62 363 ALA A O 1
ATOM 2932 N N . HIS A 1 364 ? 9.650 -4.230 -8.732 1.00 85.81 364 HIS A N 1
ATOM 2933 C CA . HIS A 1 364 ? 9.685 -2.889 -9.295 1.00 85.81 364 HIS A CA 1
ATOM 2934 C C . HIS A 1 364 ? 8.985 -2.902 -10.656 1.00 85.81 364 HIS A C 1
ATOM 2936 O O . HIS A 1 364 ? 9.407 -3.590 -11.586 1.00 85.81 364 HIS A O 1
ATOM 2942 N N . PHE A 1 365 ? 7.889 -2.157 -10.760 1.00 77.94 365 PHE A N 1
ATOM 2943 C CA . PHE A 1 365 ? 7.069 -2.051 -11.955 1.00 77.94 365 PHE A CA 1
ATOM 2944 C C . PHE A 1 365 ? 7.383 -0.730 -12.648 1.00 77.94 365 PHE A C 1
ATOM 2946 O O . PHE A 1 365 ? 7.098 0.343 -12.128 1.00 77.94 365 PHE A O 1
ATOM 2953 N N . THR A 1 366 ? 7.957 -0.820 -13.842 1.00 69.38 366 THR A N 1
ATOM 2954 C CA . THR A 1 366 ? 8.169 0.318 -14.749 1.00 69.38 366 THR A CA 1
ATOM 2955 C C . THR A 1 366 ? 7.226 0.180 -15.941 1.00 69.38 366 THR A C 1
ATOM 2957 O O . THR A 1 366 ? 6.622 -0.875 -16.099 1.00 69.38 366 THR A O 1
ATOM 2960 N N . SER A 1 367 ? 7.063 1.220 -16.773 1.00 56.53 367 SER A N 1
ATOM 2961 C CA . SER A 1 367 ? 6.110 1.290 -17.906 1.00 56.53 367 SER A CA 1
ATOM 2962 C C . SER A 1 367 ? 6.106 0.046 -18.829 1.00 56.53 367 SER A C 1
ATOM 2964 O O . SER A 1 367 ? 6.709 0.055 -19.900 1.00 56.53 367 SER A O 1
ATOM 2966 N N . GLY A 1 368 ? 5.412 -1.019 -18.411 1.00 51.94 368 GLY A N 1
ATOM 2967 C CA . GLY A 1 368 ? 5.299 -2.314 -19.088 1.00 51.94 368 GLY A CA 1
ATOM 2968 C C . GLY A 1 368 ? 6.251 -3.441 -18.642 1.00 51.94 368 GLY A C 1
ATOM 2969 O O . GLY A 1 368 ? 6.183 -4.507 -19.245 1.00 51.94 368 GLY A O 1
ATOM 2970 N N . ASN A 1 369 ? 7.115 -3.268 -17.630 1.00 63.38 369 ASN A N 1
ATOM 2971 C CA . ASN A 1 369 ? 8.049 -4.313 -17.171 1.00 63.38 369 ASN A CA 1
ATOM 2972 C C . ASN A 1 369 ? 8.011 -4.510 -15.649 1.00 63.38 369 ASN A C 1
ATOM 2974 O O . ASN A 1 369 ? 7.908 -3.543 -14.898 1.00 63.38 369 ASN A O 1
ATOM 2978 N N . LEU A 1 370 ? 8.188 -5.759 -15.213 1.00 77.81 370 LEU A N 1
ATOM 2979 C CA . LEU A 1 370 ? 8.389 -6.157 -13.819 1.00 77.81 370 LEU A CA 1
ATOM 2980 C C . LEU A 1 370 ? 9.845 -6.606 -13.624 1.00 77.81 370 LEU A C 1
ATOM 2982 O O . LEU A 1 370 ? 10.300 -7.555 -14.264 1.00 77.81 370 LEU A O 1
ATOM 2986 N N . GLU A 1 371 ? 10.562 -5.941 -12.727 1.00 80.69 371 GLU A N 1
ATOM 2987 C CA . GLU A 1 371 ? 11.888 -6.329 -12.250 1.00 80.69 371 GLU A CA 1
ATOM 2988 C C . GLU A 1 371 ? 11.781 -6.852 -10.813 1.00 80.69 371 GLU A C 1
ATOM 2990 O O . GLU A 1 371 ? 11.112 -6.248 -9.979 1.00 80.69 371 GLU A O 1
ATOM 2995 N N . ILE A 1 372 ? 12.442 -7.972 -10.509 1.00 84.94 372 ILE A N 1
ATOM 2996 C CA . ILE A 1 372 ? 12.595 -8.450 -9.130 1.00 84.94 372 ILE A CA 1
ATOM 2997 C C . ILE A 1 372 ? 13.984 -8.037 -8.656 1.00 84.94 372 ILE A C 1
ATOM 2999 O O . ILE A 1 372 ? 14.993 -8.510 -9.178 1.00 84.94 372 ILE A O 1
ATOM 3003 N N . ILE A 1 373 ? 14.013 -7.148 -7.674 1.00 83.31 373 ILE A N 1
ATOM 3004 C CA . ILE A 1 373 ? 15.212 -6.618 -7.041 1.00 83.31 373 ILE A CA 1
ATOM 3005 C C . ILE A 1 373 ? 15.492 -7.450 -5.789 1.00 83.31 373 ILE A C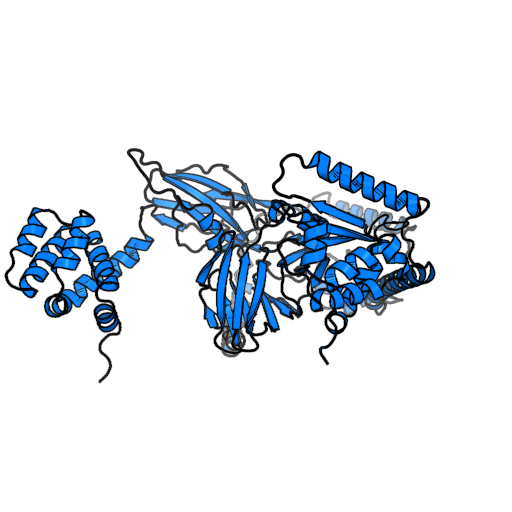 1
ATOM 3007 O O . ILE A 1 373 ? 14.659 -7.537 -4.880 1.00 83.31 373 ILE A O 1
ATOM 3011 N N . GLU A 1 374 ? 16.675 -8.061 -5.745 1.00 85.06 374 GLU A N 1
ATOM 3012 C CA . GLU A 1 374 ? 17.166 -8.725 -4.539 1.00 85.06 374 GLU A CA 1
ATOM 3013 C C . GLU A 1 374 ? 17.561 -7.674 -3.488 1.00 85.06 374 GLU A C 1
ATOM 3015 O O . GLU A 1 374 ? 18.222 -6.686 -3.833 1.00 85.06 374 GLU A O 1
ATOM 3020 N N . PRO A 1 375 ? 17.166 -7.856 -2.215 1.00 87.19 375 PRO A N 1
ATOM 3021 C CA . PRO A 1 375 ? 17.568 -6.960 -1.142 1.00 87.19 375 PRO A CA 1
ATOM 3022 C C . PRO A 1 375 ? 19.086 -6.873 -1.011 1.00 87.19 375 PRO A C 1
ATOM 3024 O O . PRO A 1 375 ? 19.784 -7.883 -1.088 1.00 87.19 375 PRO A O 1
ATOM 3027 N N . LEU A 1 376 ? 19.589 -5.673 -0.729 1.00 82.06 376 LEU A N 1
ATOM 3028 C CA . LEU A 1 376 ? 20.958 -5.509 -0.237 1.00 82.06 376 LEU A CA 1
ATOM 3029 C C . LEU A 1 376 ? 21.086 -6.077 1.173 1.00 82.06 376 LEU A C 1
ATOM 3031 O O . LEU A 1 376 ? 22.080 -6.711 1.512 1.00 82.06 376 LEU A O 1
ATOM 3035 N N . GLU A 1 377 ? 20.059 -5.829 1.980 1.00 83.88 377 GLU A N 1
ATOM 3036 C CA . GLU A 1 377 ? 19.966 -6.260 3.361 1.00 83.88 377 GLU A CA 1
ATOM 3037 C C . GLU A 1 377 ? 18.491 -6.363 3.759 1.00 83.88 377 GLU A C 1
ATOM 3039 O O . GLU A 1 377 ? 17.643 -5.590 3.298 1.00 83.88 377 GLU A O 1
ATOM 3044 N N . VAL A 1 378 ? 18.187 -7.327 4.624 1.00 84.69 378 VAL A N 1
ATOM 3045 C CA . VAL A 1 378 ? 16.884 -7.468 5.272 1.00 84.69 378 VAL A CA 1
ATOM 3046 C C . VAL A 1 378 ? 17.117 -7.399 6.775 1.00 84.69 378 VAL A C 1
ATOM 3048 O O . VAL A 1 378 ? 17.745 -8.277 7.359 1.00 84.69 378 VAL A O 1
ATOM 3051 N N . THR A 1 379 ? 16.637 -6.324 7.387 1.00 85.00 379 THR A N 1
ATOM 3052 C CA . THR A 1 379 ? 16.697 -6.108 8.839 1.00 85.00 379 THR A CA 1
ATOM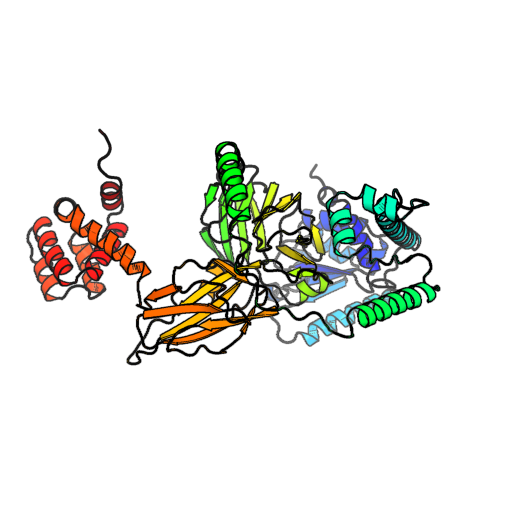 3053 C C . THR A 1 379 ? 15.460 -6.710 9.506 1.00 85.00 379 THR A C 1
ATOM 3055 O O . THR A 1 379 ? 14.574 -7.209 8.833 1.00 85.00 379 THR A O 1
ATOM 3058 N N . ASN A 1 380 ? 15.309 -6.598 10.826 1.00 83.38 380 ASN A N 1
ATOM 3059 C CA . ASN A 1 380 ? 14.093 -7.067 11.511 1.00 83.38 380 ASN A CA 1
ATOM 3060 C C . ASN A 1 380 ? 12.808 -6.296 11.138 1.00 83.38 380 ASN A C 1
ATOM 3062 O O . ASN A 1 380 ? 11.721 -6.680 11.567 1.00 83.38 380 ASN A O 1
ATOM 3066 N N . THR A 1 381 ? 12.922 -5.170 10.427 1.00 83.19 381 THR A N 1
ATOM 3067 C CA . THR A 1 381 ? 11.793 -4.260 10.156 1.00 83.19 381 THR A CA 1
ATOM 3068 C C . THR A 1 381 ? 11.736 -3.738 8.725 1.00 83.19 381 THR A C 1
ATOM 3070 O O . THR A 1 381 ? 10.657 -3.363 8.268 1.00 83.19 381 THR A O 1
ATOM 3073 N N . HIS A 1 382 ? 12.866 -3.699 8.017 1.00 91.81 382 HIS A N 1
ATOM 3074 C CA . HIS A 1 382 ? 12.981 -3.118 6.684 1.00 91.81 382 HIS A CA 1
ATOM 3075 C C . HIS A 1 382 ? 13.795 -3.985 5.725 1.00 91.81 382 HIS A C 1
ATOM 3077 O O . HIS A 1 382 ? 14.838 -4.527 6.091 1.00 91.81 382 HIS A O 1
ATOM 3083 N N . VAL A 1 383 ? 13.349 -4.011 4.471 1.00 90.94 383 VAL A N 1
ATOM 3084 C CA . VAL A 1 383 ? 14.095 -4.493 3.305 1.00 90.94 383 VAL A CA 1
ATOM 3085 C C . VAL A 1 383 ? 14.751 -3.300 2.624 1.00 90.94 383 VAL A C 1
ATOM 3087 O O . VAL A 1 383 ? 14.063 -2.334 2.294 1.00 90.94 383 VAL A O 1
ATOM 3090 N N . ILE A 1 384 ? 16.059 -3.372 2.399 1.00 89.56 384 ILE A N 1
ATOM 3091 C CA . ILE A 1 384 ? 16.861 -2.267 1.870 1.00 89.56 384 ILE A CA 1
ATOM 3092 C C . ILE A 1 384 ? 17.241 -2.567 0.424 1.00 89.56 384 ILE A C 1
ATOM 3094 O O . ILE A 1 384 ? 17.817 -3.618 0.134 1.00 89.56 384 ILE A O 1
ATOM 3098 N N . ILE A 1 385 ? 16.956 -1.635 -0.486 1.00 87.81 385 ILE A N 1
ATOM 3099 C CA . ILE A 1 385 ? 17.370 -1.728 -1.890 1.00 87.81 385 ILE A CA 1
ATOM 3100 C C . ILE A 1 385 ? 18.088 -0.463 -2.349 1.00 87.81 385 ILE A C 1
ATOM 3102 O O . ILE A 1 385 ? 17.754 0.641 -1.920 1.00 87.81 385 ILE A O 1
ATOM 3106 N N . ALA A 1 386 ? 19.046 -0.624 -3.263 1.00 80.69 386 ALA A N 1
ATOM 3107 C CA . ALA A 1 386 ? 19.562 0.485 -4.060 1.00 80.69 386 ALA A CA 1
ATOM 3108 C C . ALA A 1 386 ? 18.623 0.744 -5.235 1.00 80.69 386 ALA A C 1
ATOM 3110 O O . ALA A 1 386 ? 18.200 -0.190 -5.919 1.00 80.69 386 ALA A O 1
ATOM 3111 N N . ILE A 1 387 ? 18.347 2.013 -5.502 1.00 72.12 387 ILE A N 1
ATOM 3112 C CA . ILE A 1 387 ? 17.429 2.412 -6.566 1.00 72.12 387 ILE A CA 1
ATOM 3113 C C . ILE A 1 387 ? 18.226 2.937 -7.748 1.00 72.12 387 ILE A C 1
ATOM 3115 O O . ILE A 1 387 ? 19.256 3.590 -7.593 1.00 72.12 387 ILE A O 1
ATOM 3119 N N . ARG A 1 388 ? 17.736 2.645 -8.951 1.00 66.88 388 ARG A N 1
ATOM 3120 C CA . ARG A 1 388 ? 18.294 3.178 -10.202 1.00 66.88 388 ARG A CA 1
ATOM 3121 C C . ARG A 1 388 ? 17.285 4.007 -10.981 1.00 66.88 388 ARG A C 1
ATOM 3123 O O . ARG A 1 388 ? 17.678 4.981 -11.609 1.00 66.88 388 ARG A O 1
ATOM 3130 N N . ASP A 1 389 ? 16.013 3.640 -10.881 1.00 69.62 389 ASP A N 1
ATOM 3131 C CA . ASP A 1 389 ? 14.871 4.305 -11.495 1.00 69.62 389 ASP A CA 1
ATOM 3132 C C . ASP A 1 389 ? 13.725 4.344 -10.472 1.00 69.62 389 ASP A C 1
ATOM 3134 O O . ASP A 1 389 ? 13.653 3.471 -9.609 1.00 69.62 389 ASP A O 1
ATOM 3138 N N . LEU A 1 390 ? 12.856 5.354 -10.546 1.00 78.00 390 LEU A N 1
ATOM 3139 C CA . LEU A 1 390 ? 11.725 5.547 -9.633 1.00 78.00 390 LEU A CA 1
ATOM 3140 C C . LEU A 1 390 ? 10.410 5.263 -10.358 1.00 78.00 390 LEU A C 1
ATOM 3142 O O . LEU A 1 390 ? 10.188 5.770 -11.459 1.00 78.00 390 LEU A O 1
ATOM 3146 N N . SER A 1 391 ? 9.568 4.428 -9.754 1.00 82.00 391 SER A N 1
ATOM 3147 C CA . SER A 1 391 ? 8.221 4.126 -10.226 1.00 82.00 391 SER A CA 1
ATOM 3148 C C . SER A 1 391 ? 7.448 3.397 -9.117 1.00 82.00 391 SER A C 1
ATOM 3150 O O . SER A 1 391 ? 7.470 3.816 -7.959 1.00 82.00 391 SER A O 1
ATOM 3152 N N . ILE A 1 392 ? 6.772 2.302 -9.455 1.00 86.06 392 ILE A N 1
ATOM 3153 C CA . ILE A 1 392 ? 5.948 1.532 -8.535 1.00 86.06 392 ILE A CA 1
ATOM 3154 C C . ILE A 1 392 ? 6.767 0.379 -7.943 1.00 86.06 392 ILE A C 1
ATOM 3156 O O . ILE A 1 392 ? 7.371 -0.402 -8.673 1.00 86.06 392 ILE A O 1
ATOM 3160 N N . PHE A 1 393 ? 6.742 0.223 -6.623 1.00 89.56 393 PHE A N 1
ATOM 3161 C CA . PHE A 1 393 ? 7.468 -0.815 -5.894 1.00 89.56 393 PHE A CA 1
ATOM 3162 C C . PHE A 1 393 ? 6.550 -1.601 -4.960 1.00 89.56 393 PHE A C 1
ATOM 3164 O O . PHE A 1 393 ? 5.673 -1.024 -4.326 1.00 89.56 393 PHE A O 1
ATOM 3171 N N . ALA A 1 394 ? 6.788 -2.899 -4.796 1.00 89.06 394 ALA A N 1
ATOM 3172 C CA . ALA A 1 394 ? 6.121 -3.717 -3.787 1.00 89.06 394 ALA A CA 1
ATOM 3173 C C . ALA A 1 394 ? 7.052 -4.752 -3.170 1.00 89.06 394 ALA A C 1
ATOM 3175 O O . ALA A 1 394 ? 7.889 -5.341 -3.848 1.00 89.06 394 ALA A O 1
ATOM 3176 N N . LEU A 1 395 ? 6.832 -5.048 -1.891 1.00 90.88 395 LEU A N 1
ATOM 3177 C CA . LEU A 1 395 ? 7.439 -6.210 -1.257 1.00 90.88 395 LEU A CA 1
ATOM 3178 C C . LEU A 1 395 ? 6.732 -7.493 -1.683 1.00 90.88 395 LEU A C 1
ATOM 3180 O O . LEU A 1 395 ? 5.501 -7.568 -1.677 1.00 90.88 395 LEU A O 1
ATOM 3184 N N . ILE A 1 396 ? 7.527 -8.511 -1.998 1.00 87.56 396 ILE A N 1
ATOM 3185 C CA . ILE A 1 396 ? 7.065 -9.845 -2.374 1.00 87.56 396 ILE A CA 1
ATOM 3186 C C . ILE A 1 396 ? 7.810 -10.926 -1.584 1.00 87.56 396 ILE A C 1
ATOM 3188 O O . ILE A 1 396 ? 8.942 -10.724 -1.144 1.00 87.56 396 ILE A O 1
ATOM 3192 N N . SER A 1 397 ? 7.166 -12.078 -1.404 1.00 83.62 397 SER A N 1
ATOM 3193 C CA . SER A 1 397 ? 7.700 -13.229 -0.664 1.00 83.62 397 SER A CA 1
ATOM 3194 C C . SER A 1 397 ? 7.350 -14.554 -1.348 1.00 83.62 397 SER A C 1
ATOM 3196 O O . SER A 1 397 ? 6.310 -14.666 -2.009 1.00 83.62 397 SER A O 1
ATOM 3198 N N . LYS A 1 398 ? 8.197 -15.579 -1.179 1.00 72.69 398 LYS A N 1
ATOM 3199 C CA . LYS A 1 398 ? 7.934 -16.942 -1.678 1.00 72.69 398 LYS A CA 1
ATOM 3200 C C . LYS A 1 398 ? 6.859 -17.651 -0.843 1.00 72.69 398 LYS A C 1
ATOM 3202 O O . LYS A 1 398 ? 6.845 -17.574 0.381 1.00 72.69 398 LYS A O 1
ATOM 3207 N N . ILE A 1 399 ? 6.001 -18.432 -1.509 1.00 55.97 399 ILE A N 1
ATOM 3208 C CA . ILE A 1 399 ? 4.834 -19.137 -0.925 1.00 55.97 399 ILE A CA 1
ATOM 3209 C C . ILE A 1 399 ? 5.154 -20.090 0.248 1.00 55.97 399 ILE A C 1
ATOM 3211 O O . ILE A 1 399 ? 4.247 -20.454 0.991 1.00 55.97 399 ILE A O 1
ATOM 3215 N N . PHE A 1 400 ? 6.406 -20.502 0.454 1.00 52.88 400 PHE A N 1
ATOM 3216 C CA . PHE A 1 400 ? 6.742 -21.567 1.408 1.00 52.88 400 PHE A CA 1
ATOM 3217 C C . PHE A 1 400 ? 6.623 -21.186 2.894 1.00 52.88 400 PHE A C 1
ATOM 3219 O O . PHE A 1 400 ? 6.731 -22.070 3.743 1.00 52.88 400 PHE A O 1
ATOM 3226 N N . PHE A 1 401 ? 6.378 -19.916 3.232 1.00 56.31 401 PHE A N 1
ATOM 3227 C CA . PHE A 1 401 ? 6.352 -19.480 4.628 1.00 56.31 401 PHE A CA 1
ATOM 3228 C C . PHE A 1 401 ? 4.948 -19.531 5.254 1.00 56.31 401 PHE A C 1
ATOM 3230 O O . PHE A 1 401 ? 4.094 -18.687 4.982 1.00 56.31 401 PHE A O 1
ATOM 3237 N N . ALA A 1 402 ? 4.738 -20.506 6.144 1.00 60.47 402 ALA A N 1
ATOM 3238 C CA . ALA A 1 402 ? 3.535 -20.653 6.975 1.00 60.47 402 ALA A CA 1
ATOM 3239 C C . ALA A 1 402 ? 3.754 -20.202 8.437 1.00 60.47 402 ALA A C 1
ATOM 3241 O O . ALA A 1 402 ? 3.040 -20.644 9.338 1.00 60.47 402 ALA A O 1
ATOM 3242 N N . GLY A 1 403 ? 4.783 -19.384 8.687 1.00 79.69 403 GLY A N 1
ATOM 3243 C CA . GLY A 1 403 ? 5.126 -18.892 10.021 1.00 79.69 403 GLY A CA 1
ATOM 3244 C C . GLY A 1 403 ? 4.358 -17.627 10.433 1.00 79.69 403 GLY A C 1
ATOM 3245 O O . GLY A 1 403 ? 3.694 -16.998 9.602 1.00 79.69 403 GLY A O 1
ATOM 3246 N N . PRO A 1 404 ? 4.443 -17.246 11.720 1.00 88.31 404 PRO A N 1
ATOM 3247 C CA . PRO A 1 404 ? 3.848 -16.014 12.220 1.00 88.31 404 PRO A CA 1
ATOM 3248 C C . PRO A 1 404 ? 4.516 -14.777 11.609 1.00 88.31 404 PRO A C 1
ATOM 3250 O O . PRO A 1 404 ? 5.712 -14.767 11.320 1.00 88.31 404 PRO A O 1
ATOM 3253 N N . ILE A 1 405 ? 3.733 -13.711 11.467 1.00 90.56 405 ILE A N 1
ATOM 3254 C CA . ILE A 1 405 ? 4.192 -12.376 11.083 1.00 90.56 405 ILE A CA 1
ATOM 3255 C C . ILE A 1 405 ? 3.859 -11.372 12.184 1.00 90.56 405 ILE A C 1
ATOM 3257 O O . ILE A 1 405 ? 2.913 -11.560 12.952 1.00 90.56 405 ILE A O 1
ATOM 3261 N N . ASN A 1 406 ? 4.604 -10.271 12.229 1.00 92.12 406 ASN A N 1
ATOM 3262 C CA . ASN A 1 406 ? 4.254 -9.094 13.011 1.00 92.12 406 ASN A CA 1
ATOM 3263 C C . ASN A 1 406 ? 2.954 -8.498 12.457 1.00 92.12 406 ASN A C 1
ATOM 3265 O O . ASN A 1 406 ? 2.925 -7.890 11.389 1.00 92.12 406 ASN A O 1
ATOM 3269 N N . ALA A 1 407 ? 1.864 -8.677 13.182 1.00 94.44 407 ALA A N 1
ATOM 3270 C CA . ALA A 1 407 ? 0.539 -8.226 12.802 1.00 94.44 407 ALA A CA 1
ATOM 3271 C C . ALA A 1 407 ? 0.079 -7.070 13.698 1.00 94.44 407 ALA A C 1
ATOM 3273 O O . ALA A 1 407 ? 0.762 -6.652 14.641 1.00 94.44 407 ALA A O 1
ATOM 3274 N N . GLN A 1 408 ? -1.099 -6.539 13.393 1.00 94.38 408 GLN A N 1
ATOM 3275 C CA . GLN A 1 408 ? -1.744 -5.509 14.183 1.00 94.38 408 GLN A CA 1
ATOM 3276 C C . GLN A 1 408 ? -3.246 -5.751 14.337 1.00 94.38 408 GLN A C 1
ATOM 3278 O O . GLN A 1 408 ? -3.920 -6.185 13.402 1.00 94.38 408 GLN A O 1
ATOM 3283 N N . VAL A 1 409 ? -3.759 -5.410 15.517 1.00 94.69 409 VAL A N 1
ATOM 3284 C CA . VAL A 1 409 ? -5.186 -5.357 15.830 1.00 94.69 409 VAL A CA 1
ATOM 3285 C C . VAL A 1 409 ? -5.610 -3.895 15.894 1.00 94.69 409 VAL A C 1
ATOM 3287 O O . VAL A 1 409 ? -5.141 -3.140 16.750 1.00 94.69 409 VAL A O 1
ATOM 3290 N N . LEU A 1 410 ? -6.478 -3.476 14.974 1.00 94.06 410 LEU A N 1
ATOM 3291 C CA . LEU A 1 410 ? -6.996 -2.110 14.926 1.00 94.06 410 LEU A CA 1
ATOM 3292 C C . LEU A 1 410 ? -8.474 -2.076 15.282 1.00 94.06 410 LEU A C 1
ATOM 3294 O O . LEU A 1 410 ? -9.245 -2.950 14.898 1.00 94.06 410 LEU A O 1
ATOM 3298 N N . PHE A 1 411 ? -8.867 -1.017 15.979 1.00 91.88 411 PHE A N 1
ATOM 3299 C CA . PHE A 1 411 ? -10.224 -0.839 16.470 1.00 91.88 411 PHE A CA 1
ATOM 3300 C C . PHE A 1 411 ? -10.806 0.465 15.951 1.00 91.88 411 PHE A C 1
ATOM 3302 O O . PHE A 1 411 ? -10.178 1.523 16.069 1.00 91.88 411 PHE A O 1
ATOM 3309 N N . PHE A 1 412 ? -12.018 0.393 15.421 1.00 90.94 412 PHE A N 1
ATOM 3310 C CA . PHE A 1 412 ? -12.790 1.536 14.954 1.00 90.94 412 PHE A CA 1
ATOM 3311 C C . PHE A 1 412 ? -14.188 1.435 15.542 1.00 90.94 412 PHE A C 1
ATOM 3313 O O . PHE A 1 412 ? -14.772 0.362 15.531 1.00 90.94 412 PHE A O 1
ATOM 3320 N N . TYR A 1 413 ? -14.741 2.514 16.082 1.00 87.06 413 TYR A N 1
ATOM 3321 C CA . TYR A 1 413 ? -16.120 2.508 16.566 1.00 87.06 413 TYR A CA 1
ATOM 3322 C C . TYR A 1 413 ? -16.914 3.648 15.954 1.00 87.06 413 TYR A C 1
ATOM 3324 O O . TYR A 1 413 ? -16.393 4.745 15.755 1.00 87.06 413 TYR A O 1
ATOM 3332 N N . LYS A 1 414 ? -18.189 3.393 15.677 1.00 83.69 414 LYS A N 1
ATOM 3333 C CA . LYS A 1 414 ? -19.107 4.402 15.169 1.00 83.69 414 LYS A CA 1
ATOM 3334 C C . LYS A 1 414 ? -19.620 5.254 16.332 1.00 83.69 414 LYS A C 1
ATOM 3336 O O . LYS A 1 414 ? -20.230 4.705 17.258 1.00 83.69 414 LYS A O 1
ATOM 3341 N N . PRO A 1 415 ? -19.389 6.578 16.339 1.00 69.50 415 PRO A N 1
ATOM 3342 C CA . PRO A 1 415 ? -19.975 7.456 17.343 1.00 69.50 415 PRO A CA 1
ATOM 3343 C C . PRO A 1 415 ? -21.507 7.436 17.245 1.00 69.50 415 PRO A C 1
ATOM 3345 O O . PRO A 1 415 ? -22.075 7.461 16.154 1.00 69.50 415 PRO A O 1
ATOM 3348 N N . VAL A 1 416 ? -22.191 7.393 18.390 1.00 66.69 416 VAL A N 1
ATOM 3349 C CA . VAL A 1 416 ? -23.660 7.368 18.435 1.00 66.69 416 VAL A CA 1
ATOM 3350 C C . VAL A 1 416 ? -24.223 8.701 17.941 1.00 66.69 416 VAL A C 1
ATOM 3352 O O . VAL A 1 416 ? -23.943 9.748 18.521 1.00 66.69 416 VAL A O 1
ATOM 3355 N N . THR A 1 417 ? -25.062 8.649 16.908 1.00 53.03 417 THR A N 1
ATOM 3356 C CA . THR A 1 417 ? -25.801 9.794 16.358 1.00 53.03 417 THR A CA 1
ATOM 3357 C C . THR A 1 417 ? -27.309 9.539 16.483 1.00 53.03 417 THR A C 1
ATOM 3359 O O . THR A 1 417 ? -27.986 9.208 15.517 1.00 53.03 417 THR A O 1
ATOM 3362 N N . GLY A 1 418 ? -27.865 9.625 17.698 1.00 51.72 418 GLY A N 1
ATOM 3363 C CA . GLY A 1 418 ? -29.316 9.493 17.909 1.00 51.72 418 GLY A CA 1
ATOM 3364 C C . GLY A 1 418 ? -29.736 8.856 19.237 1.00 51.72 418 GLY A C 1
ATOM 3365 O O . GLY A 1 418 ? -28.974 8.825 20.195 1.00 51.72 418 GLY A O 1
ATOM 3366 N N . VAL A 1 419 ? -30.981 8.359 19.280 1.00 42.41 419 VAL A N 1
ATOM 3367 C CA . VAL A 1 419 ? -31.664 7.810 20.478 1.00 42.41 419 VAL A CA 1
ATOM 3368 C C . VAL A 1 419 ? -31.238 6.364 20.804 1.00 42.41 419 VAL A C 1
ATOM 3370 O O . VAL A 1 419 ? -31.574 5.838 21.862 1.00 42.41 419 VAL A O 1
ATOM 3373 N N . GLN A 1 420 ? -30.502 5.695 19.912 1.00 51.00 420 GLN A N 1
ATOM 3374 C CA . GLN A 1 420 ? -30.028 4.324 20.130 1.00 51.00 420 GLN A CA 1
ATOM 3375 C C . GLN A 1 420 ? -28.654 4.318 20.810 1.00 51.00 420 GLN A C 1
ATOM 3377 O O . GLN A 1 420 ? -27.717 4.915 20.303 1.00 51.00 420 GLN A O 1
ATOM 3382 N N . ASN A 1 421 ? -28.512 3.592 21.923 1.00 59.75 421 ASN A N 1
ATOM 3383 C CA . ASN A 1 421 ? -27.245 3.456 22.663 1.00 59.75 421 ASN A CA 1
ATOM 3384 C C . ASN A 1 421 ? -26.289 2.391 22.088 1.00 59.75 421 ASN A C 1
ATOM 3386 O O . ASN A 1 421 ? -25.243 2.131 22.683 1.00 59.75 421 ASN A O 1
ATOM 3390 N N . LEU A 1 422 ? -26.642 1.753 20.970 1.00 59.50 422 LEU A N 1
ATOM 3391 C CA . LEU A 1 422 ? -25.860 0.669 20.383 1.00 59.50 422 LEU A CA 1
ATOM 3392 C C . LEU A 1 422 ? -24.666 1.244 19.604 1.00 59.50 422 LEU A C 1
ATOM 3394 O O . LEU A 1 422 ? -24.846 1.974 18.631 1.00 59.50 422 LEU A O 1
ATOM 3398 N N . ARG A 1 423 ? -23.448 0.925 20.042 1.00 76.62 423 ARG A N 1
ATOM 3399 C CA . ARG A 1 423 ? -22.190 1.329 19.401 1.00 76.62 423 ARG A CA 1
ATOM 3400 C C . ARG A 1 423 ? -21.693 0.187 18.532 1.00 76.62 423 ARG A C 1
ATOM 3402 O O . ARG A 1 423 ? -21.510 -0.923 19.021 1.00 76.62 423 ARG A O 1
ATOM 3409 N N . GLU A 1 424 ? -21.458 0.455 17.261 1.00 87.38 424 GLU A N 1
ATOM 3410 C CA . GLU A 1 424 ? -20.834 -0.507 16.356 1.00 87.38 424 GLU A CA 1
ATOM 3411 C C . GLU A 1 424 ? -19.312 -0.388 16.469 1.00 87.38 424 GLU A C 1
ATOM 3413 O O . GLU A 1 424 ? -18.773 0.713 16.362 1.00 87.38 424 GLU A O 1
ATOM 3418 N N . MET A 1 425 ? -18.627 -1.502 16.718 1.00 90.00 425 MET A N 1
ATOM 3419 C CA . MET A 1 425 ? -17.175 -1.591 16.847 1.00 90.00 425 MET A CA 1
ATOM 3420 C C . MET A 1 425 ? -16.627 -2.593 15.835 1.00 90.00 425 MET A C 1
ATOM 3422 O O . MET A 1 425 ? -17.019 -3.756 15.814 1.00 90.00 425 MET A O 1
ATOM 3426 N N . HIS A 1 426 ? -15.707 -2.133 15.005 1.00 94.25 426 HIS A N 1
ATOM 3427 C CA . HIS A 1 426 ? -14.964 -2.904 14.021 1.00 94.25 426 HIS A CA 1
ATOM 3428 C C . HIS A 1 426 ? -13.594 -3.257 14.583 1.00 94.25 426 HIS A C 1
ATOM 3430 O O . HIS A 1 426 ? -12.884 -2.400 15.117 1.00 94.25 426 HIS A O 1
ATOM 3436 N N . ILE A 1 427 ? -13.234 -4.528 14.457 1.00 94.94 427 ILE A N 1
ATOM 3437 C CA . ILE A 1 427 ? -11.938 -5.080 14.832 1.00 94.94 427 ILE A CA 1
ATOM 3438 C C . ILE A 1 427 ? -11.285 -5.579 13.548 1.00 94.94 427 ILE A C 1
ATOM 3440 O O . ILE A 1 427 ? -11.806 -6.482 12.896 1.00 94.94 427 ILE A O 1
ATOM 3444 N N . HIS A 1 428 ? -10.144 -5.006 13.187 1.00 96.25 428 HIS A N 1
ATOM 3445 C CA . HIS A 1 428 ? -9.355 -5.424 12.033 1.00 96.25 428 HIS A CA 1
ATOM 3446 C C . HIS A 1 428 ? -8.136 -6.205 12.497 1.00 96.25 428 HIS A C 1
ATOM 3448 O O . HIS A 1 428 ? -7.438 -5.768 13.412 1.00 96.25 428 HIS A O 1
ATOM 3454 N N . LEU A 1 429 ? -7.866 -7.322 11.827 1.00 96.69 429 LEU A N 1
ATOM 3455 C CA . LEU A 1 429 ? -6.611 -8.056 11.931 1.00 96.69 429 LEU A CA 1
ATOM 3456 C C . LEU A 1 429 ? -5.851 -7.832 10.629 1.00 96.69 429 LEU A C 1
ATOM 3458 O O . LEU A 1 429 ? -6.295 -8.295 9.584 1.00 96.69 429 LEU A O 1
ATOM 3462 N N . LEU A 1 430 ? -4.742 -7.098 10.678 1.00 95.75 430 LEU A N 1
ATOM 3463 C CA . LEU A 1 430 ? -3.983 -6.725 9.481 1.00 95.75 430 LEU A CA 1
ATOM 3464 C C . LEU A 1 430 ? -2.489 -7.020 9.663 1.00 95.75 430 LEU A C 1
ATOM 3466 O O . LEU A 1 430 ? -1.999 -7.042 10.795 1.00 95.75 430 LEU A O 1
ATOM 3470 N N . PRO A 1 431 ? -1.727 -7.206 8.575 1.00 94.69 431 PRO A N 1
ATOM 3471 C CA . PRO A 1 431 ? -0.269 -7.195 8.628 1.00 94.69 431 PRO A CA 1
ATOM 3472 C C . PRO A 1 431 ? 0.261 -5.892 9.247 1.00 94.69 431 PRO A C 1
ATOM 3474 O O . PRO A 1 431 ? -0.269 -4.806 9.000 1.00 94.69 431 PRO A O 1
ATOM 3477 N N . GLY A 1 432 ? 1.323 -5.969 10.051 1.00 92.12 432 GLY A N 1
ATOM 3478 C CA . GLY A 1 432 ? 1.850 -4.829 10.815 1.00 92.12 432 GLY A CA 1
ATOM 3479 C C . GLY A 1 432 ? 2.469 -3.715 9.963 1.00 92.12 432 GLY A C 1
ATOM 3480 O O . GLY A 1 432 ? 2.689 -2.614 10.461 1.00 92.12 432 GLY A O 1
ATOM 3481 N N . ASN A 1 433 ? 2.729 -3.982 8.681 1.00 92.38 433 ASN A N 1
ATOM 3482 C CA . ASN A 1 433 ? 3.224 -3.009 7.707 1.00 92.38 433 ASN A CA 1
ATOM 3483 C C . ASN A 1 433 ? 2.111 -2.348 6.871 1.00 92.38 433 ASN A C 1
ATOM 3485 O O . ASN A 1 433 ? 2.421 -1.619 5.931 1.00 92.38 433 ASN A O 1
ATOM 3489 N N . VAL A 1 434 ? 0.833 -2.569 7.202 1.00 92.44 434 VAL A N 1
ATOM 3490 C CA . VAL A 1 434 ? -0.288 -1.791 6.650 1.00 92.44 434 VAL A CA 1
ATOM 3491 C C . VAL A 1 434 ? -0.403 -0.455 7.400 1.00 92.44 434 VAL A C 1
ATOM 3493 O O . VAL A 1 434 ? -0.588 -0.457 8.621 1.00 92.44 434 VAL A O 1
ATOM 3496 N N . PRO A 1 435 ? -0.311 0.704 6.728 1.00 90.50 435 PRO A N 1
ATOM 3497 C CA . PRO A 1 435 ? -0.384 1.993 7.414 1.00 90.50 435 PRO A CA 1
ATOM 3498 C C . PRO A 1 435 ? -1.781 2.293 7.974 1.00 90.50 435 PRO A C 1
ATOM 3500 O O . PRO A 1 435 ? -2.785 2.207 7.271 1.00 90.50 435 PRO A O 1
ATOM 3503 N N . LEU A 1 436 ? -1.851 2.737 9.235 1.00 89.50 436 LEU A N 1
ATOM 3504 C CA . LEU A 1 436 ? -3.112 3.096 9.906 1.00 89.50 436 LEU A CA 1
ATOM 3505 C C . LEU A 1 436 ? -3.900 4.186 9.157 1.00 89.50 436 LEU A C 1
ATOM 3507 O O . LEU A 1 436 ? -5.125 4.241 9.252 1.00 89.50 436 LEU A O 1
ATOM 3511 N N . THR A 1 437 ? -3.207 5.080 8.450 1.00 86.38 437 THR A N 1
ATOM 3512 C CA . THR A 1 437 ? -3.835 6.141 7.654 1.00 86.38 437 THR A CA 1
ATOM 3513 C C . THR A 1 437 ? -4.672 5.584 6.509 1.00 86.38 437 THR A C 1
ATOM 3515 O O . THR A 1 437 ? -5.769 6.086 6.291 1.00 86.38 437 THR A O 1
ATOM 3518 N N . GLU A 1 438 ? -4.216 4.515 5.853 1.00 87.25 438 GLU A N 1
ATOM 3519 C CA . GLU A 1 438 ? -4.956 3.870 4.761 1.00 87.25 438 GLU A CA 1
ATOM 3520 C C . GLU A 1 438 ? -6.263 3.260 5.258 1.00 87.25 438 GLU A C 1
ATOM 3522 O O . GLU A 1 438 ? -7.317 3.452 4.655 1.00 87.25 438 GLU A O 1
ATOM 3527 N N . VAL A 1 439 ? -6.217 2.608 6.422 1.00 90.81 439 VAL A N 1
ATOM 3528 C CA . VAL A 1 439 ? -7.416 2.054 7.056 1.00 90.81 439 VAL A CA 1
ATOM 3529 C C . VAL A 1 439 ? -8.357 3.186 7.483 1.00 90.81 439 VAL A C 1
ATOM 3531 O O . VAL A 1 439 ? -9.539 3.162 7.162 1.00 90.81 439 VAL A O 1
ATOM 3534 N N . LYS A 1 440 ? -7.848 4.245 8.131 1.00 88.62 440 LYS A N 1
ATOM 3535 C CA . LYS A 1 440 ? -8.662 5.407 8.545 1.00 88.62 440 LYS A CA 1
ATOM 3536 C C . LYS A 1 440 ? -9.406 6.072 7.391 1.00 88.62 440 LYS A C 1
ATOM 3538 O O . LYS A 1 440 ? -10.552 6.470 7.579 1.00 88.62 440 LYS A O 1
ATOM 3543 N N . ASN A 1 441 ? -8.780 6.173 6.222 1.00 85.69 441 ASN A N 1
ATOM 3544 C CA . ASN A 1 441 ? -9.383 6.809 5.052 1.00 85.69 441 ASN A CA 1
ATOM 3545 C C . ASN A 1 441 ? -10.620 6.056 4.525 1.00 85.69 441 ASN A C 1
ATOM 3547 O O . ASN A 1 441 ? -11.456 6.673 3.871 1.00 85.69 441 ASN A O 1
ATOM 3551 N N . GLN A 1 442 ? -10.775 4.762 4.832 1.00 86.69 442 GLN A N 1
ATOM 3552 C CA . GLN A 1 442 ? -11.960 3.970 4.460 1.00 86.69 442 GLN A CA 1
ATOM 3553 C C . GLN A 1 442 ? -13.089 4.040 5.493 1.00 86.69 442 GLN A C 1
ATOM 3555 O O . GLN A 1 442 ? -14.241 3.763 5.169 1.00 86.69 442 GLN A O 1
ATOM 3560 N N . TYR A 1 443 ? -12.778 4.450 6.724 1.00 86.88 443 TYR A N 1
ATOM 3561 C CA . TYR A 1 443 ? -13.705 4.473 7.855 1.00 86.88 443 TYR A CA 1
ATOM 3562 C C . TYR A 1 443 ? -13.879 5.893 8.413 1.00 86.88 443 TYR A C 1
ATOM 3564 O O . TYR A 1 443 ? -13.783 6.107 9.620 1.00 86.88 443 TYR A O 1
ATOM 3572 N N . LEU A 1 444 ? -14.144 6.873 7.538 1.00 83.75 444 LEU A N 1
ATOM 3573 C CA . LEU A 1 444 ? -14.271 8.295 7.909 1.00 83.75 444 LEU A CA 1
ATOM 3574 C C . LEU A 1 444 ? -15.394 8.570 8.927 1.00 83.75 444 LEU A C 1
ATOM 3576 O O . LEU A 1 444 ? -15.271 9.481 9.743 1.00 83.75 444 LEU A O 1
ATOM 3580 N N . ASP A 1 445 ? -16.451 7.755 8.918 1.00 83.12 445 ASP A N 1
ATOM 3581 C CA . ASP A 1 445 ? -17.574 7.849 9.863 1.00 83.12 445 ASP A CA 1
ATOM 3582 C C . ASP A 1 445 ? -17.296 7.160 11.215 1.00 83.12 445 ASP A C 1
ATOM 3584 O O . ASP A 1 445 ? -18.146 7.161 12.112 1.00 83.12 445 ASP A O 1
ATOM 3588 N N . PHE A 1 446 ? -16.120 6.546 11.377 1.00 87.38 446 PHE A N 1
ATOM 3589 C CA . PHE A 1 446 ? -15.715 5.842 12.589 1.00 87.38 446 PHE A CA 1
ATOM 3590 C C . PHE A 1 446 ? -14.537 6.542 13.266 1.00 87.38 446 PHE A C 1
ATOM 3592 O O . PHE A 1 446 ? -13.693 7.191 12.654 1.00 87.38 446 PHE A O 1
ATOM 3599 N N . THR A 1 447 ? -14.438 6.359 14.577 1.00 84.81 447 THR A N 1
ATOM 3600 C CA . THR A 1 447 ? -13.300 6.811 15.374 1.00 84.81 447 THR A CA 1
ATOM 3601 C C . THR A 1 447 ? -12.374 5.640 15.674 1.00 84.81 447 THR A C 1
ATOM 3603 O O . THR A 1 447 ? -12.787 4.632 16.244 1.00 84.81 447 THR A O 1
ATOM 3606 N N . ASN A 1 448 ? -11.098 5.780 15.319 1.00 87.56 448 ASN A N 1
ATOM 3607 C CA . ASN A 1 448 ? -10.065 4.809 15.668 1.00 87.56 448 ASN A CA 1
ATOM 3608 C C . ASN A 1 448 ? -9.705 4.889 17.160 1.00 87.56 448 ASN A C 1
ATOM 3610 O O . ASN A 1 448 ? -9.417 5.972 17.675 1.00 87.56 448 ASN A O 1
ATOM 3614 N N . VAL A 1 449 ? -9.644 3.743 17.837 1.00 83.94 449 VAL A N 1
ATOM 3615 C CA . VAL A 1 449 ? -9.196 3.663 19.231 1.00 83.94 449 VAL A CA 1
ATOM 3616 C C . VAL A 1 449 ? -7.673 3.573 19.274 1.00 83.94 449 VAL A C 1
ATOM 3618 O O . VAL A 1 449 ? -7.080 2.657 18.706 1.00 83.94 449 VAL A O 1
ATOM 3621 N N . ARG A 1 450 ? -7.023 4.517 19.964 1.00 75.12 450 ARG A N 1
ATOM 3622 C CA . ARG A 1 450 ? -5.569 4.478 20.173 1.00 75.12 450 ARG A CA 1
ATOM 3623 C C . ARG A 1 450 ? -5.240 3.485 21.287 1.00 75.12 450 ARG A C 1
ATOM 3625 O O . ARG A 1 450 ? -5.601 3.713 22.436 1.00 75.12 450 ARG A O 1
ATOM 3632 N N . THR A 1 451 ? -4.556 2.401 20.940 1.00 76.00 451 THR A N 1
ATOM 3633 C CA . THR A 1 451 ? -4.101 1.353 21.867 1.00 76.00 451 THR A CA 1
ATOM 3634 C C . THR A 1 451 ? -2.815 0.709 21.342 1.00 76.00 451 THR A C 1
ATOM 3636 O O . THR A 1 451 ? -2.413 0.975 20.206 1.00 76.00 451 THR A O 1
ATOM 3639 N N . SER A 1 452 ? -2.186 -0.156 22.142 1.00 81.31 452 SER A N 1
ATOM 3640 C CA . SER A 1 452 ? -1.183 -1.091 21.631 1.00 81.31 452 SER A CA 1
ATOM 3641 C C . SER A 1 452 ? -1.844 -2.012 20.611 1.00 81.31 452 SER A C 1
ATOM 3643 O O . SER A 1 452 ? -2.731 -2.778 20.958 1.00 81.31 452 SER A O 1
ATOM 3645 N N . SER A 1 453 ? -1.455 -1.918 19.344 1.00 87.00 453 SER A N 1
ATOM 3646 C CA . SER A 1 453 ? -2.026 -2.752 18.283 1.00 87.00 453 SER A CA 1
ATOM 3647 C C . SER A 1 453 ? -1.167 -3.969 17.952 1.00 87.00 453 SER A C 1
ATOM 3649 O O . SER A 1 453 ? -1.652 -4.884 17.300 1.00 87.00 453 SER A O 1
ATOM 3651 N N . LYS A 1 454 ? 0.104 -3.999 18.364 1.00 88.94 454 LYS A N 1
ATOM 3652 C CA . LYS A 1 454 ? 1.088 -4.985 17.893 1.00 88.94 454 LYS A CA 1
ATOM 3653 C C . LYS A 1 454 ? 0.795 -6.383 18.445 1.00 88.94 454 LYS A C 1
ATOM 3655 O O . LYS A 1 454 ? 0.588 -6.542 19.644 1.00 88.94 454 LYS A O 1
ATOM 3660 N N . CYS A 1 455 ? 0.831 -7.386 17.575 1.00 92.38 455 CYS A N 1
ATOM 3661 C CA . CYS A 1 455 ? 0.708 -8.802 17.926 1.00 92.38 455 CYS A CA 1
ATOM 3662 C C . CYS A 1 455 ? 1.455 -9.671 16.903 1.00 92.38 455 CYS A C 1
ATOM 3664 O O . CYS A 1 455 ? 2.052 -9.153 15.958 1.00 92.38 455 CYS A O 1
ATOM 3666 N N . GLN A 1 456 ? 1.422 -10.992 17.079 1.00 93.38 456 GLN A N 1
ATOM 3667 C CA . GLN A 1 456 ? 1.910 -11.941 16.082 1.00 93.38 456 GLN A CA 1
ATOM 3668 C C . GLN A 1 456 ? 0.773 -12.859 15.654 1.00 93.38 456 GLN A C 1
ATOM 3670 O O . GLN A 1 456 ? 0.142 -13.498 16.494 1.00 93.38 456 GLN A O 1
ATOM 3675 N N . LEU A 1 457 ? 0.514 -12.922 14.350 1.00 93.62 457 LEU A N 1
ATOM 3676 C CA . LEU A 1 457 ? -0.534 -13.761 13.770 1.00 93.62 457 LEU A CA 1
ATOM 3677 C C . LEU A 1 457 ? 0.045 -14.584 12.625 1.00 93.62 457 LEU A C 1
ATOM 3679 O O . LEU A 1 457 ? 0.968 -14.157 11.937 1.00 93.62 457 LEU A O 1
ATOM 3683 N N . THR A 1 458 ? -0.494 -15.779 12.422 1.00 91.81 458 THR A N 1
ATOM 3684 C CA . THR A 1 458 ? -0.061 -16.709 11.380 1.00 91.81 458 THR A CA 1
ATOM 3685 C C . THR A 1 458 ? -1.099 -16.719 10.261 1.00 91.81 458 THR A C 1
ATOM 3687 O O . THR A 1 458 ? -2.251 -17.077 10.520 1.00 91.81 458 THR A O 1
ATOM 3690 N N . PRO A 1 459 ? -0.730 -16.331 9.028 1.00 89.31 459 PRO A N 1
ATOM 3691 C CA . PRO A 1 459 ? -1.635 -16.377 7.884 1.00 89.31 459 PRO A CA 1
ATOM 3692 C C . PRO A 1 459 ? -2.250 -17.771 7.678 1.00 89.31 459 PRO A C 1
ATOM 3694 O O . PRO A 1 459 ? -1.563 -18.785 7.814 1.00 89.31 459 PRO A O 1
ATOM 3697 N N . GLY A 1 460 ? -3.544 -17.830 7.368 1.00 89.88 460 GLY A N 1
ATOM 3698 C CA . GLY A 1 460 ? -4.319 -19.062 7.202 1.00 89.88 460 GLY A CA 1
ATOM 3699 C C . GLY A 1 460 ? -4.777 -19.727 8.509 1.00 89.88 460 GLY A C 1
ATOM 3700 O O . GLY A 1 460 ? -5.502 -20.723 8.461 1.00 89.88 460 GLY A O 1
ATOM 3701 N N . ARG A 1 461 ? -4.389 -19.207 9.686 1.00 93.00 461 ARG A N 1
ATOM 3702 C CA . ARG A 1 461 ? -4.909 -19.669 10.986 1.00 93.00 461 ARG A CA 1
ATOM 3703 C C . ARG A 1 461 ? -6.165 -18.903 11.385 1.00 93.00 461 ARG A C 1
ATOM 3705 O O . ARG A 1 461 ? -6.386 -17.764 10.974 1.00 93.00 461 ARG A O 1
ATOM 3712 N N . LYS A 1 462 ? -6.981 -19.549 12.216 1.00 95.69 462 LYS A N 1
ATOM 3713 C CA . LYS A 1 462 ? -8.239 -19.003 12.724 1.00 95.69 462 LYS A CA 1
ATOM 3714 C C . LYS A 1 462 ? -8.049 -18.331 14.074 1.00 95.69 462 LYS A C 1
ATOM 3716 O O . LYS A 1 462 ? -7.351 -18.854 14.940 1.00 95.69 462 LYS A O 1
ATOM 3721 N N . TYR A 1 463 ? -8.742 -17.217 14.255 1.00 96.69 463 TYR A N 1
ATOM 3722 C CA . TYR A 1 463 ? -8.710 -16.408 15.462 1.00 96.69 463 TYR A CA 1
ATOM 3723 C C . TYR A 1 463 ? -10.121 -16.072 15.930 1.00 96.69 463 TYR A C 1
ATOM 3725 O O . TYR A 1 463 ? -11.070 -16.039 15.143 1.00 96.69 463 TYR A O 1
ATOM 3733 N N . LYS A 1 464 ? -10.257 -15.809 17.229 1.00 96.44 464 LYS A N 1
ATOM 3734 C CA . LYS A 1 464 ? -11.514 -15.431 17.874 1.00 96.44 464 LYS A CA 1
ATOM 3735 C C . LYS A 1 464 ? -11.320 -14.183 18.723 1.00 96.44 464 LYS A C 1
ATOM 3737 O O . LYS A 1 464 ? -10.485 -14.167 19.624 1.00 96.44 464 LYS A O 1
ATOM 3742 N N . ALA A 1 465 ? -12.143 -13.166 18.488 1.00 95.56 465 ALA A N 1
ATOM 3743 C CA . ALA A 1 465 ? -12.245 -12.034 19.397 1.00 95.56 465 ALA A CA 1
ATOM 3744 C C . ALA A 1 465 ? -13.070 -12.420 20.639 1.00 95.56 465 ALA A C 1
ATOM 3746 O O . ALA A 1 465 ? -14.158 -12.992 20.538 1.00 95.56 465 ALA A O 1
ATOM 3747 N N . SER A 1 466 ? -12.554 -12.114 21.827 1.00 93.44 466 SER A N 1
ATOM 3748 C CA . SER A 1 466 ? -13.271 -12.260 23.094 1.00 93.44 466 SER A CA 1
ATOM 3749 C C . SER A 1 466 ? -13.693 -10.882 23.578 1.00 93.44 466 SER A C 1
ATOM 3751 O O . SER A 1 466 ? -12.847 -10.073 23.939 1.00 93.44 466 SER A O 1
ATOM 3753 N N . CYS A 1 467 ? -14.996 -10.601 23.557 1.00 88.06 467 CYS A N 1
ATOM 3754 C CA . CYS A 1 467 ? -15.555 -9.259 23.747 1.00 88.06 467 CYS A CA 1
ATOM 3755 C C . CYS A 1 467 ? -16.673 -9.240 24.801 1.00 88.06 467 CYS A C 1
ATOM 3757 O O . CYS A 1 467 ? -17.722 -8.643 24.570 1.00 88.06 467 CYS A O 1
ATOM 3759 N N . GLY A 1 468 ? -16.515 -9.949 25.924 1.00 76.50 468 GLY A N 1
ATOM 3760 C CA . GLY A 1 468 ? -17.621 -10.203 26.861 1.00 76.50 468 GLY A CA 1
ATOM 3761 C C . GLY A 1 468 ? -18.392 -8.937 27.286 1.00 76.50 468 GLY A C 1
ATOM 3762 O O . GLY A 1 468 ? -17.776 -7.883 27.457 1.00 76.50 468 GLY A O 1
ATOM 3763 N N . PRO A 1 469 ? -19.725 -8.989 27.498 1.00 85.00 469 PRO A N 1
ATOM 3764 C CA . PRO A 1 469 ? -20.721 -10.027 27.168 1.00 85.00 469 PRO A CA 1
ATOM 3765 C C . PRO A 1 469 ? -21.177 -10.030 25.691 1.00 85.00 469 PRO A C 1
ATOM 3767 O O . PRO A 1 469 ? -22.160 -10.685 25.350 1.00 85.00 469 PRO A O 1
ATOM 3770 N N . TYR A 1 470 ? -20.513 -9.274 24.820 1.00 90.25 470 TYR A N 1
ATOM 3771 C CA . TYR A 1 470 ? -20.923 -9.086 23.432 1.00 90.25 470 TYR A CA 1
ATOM 3772 C C . TYR A 1 470 ? -20.405 -10.214 22.543 1.00 90.25 470 TYR A C 1
ATOM 3774 O O . TYR A 1 470 ? -19.340 -10.785 22.784 1.00 90.25 470 TYR A O 1
ATOM 3782 N N . VAL A 1 471 ? -21.175 -10.532 21.504 1.00 91.31 471 VAL A N 1
ATOM 3783 C CA . VAL A 1 471 ? -20.854 -11.598 20.552 1.00 91.31 471 VAL A CA 1
ATOM 3784 C C . VAL A 1 471 ? -20.317 -10.968 19.267 1.00 91.31 471 VAL A C 1
ATOM 3786 O O . VAL A 1 471 ? -21.082 -10.288 18.578 1.00 91.31 471 VAL A O 1
ATOM 3789 N N . PRO A 1 472 ? -19.035 -11.182 18.927 1.00 93.75 472 PRO A N 1
ATOM 3790 C CA . PRO A 1 472 ? -18.483 -10.752 17.649 1.00 93.75 472 PRO A CA 1
ATOM 3791 C C . PRO A 1 472 ? -19.099 -11.501 16.468 1.00 93.75 472 PRO A C 1
ATOM 3793 O O . PRO A 1 472 ? -19.491 -12.667 16.592 1.00 93.75 472 PRO A O 1
ATOM 3796 N N . GLN A 1 473 ? -19.177 -10.823 15.324 1.00 93.38 473 GLN A N 1
ATOM 3797 C CA . GLN A 1 473 ? -19.643 -11.379 14.057 1.00 93.38 473 GLN A CA 1
ATOM 3798 C C . GLN A 1 473 ? -18.571 -11.196 12.967 1.00 93.38 473 GLN A C 1
ATOM 3800 O O . GLN A 1 473 ? -18.214 -10.049 12.694 1.00 93.38 473 GLN A O 1
ATOM 3805 N N . PRO A 1 474 ? -18.077 -12.283 12.338 1.00 96.00 474 PRO A N 1
ATOM 3806 C CA . PRO A 1 474 ? -18.292 -13.690 12.707 1.00 96.00 474 PRO A CA 1
ATOM 3807 C C . PRO A 1 474 ? -17.703 -14.033 14.093 1.00 96.00 474 PRO A C 1
ATOM 3809 O O . PRO A 1 474 ? -17.037 -13.220 14.717 1.00 96.00 474 PRO A O 1
ATOM 3812 N N . GLN A 1 475 ? -17.957 -15.233 14.626 1.00 93.38 475 GLN A N 1
ATOM 3813 C CA . GLN A 1 475 ? -17.357 -15.641 15.914 1.00 93.38 475 GLN A CA 1
ATOM 3814 C C . GLN A 1 475 ? -15.892 -16.074 15.789 1.00 93.38 475 GLN A C 1
ATOM 3816 O O . GLN A 1 475 ? -15.166 -16.100 16.782 1.00 93.38 475 GLN A O 1
ATOM 3821 N N . VAL A 1 476 ? -15.489 -16.479 14.589 1.00 95.31 476 VAL A N 1
ATOM 3822 C CA . VAL A 1 476 ? -14.152 -16.951 14.242 1.00 95.31 476 VAL A CA 1
ATOM 3823 C C . VAL A 1 476 ? -13.863 -16.433 12.844 1.00 95.31 476 VAL A C 1
ATOM 3825 O O . VAL A 1 476 ? -14.744 -16.515 11.989 1.00 95.31 476 VAL A O 1
ATOM 3828 N N . GLU A 1 477 ? -12.652 -15.944 12.620 1.00 95.94 477 GLU A N 1
ATOM 3829 C CA . GLU A 1 477 ? -12.198 -15.460 11.318 1.00 95.94 477 GLU A CA 1
ATOM 3830 C C . GLU A 1 477 ? -10.793 -15.990 11.015 1.00 95.94 477 GLU A C 1
ATOM 3832 O O . GLU A 1 477 ? -10.000 -16.221 11.933 1.00 95.94 477 GLU A O 1
ATOM 3837 N N . THR A 1 478 ? -10.490 -16.216 9.740 1.00 95.12 478 THR A N 1
ATOM 3838 C CA . THR A 1 478 ? -9.148 -16.600 9.289 1.00 95.12 478 THR A CA 1
ATOM 3839 C C . THR A 1 478 ? -8.317 -15.344 9.047 1.00 95.12 478 THR A C 1
ATOM 3841 O O . THR A 1 478 ? -8.741 -14.443 8.330 1.00 95.12 478 THR A O 1
ATOM 3844 N N . PHE A 1 479 ? -7.121 -15.270 9.630 1.00 94.12 479 PHE A N 1
ATOM 3845 C CA . PHE A 1 479 ? -6.203 -14.166 9.356 1.00 94.12 479 PHE A CA 1
ATOM 3846 C C . PHE A 1 479 ? -5.501 -14.380 8.013 1.00 94.12 479 PHE A C 1
ATOM 3848 O O . PHE A 1 479 ? -4.852 -15.404 7.808 1.00 94.12 479 PHE A O 1
ATOM 3855 N N . GLU A 1 480 ? -5.581 -13.395 7.124 1.00 89.12 480 GLU A N 1
ATOM 3856 C CA . GLU A 1 480 ? -4.943 -13.410 5.806 1.00 89.12 480 GLU A CA 1
ATOM 3857 C C . GLU A 1 480 ? -4.001 -12.210 5.632 1.00 89.12 480 GLU A C 1
ATOM 3859 O O . GLU A 1 480 ? -4.068 -11.218 6.362 1.00 89.12 480 GLU A O 1
ATOM 3864 N N . ARG A 1 481 ? -3.102 -12.291 4.643 1.00 86.25 481 ARG A N 1
ATOM 3865 C CA . ARG A 1 481 ? -2.179 -11.199 4.281 1.00 86.25 481 ARG A CA 1
ATOM 3866 C C . ARG A 1 481 ? -2.899 -10.127 3.456 1.00 86.25 481 ARG A C 1
ATOM 3868 O O . ARG A 1 481 ? -2.676 -10.007 2.254 1.00 86.25 481 ARG A O 1
ATOM 3875 N N . ASP A 1 482 ? -3.785 -9.377 4.103 1.00 86.56 482 ASP A N 1
ATOM 3876 C CA . ASP A 1 482 ? -4.520 -8.282 3.469 1.00 86.56 482 ASP A CA 1
ATOM 3877 C C . ASP A 1 482 ? -3.680 -6.993 3.432 1.00 86.56 482 ASP A C 1
ATOM 3879 O O . ASP A 1 482 ? -3.386 -6.386 4.462 1.00 86.56 482 ASP A O 1
ATOM 3883 N N . HIS A 1 483 ? -3.289 -6.579 2.228 1.00 86.06 483 HIS A N 1
ATOM 3884 C CA . HIS A 1 483 ? -2.581 -5.323 1.962 1.00 86.06 483 HIS A CA 1
ATOM 3885 C C . HIS A 1 483 ? -3.447 -4.336 1.157 1.00 86.06 483 HIS A C 1
ATOM 3887 O O . HIS A 1 483 ? -2.911 -3.437 0.507 1.00 86.06 483 HIS A O 1
ATOM 3893 N N . GLY A 1 484 ? -4.773 -4.503 1.197 1.00 81.62 484 GLY A N 1
ATOM 3894 C CA . GLY A 1 484 ? -5.742 -3.669 0.500 1.00 81.62 484 GLY A CA 1
ATOM 3895 C C . GLY A 1 484 ? -6.074 -4.159 -0.920 1.00 81.62 484 GLY A C 1
ATOM 3896 O O . GLY A 1 484 ? -5.636 -5.230 -1.341 1.00 81.62 484 GLY A O 1
ATOM 3897 N N . PRO A 1 485 ? -6.862 -3.378 -1.685 1.00 75.00 485 PRO A N 1
ATOM 3898 C CA . PRO A 1 485 ? -7.263 -2.006 -1.376 1.00 75.00 485 PRO A CA 1
ATOM 3899 C C . PRO A 1 485 ? -8.434 -1.886 -0.402 1.00 75.00 485 PRO A C 1
ATOM 3901 O O . PRO A 1 485 ? -8.662 -0.786 0.070 1.00 75.00 485 PRO A O 1
ATOM 3904 N N . ASN A 1 486 ? -9.171 -2.954 -0.085 1.00 83.56 486 ASN A N 1
ATOM 3905 C CA . ASN A 1 486 ? -10.339 -2.886 0.800 1.00 83.56 486 ASN A CA 1
ATOM 3906 C C . ASN A 1 486 ? -10.036 -3.571 2.133 1.00 83.56 486 ASN A C 1
ATOM 3908 O O . ASN A 1 486 ? -9.927 -4.792 2.173 1.00 83.56 486 ASN A O 1
ATOM 3912 N N . TYR A 1 487 ? -9.945 -2.803 3.219 1.00 90.31 487 TYR A N 1
ATOM 3913 C CA . TYR A 1 487 ? -9.637 -3.351 4.541 1.00 90.31 487 TYR A CA 1
ATOM 3914 C C . TYR A 1 487 ? -10.923 -3.700 5.277 1.00 90.31 487 TYR A C 1
ATOM 3916 O O . TYR A 1 487 ? -11.497 -2.858 5.969 1.00 90.31 487 TYR A O 1
ATOM 3924 N N . HIS A 1 488 ? -11.395 -4.934 5.146 1.00 91.00 488 HIS A N 1
ATOM 3925 C CA . HIS A 1 488 ? -12.611 -5.378 5.828 1.00 91.00 488 HIS A CA 1
ATOM 3926 C C . HIS A 1 488 ? -12.366 -5.636 7.327 1.00 91.00 488 HIS A C 1
ATOM 3928 O O . HIS A 1 488 ? -11.262 -6.028 7.719 1.00 91.00 488 HIS A O 1
ATOM 3934 N N . PRO A 1 489 ? -13.359 -5.397 8.205 1.00 94.62 489 PRO A N 1
ATOM 3935 C CA . PRO A 1 489 ? -13.239 -5.776 9.605 1.00 94.62 489 PRO A CA 1
ATOM 3936 C C . PRO A 1 489 ? -13.272 -7.300 9.718 1.00 94.62 489 PRO A C 1
ATOM 3938 O O . PRO A 1 489 ? -14.156 -7.948 9.162 1.00 94.62 489 PRO A O 1
ATOM 3941 N N . ALA A 1 490 ? -12.334 -7.863 10.476 1.00 96.12 490 ALA A N 1
ATOM 3942 C CA . ALA A 1 490 ? -12.338 -9.285 10.809 1.00 96.12 490 ALA A CA 1
ATOM 3943 C C . ALA A 1 490 ? -13.490 -9.626 11.764 1.00 96.12 490 ALA A C 1
ATOM 3945 O O . ALA A 1 490 ? -14.026 -10.728 11.732 1.00 96.12 490 ALA A O 1
ATOM 3946 N N . PHE A 1 491 ? -13.881 -8.670 12.615 1.00 96.56 491 PHE A N 1
ATOM 3947 C CA . PHE A 1 491 ? -15.030 -8.810 13.499 1.00 96.56 491 PHE A CA 1
ATOM 3948 C C . PHE A 1 491 ? -15.803 -7.501 13.627 1.00 96.56 491 PHE A C 1
ATOM 3950 O O . PHE A 1 491 ? -15.219 -6.428 13.789 1.00 96.56 491 PHE A O 1
ATOM 3957 N N . VAL A 1 492 ? -17.127 -7.609 13.656 1.00 94.88 492 VAL A N 1
ATOM 3958 C CA . VAL A 1 492 ? -18.041 -6.525 14.019 1.00 94.88 492 VAL A CA 1
ATOM 3959 C C . VAL A 1 492 ? -18.724 -6.878 15.335 1.00 94.88 492 VAL A C 1
ATOM 3961 O O . VAL A 1 492 ? -19.273 -7.968 15.502 1.00 94.88 492 VAL A O 1
ATOM 3964 N N . VAL A 1 493 ? -18.687 -5.955 16.291 1.00 92.38 493 VAL A N 1
ATOM 3965 C CA . VAL A 1 493 ? -19.255 -6.114 17.630 1.00 92.38 493 VAL A CA 1
ATOM 3966 C C . VAL A 1 493 ? -20.206 -4.958 17.901 1.00 92.38 493 VAL A C 1
ATOM 3968 O O . VAL A 1 493 ? -19.839 -3.795 17.760 1.00 92.38 493 VAL A O 1
ATOM 3971 N N . HIS A 1 494 ? -21.424 -5.271 18.330 1.00 89.12 494 HIS A N 1
ATOM 3972 C CA . HIS A 1 494 ? -22.382 -4.270 18.786 1.00 89.12 494 HIS A CA 1
ATOM 3973 C C . HIS A 1 494 ? -22.330 -4.184 20.308 1.00 89.12 494 HIS A C 1
ATOM 3975 O O . HIS A 1 494 ? -22.536 -5.182 20.997 1.00 89.12 494 HIS A O 1
ATOM 3981 N N . VAL A 1 495 ? -22.026 -2.997 20.823 1.00 83.81 495 VAL A N 1
ATOM 3982 C CA . VAL A 1 495 ? -21.696 -2.757 22.227 1.00 83.81 495 VAL A CA 1
ATOM 3983 C C . VAL A 1 495 ? -22.671 -1.745 22.818 1.00 83.81 495 VAL A C 1
ATOM 3985 O O . VAL A 1 495 ? -22.826 -0.643 22.300 1.00 83.81 495 VAL A O 1
ATOM 3988 N N . GLU A 1 496 ? -23.318 -2.098 23.925 1.00 75.88 496 GLU A N 1
ATOM 3989 C CA . GLU A 1 496 ? -24.222 -1.192 24.655 1.00 75.88 496 GLU A CA 1
ATOM 3990 C C . GLU A 1 496 ? -23.487 -0.408 25.751 1.00 75.88 496 GLU A C 1
ATOM 3992 O O . GLU A 1 496 ? -23.811 0.740 26.059 1.00 75.88 496 GLU A O 1
ATOM 3997 N N . SER A 1 497 ? -22.464 -1.025 26.344 1.00 72.06 497 SER A N 1
ATOM 3998 C CA . SER A 1 497 ? -21.629 -0.412 27.372 1.00 72.06 497 SER A CA 1
ATOM 3999 C C . SER A 1 497 ? -20.647 0.595 26.780 1.00 72.06 497 SER A C 1
ATOM 4001 O O . SER A 1 497 ? -20.101 0.441 25.691 1.00 72.06 497 SER A O 1
ATOM 4003 N N . VAL A 1 498 ? -20.340 1.615 27.575 1.00 70.00 498 VAL A N 1
ATOM 4004 C CA . VAL A 1 498 ? -19.247 2.555 27.304 1.00 70.00 498 VAL A CA 1
ATOM 4005 C C . VAL A 1 498 ? -17.883 1.882 27.468 1.00 70.00 498 VAL A C 1
ATOM 4007 O O . VAL A 1 498 ? -16.892 2.353 26.925 1.00 70.00 498 VAL A O 1
ATOM 4010 N N . ARG A 1 499 ? -17.816 0.784 28.218 1.00 77.31 499 ARG A N 1
ATOM 4011 C CA . ARG A 1 499 ? -16.589 0.040 28.487 1.00 77.31 499 ARG A CA 1
ATOM 4012 C C . ARG A 1 499 ? -16.690 -1.371 27.928 1.00 77.31 499 ARG A C 1
ATOM 4014 O O . ARG A 1 499 ? -17.676 -2.061 28.189 1.00 77.31 499 ARG A O 1
ATOM 4021 N N . ILE A 1 500 ? -15.643 -1.800 27.239 1.00 84.31 500 ILE A N 1
ATOM 4022 C CA . ILE A 1 500 ? -15.499 -3.157 26.716 1.00 84.31 500 ILE A CA 1
ATOM 4023 C C . ILE A 1 500 ? -14.072 -3.637 26.948 1.00 84.31 500 ILE A C 1
ATOM 4025 O O . ILE A 1 500 ? -13.139 -2.843 26.873 1.00 84.31 500 ILE A O 1
ATOM 4029 N N . THR A 1 501 ? -13.900 -4.918 27.243 1.00 87.38 501 THR A N 1
ATOM 4030 C CA . THR A 1 501 ? -12.585 -5.560 27.227 1.00 87.38 501 THR A CA 1
ATOM 4031 C C . THR A 1 501 ? -12.540 -6.474 26.015 1.00 87.38 501 THR A C 1
ATOM 4033 O O . THR A 1 501 ? -13.466 -7.265 25.830 1.00 87.38 501 THR A O 1
ATOM 4036 N N . VAL A 1 502 ? -11.500 -6.347 25.192 1.00 91.25 502 VAL A N 1
ATOM 4037 C CA . VAL A 1 502 ? -11.274 -7.240 24.052 1.00 91.25 502 VAL A CA 1
ATOM 4038 C C . VAL A 1 502 ? -9.941 -7.950 24.217 1.00 91.25 502 VAL A C 1
ATOM 4040 O O . VAL A 1 502 ? -8.955 -7.308 24.560 1.00 91.25 502 VAL A O 1
ATOM 4043 N N . SER A 1 503 ? -9.913 -9.251 23.954 1.00 92.50 503 SER A N 1
ATOM 4044 C CA . SER A 1 503 ? -8.689 -10.020 23.706 1.00 92.50 503 SER A CA 1
ATOM 4045 C C . SER A 1 503 ? -8.818 -10.806 22.405 1.00 92.50 503 SER A C 1
ATOM 4047 O O . SER A 1 503 ? -9.926 -10.968 21.876 1.00 92.50 503 SER A O 1
ATOM 4049 N N . LEU A 1 504 ? -7.690 -11.284 21.881 1.00 96.06 504 LEU A N 1
ATOM 4050 C CA . LEU A 1 504 ? -7.664 -12.149 20.706 1.00 96.06 504 LEU A CA 1
ATOM 4051 C C . LEU A 1 504 ? -7.116 -13.521 21.087 1.00 96.06 504 LEU A C 1
ATOM 4053 O O . LEU A 1 504 ? -6.043 -13.631 21.683 1.00 96.06 504 LEU A O 1
ATOM 4057 N N . LEU A 1 505 ? -7.868 -14.553 20.726 1.00 94.88 505 LEU A N 1
ATOM 4058 C CA . LEU A 1 505 ? -7.562 -15.948 21.006 1.00 94.88 505 LEU A CA 1
ATOM 4059 C C . LEU A 1 505 ? -7.221 -16.677 19.705 1.00 94.88 505 LEU A C 1
ATOM 4061 O O . LEU A 1 505 ? -7.846 -16.414 18.672 1.00 94.88 505 LEU A O 1
ATOM 4065 N N . ASP A 1 506 ? -6.267 -17.601 19.760 1.00 93.19 506 ASP A N 1
ATOM 4066 C CA . ASP A 1 506 ? -6.011 -18.549 18.674 1.00 93.19 506 ASP A CA 1
ATOM 4067 C C . ASP A 1 506 ? -7.040 -19.698 18.649 1.00 93.19 506 ASP A C 1
ATOM 4069 O O . ASP A 1 506 ? -7.984 -19.763 19.443 1.00 93.19 506 ASP A O 1
ATOM 4073 N N . GLU A 1 507 ? -6.848 -20.636 17.723 1.00 91.12 507 GLU A N 1
ATOM 4074 C CA . GLU A 1 507 ? -7.680 -21.835 17.572 1.00 91.12 507 GLU A CA 1
ATOM 4075 C C . GLU A 1 507 ? -7.664 -22.786 18.783 1.00 91.12 507 GLU A C 1
ATOM 4077 O O . GLU A 1 507 ? -8.601 -23.568 18.953 1.00 91.12 507 GLU A O 1
ATOM 4082 N N . ASN A 1 508 ? -6.647 -22.697 19.645 1.00 91.38 508 ASN A N 1
ATOM 4083 C CA . ASN A 1 508 ? -6.523 -23.479 20.876 1.00 91.38 508 ASN A CA 1
ATOM 4084 C C . ASN A 1 508 ? -7.098 -22.743 22.099 1.00 91.38 508 ASN A C 1
ATOM 4086 O O . ASN A 1 508 ? -7.121 -23.300 23.198 1.00 91.38 508 ASN A O 1
ATOM 4090 N N . GLY A 1 509 ? -7.571 -21.505 21.926 1.00 88.88 509 GLY A N 1
ATOM 4091 C CA . GLY A 1 509 ? -8.048 -20.652 23.011 1.00 88.88 509 GLY A CA 1
ATOM 4092 C C . GLY A 1 509 ? -6.930 -19.977 23.808 1.00 88.88 509 GLY A C 1
ATOM 4093 O O . GLY A 1 509 ? -7.195 -19.491 24.906 1.00 88.88 509 GLY A O 1
ATOM 4094 N N . MET A 1 510 ? -5.704 -19.943 23.283 1.00 92.06 510 MET A N 1
ATOM 4095 C CA . MET A 1 510 ? -4.580 -19.221 23.874 1.00 92.06 510 MET A CA 1
ATOM 4096 C C . MET A 1 510 ? -4.636 -17.743 23.485 1.00 92.06 510 MET A C 1
ATOM 4098 O O . MET A 1 510 ? -4.933 -17.401 22.341 1.00 92.06 510 MET A O 1
ATOM 4102 N N . GLU A 1 511 ? -4.329 -16.858 24.432 1.00 90.94 511 GLU A N 1
ATOM 4103 C CA . GLU A 1 511 ? -4.264 -15.417 24.184 1.00 90.94 511 GLU A CA 1
ATOM 4104 C C . GLU A 1 511 ? -3.038 -15.074 23.331 1.00 90.94 511 GLU A C 1
ATOM 4106 O O . GLU A 1 511 ? -1.898 -15.226 23.763 1.00 90.94 511 GLU A O 1
ATOM 4111 N N . VAL A 1 512 ? -3.285 -14.593 22.110 1.00 92.50 512 VAL A N 1
ATOM 4112 C CA . VAL A 1 512 ? -2.248 -14.086 21.188 1.00 92.50 512 VAL A CA 1
ATOM 4113 C C . VAL A 1 512 ? -2.138 -12.564 21.223 1.00 92.50 512 VAL A C 1
ATOM 4115 O O . VAL A 1 512 ? -1.168 -11.982 20.736 1.00 92.50 512 VAL A O 1
ATOM 4118 N N . TRP A 1 513 ? -3.140 -11.912 21.809 1.00 92.62 513 TRP A N 1
ATOM 4119 C CA . TRP A 1 513 ? -3.123 -10.500 22.139 1.00 92.62 513 TRP A CA 1
ATOM 4120 C C . TRP A 1 513 ? -3.915 -10.293 23.430 1.00 92.62 513 TRP A C 1
ATOM 4122 O O . TRP A 1 513 ? -5.093 -10.662 23.512 1.00 92.62 513 TRP A O 1
ATOM 4132 N N . GLU A 1 514 ? -3.227 -9.764 24.442 1.00 87.19 514 GLU A N 1
ATOM 4133 C CA . GLU A 1 514 ? -3.709 -9.699 25.823 1.00 87.19 514 GLU A CA 1
ATOM 4134 C C . GLU A 1 514 ? -5.008 -8.879 25.961 1.00 87.19 514 GLU A C 1
ATOM 4136 O O . GLU A 1 514 ? -5.289 -8.009 25.130 1.00 87.19 514 GLU A O 1
ATOM 4141 N N . PRO A 1 515 ? -5.826 -9.120 27.000 1.00 84.94 515 PRO A N 1
ATOM 4142 C CA . PRO A 1 515 ? -7.050 -8.364 27.224 1.00 84.94 515 PRO A CA 1
ATOM 4143 C C . PRO A 1 515 ? -6.798 -6.869 27.434 1.00 84.94 515 PRO A C 1
ATOM 4145 O O . PRO A 1 515 ? -6.256 -6.443 28.452 1.00 84.94 515 PRO A O 1
ATOM 4148 N N . HIS A 1 516 ? -7.291 -6.053 26.507 1.00 81.38 516 HIS A N 1
ATOM 4149 C CA . HIS A 1 516 ? -7.264 -4.600 26.615 1.00 81.38 516 HIS A CA 1
ATOM 4150 C C . HIS A 1 516 ? -8.650 -4.060 26.920 1.00 81.38 516 HIS A C 1
ATOM 4152 O O . HIS A 1 516 ? -9.648 -4.435 26.302 1.00 81.38 516 HIS A O 1
ATOM 4158 N N . GLN A 1 517 ? -8.707 -3.133 27.870 1.00 81.19 517 GLN A N 1
ATOM 4159 C CA . GLN A 1 517 ? -9.929 -2.430 28.214 1.00 81.19 517 GLN A CA 1
ATOM 4160 C C . GLN A 1 517 ? -10.029 -1.112 27.448 1.00 81.19 517 GLN A C 1
ATOM 4162 O O . GLN A 1 517 ? -9.119 -0.287 27.464 1.00 81.19 517 GLN A O 1
ATOM 4167 N N . PHE A 1 518 ? -11.187 -0.890 26.841 1.00 73.44 518 PHE A N 1
ATOM 4168 C CA . PHE A 1 518 ? -11.501 0.287 26.051 1.00 73.44 518 PHE A CA 1
ATOM 4169 C C . PHE A 1 518 ? -12.649 1.068 26.657 1.00 73.44 518 PHE A C 1
ATOM 4171 O O . PHE A 1 518 ? -13.588 0.503 27.224 1.00 73.44 518 PHE A O 1
ATOM 4178 N N . PHE A 1 519 ? -12.598 2.378 26.445 1.00 67.44 519 PHE A N 1
ATOM 4179 C CA . PHE A 1 519 ? -13.709 3.282 26.677 1.00 67.44 519 PHE A CA 1
ATOM 4180 C C . PHE A 1 519 ? -14.197 3.782 25.323 1.00 67.44 519 PHE A C 1
ATOM 4182 O O . PHE A 1 519 ? -13.559 4.623 24.697 1.00 67.44 519 PHE A O 1
ATOM 4189 N N . LEU A 1 520 ? -15.336 3.265 24.882 1.00 65.12 520 LEU A N 1
ATOM 4190 C CA . LEU A 1 520 ? -16.013 3.633 23.645 1.00 65.12 520 LEU A CA 1
ATOM 4191 C C . LEU A 1 520 ? -16.754 4.964 23.785 1.00 65.12 520 LEU A C 1
ATOM 4193 O O . LEU A 1 520 ? -17.826 5.119 23.217 1.00 65.12 520 LEU A O 1
ATOM 4197 N N . THR A 1 521 ? -16.262 5.921 24.570 1.00 53.31 521 THR A N 1
ATOM 4198 C CA . THR A 1 521 ? -16.835 7.270 24.607 1.00 53.31 521 THR A CA 1
ATOM 4199 C C . THR A 1 521 ? -16.483 7.986 23.309 1.00 53.31 521 THR A C 1
ATOM 4201 O O . THR A 1 521 ? -15.333 7.966 22.885 1.00 53.31 521 THR A O 1
ATOM 4204 N N . GLY A 1 522 ? -17.448 8.656 22.671 1.00 45.09 522 GLY A N 1
ATOM 4205 C CA . GLY A 1 522 ? -17.096 9.690 21.698 1.00 45.09 522 GLY A CA 1
ATOM 4206 C C . GLY A 1 522 ? -16.175 10.695 22.396 1.00 45.09 522 GLY A C 1
ATOM 4207 O O . GLY A 1 522 ? -16.616 11.325 23.352 1.00 45.09 522 GLY A O 1
ATOM 4208 N N . GLY A 1 523 ? -14.903 10.765 21.988 1.00 37.47 523 GLY A N 1
ATOM 4209 C CA . GLY A 1 523 ? -13.969 11.809 22.424 1.00 37.47 523 GLY A CA 1
ATOM 4210 C C . GLY A 1 523 ? -12.976 11.475 23.547 1.00 37.47 523 GLY A C 1
ATOM 4211 O O . GLY A 1 523 ? -12.755 12.328 24.397 1.00 37.47 523 GLY A O 1
ATOM 4212 N N . ASN A 1 524 ? -12.330 10.297 23.592 1.00 38.50 524 ASN A N 1
ATOM 4213 C CA . ASN A 1 524 ? -11.296 10.032 24.623 1.00 38.50 524 ASN A CA 1
ATOM 4214 C C . ASN A 1 524 ? -9.826 10.242 24.194 1.00 38.50 524 ASN A C 1
ATOM 4216 O O . ASN A 1 524 ? -8.945 10.276 25.047 1.00 38.50 524 ASN A O 1
ATOM 4220 N N . THR A 1 525 ? -9.532 10.469 22.909 1.00 39.81 525 THR A N 1
ATOM 4221 C CA . THR A 1 525 ? -8.284 11.168 22.525 1.00 39.81 525 THR A CA 1
ATOM 4222 C C . THR A 1 525 ? -8.403 12.670 22.711 1.00 39.81 525 THR A C 1
ATOM 4224 O O . THR A 1 525 ? -7.399 13.325 22.980 1.00 39.81 525 THR A O 1
ATOM 4227 N N . ASP A 1 526 ? -9.630 13.187 22.648 1.00 40.34 526 ASP A N 1
ATOM 4228 C CA . ASP A 1 526 ? -9.901 14.551 23.051 1.00 40.34 526 ASP A CA 1
ATOM 4229 C C . ASP A 1 526 ? -9.817 14.675 24.562 1.00 40.34 526 ASP A C 1
ATOM 4231 O O . ASP A 1 526 ? -9.181 15.602 24.976 1.00 40.34 526 ASP A O 1
ATOM 4235 N N . LEU A 1 527 ? -10.296 13.772 25.423 1.00 36.31 527 LEU A N 1
ATOM 4236 C CA . LEU A 1 527 ? -10.236 13.990 26.888 1.00 36.31 527 LEU A CA 1
ATOM 4237 C C . LEU A 1 527 ? -8.826 14.109 27.510 1.00 36.31 527 LEU A C 1
ATOM 4239 O O . LEU A 1 527 ? -8.663 14.863 28.468 1.00 36.31 527 LEU A O 1
ATOM 4243 N N . LEU A 1 528 ? -7.805 13.423 26.979 1.00 38.72 528 LEU A N 1
ATOM 4244 C CA . LEU A 1 528 ? -6.415 13.605 27.434 1.00 38.72 528 LEU A CA 1
ATOM 4245 C C . LEU A 1 528 ? -5.847 14.960 26.981 1.00 38.72 528 LEU A C 1
ATOM 4247 O O . LEU A 1 528 ? -5.236 15.646 27.795 1.00 38.72 528 LEU A O 1
ATOM 4251 N N . ASN A 1 529 ? -6.132 15.380 25.740 1.00 44.44 529 ASN A N 1
ATOM 4252 C CA . ASN A 1 529 ? -5.816 16.731 25.261 1.00 44.44 529 ASN A CA 1
ATOM 4253 C C . ASN A 1 529 ? -6.730 17.805 25.884 1.00 44.44 529 ASN A C 1
ATOM 4255 O O . ASN A 1 529 ? -6.310 18.923 26.116 1.00 44.44 529 ASN A O 1
ATOM 4259 N N . MET A 1 530 ? -7.973 17.477 26.222 1.00 42.41 530 MET A N 1
ATOM 4260 C CA . MET A 1 530 ? -8.980 18.374 26.782 1.00 42.41 530 MET A CA 1
ATOM 4261 C C . MET A 1 530 ? -8.638 18.657 28.229 1.00 42.41 530 MET A C 1
ATOM 4263 O O . MET A 1 530 ? -8.833 19.778 28.678 1.00 42.41 530 MET A O 1
ATOM 4267 N N . ASN A 1 531 ? -8.106 17.667 28.954 1.00 51.56 531 ASN A N 1
ATOM 4268 C CA . ASN A 1 531 ? -7.550 17.903 30.272 1.00 51.56 531 ASN A CA 1
ATOM 4269 C C . ASN A 1 531 ? -6.291 18.762 30.177 1.00 51.56 531 ASN A C 1
ATOM 4271 O O . ASN A 1 531 ? -6.248 19.746 30.895 1.00 51.56 531 ASN A O 1
ATOM 4275 N N . THR A 1 532 ? -5.336 18.513 29.272 1.00 59.81 532 THR A N 1
ATOM 4276 C CA . THR A 1 532 ? -4.142 19.378 29.161 1.00 59.81 532 THR A CA 1
ATOM 4277 C C . THR A 1 532 ? -4.460 20.798 28.685 1.00 59.81 532 THR A C 1
ATOM 4279 O O . THR A 1 532 ? -3.902 21.759 29.211 1.00 59.81 532 THR A O 1
ATOM 4282 N N . ASP A 1 533 ? -5.393 20.959 27.749 1.00 73.00 533 ASP A N 1
ATOM 4283 C CA . ASP A 1 533 ? -5.772 22.246 27.158 1.00 73.00 533 ASP A CA 1
ATOM 4284 C C . ASP A 1 533 ? -6.686 23.036 28.111 1.00 73.00 533 ASP A C 1
ATOM 4286 O O . ASP A 1 533 ? -6.491 24.236 28.332 1.00 73.00 533 ASP A O 1
ATOM 4290 N N . ALA A 1 534 ? -7.635 22.374 28.786 1.00 74.94 534 ALA A N 1
ATOM 4291 C CA . ALA A 1 534 ? -8.389 23.006 29.869 1.00 74.94 534 ALA A CA 1
ATOM 4292 C C . ALA A 1 534 ? -7.490 23.310 31.081 1.00 74.94 534 ALA A C 1
ATOM 4294 O O . ALA A 1 534 ? -7.665 24.348 31.728 1.00 74.94 534 ALA A O 1
ATOM 4295 N N . GLU A 1 535 ? -6.512 22.452 31.393 1.00 76.31 535 GLU A N 1
ATOM 4296 C CA . GLU A 1 535 ? -5.492 22.706 32.416 1.00 76.31 535 GLU A CA 1
ATOM 4297 C C . GLU A 1 535 ? -4.611 23.892 32.041 1.00 76.31 535 GLU A C 1
ATOM 4299 O O . GLU A 1 535 ? -4.348 24.713 32.914 1.00 76.31 535 GLU A O 1
ATOM 4304 N N . PHE A 1 536 ? -4.221 24.063 30.774 1.00 87.25 536 PHE A N 1
ATOM 4305 C CA . PHE A 1 536 ? -3.502 25.247 30.296 1.00 87.25 536 PHE A CA 1
ATOM 4306 C C . PHE A 1 536 ? -4.298 26.526 30.591 1.00 87.25 536 PHE A C 1
ATOM 4308 O O . PHE A 1 536 ? -3.777 27.474 31.192 1.00 87.25 536 PHE A O 1
ATOM 4315 N N . VAL A 1 537 ? -5.588 26.532 30.240 1.00 85.50 537 VAL A N 1
ATOM 4316 C CA . VAL A 1 537 ? -6.497 27.671 30.455 1.00 85.50 537 VAL A CA 1
ATOM 4317 C C . VAL A 1 537 ? -6.668 27.985 31.941 1.00 85.50 537 VAL A C 1
ATOM 4319 O O . VAL A 1 537 ? -6.731 29.161 32.322 1.00 85.50 537 VAL A O 1
ATOM 4322 N N . ASN A 1 538 ? -6.695 26.957 32.793 1.00 86.94 538 ASN A N 1
ATOM 4323 C CA . ASN A 1 538 ? -6.743 27.110 34.246 1.00 86.94 538 ASN A CA 1
ATOM 4324 C C . ASN A 1 538 ? -5.397 27.608 34.813 1.00 86.94 538 ASN A C 1
ATOM 4326 O O . ASN A 1 538 ? -5.374 28.560 35.597 1.00 86.94 538 ASN A O 1
ATOM 4330 N N . LYS A 1 539 ? -4.275 27.014 34.385 1.00 87.25 539 LYS A N 1
ATOM 4331 C CA . LYS A 1 539 ? -2.901 27.301 34.830 1.00 87.25 539 LYS A CA 1
ATOM 4332 C C . LYS A 1 539 ? -2.494 28.738 34.525 1.00 87.25 539 LYS A C 1
ATOM 4334 O O . LYS A 1 539 ? -1.911 29.410 35.376 1.00 87.25 539 LYS A O 1
ATOM 4339 N N . TYR A 1 540 ? -2.828 29.238 33.337 1.00 87.81 540 TYR A N 1
ATOM 4340 C CA . TYR A 1 540 ? -2.432 30.573 32.887 1.00 87.81 540 TYR A CA 1
ATOM 4341 C C . TYR A 1 540 ? -3.521 31.640 33.023 1.00 87.81 540 TYR A C 1
ATOM 4343 O O . TYR A 1 540 ? -3.320 32.764 32.560 1.00 87.81 540 TYR A O 1
ATOM 4351 N N . ARG A 1 541 ? -4.622 31.360 33.738 1.00 90.25 541 ARG A N 1
ATOM 4352 C CA . ARG A 1 541 ? -5.771 32.270 33.926 1.00 90.25 541 ARG A CA 1
ATOM 4353 C C . ARG A 1 541 ? -5.384 33.724 34.202 1.00 90.25 541 ARG A C 1
ATOM 4355 O O . ARG A 1 541 ? -5.870 34.633 33.540 1.00 90.25 541 ARG A O 1
ATOM 4362 N N . GLN A 1 542 ? -4.477 33.964 35.151 1.00 85.56 542 GLN A N 1
ATOM 4363 C CA . GLN A 1 542 ? -4.058 35.326 35.515 1.00 85.56 542 GLN A CA 1
ATOM 4364 C C . GLN A 1 542 ? -3.251 36.030 34.416 1.00 85.56 542 GLN A C 1
ATOM 4366 O O . GLN A 1 542 ? -3.354 37.247 34.267 1.00 85.56 542 GLN A O 1
ATOM 4371 N N . LYS A 1 543 ? -2.447 35.285 33.647 1.00 87.12 543 LYS A N 1
ATOM 4372 C CA . LYS A 1 543 ? -1.681 35.835 32.521 1.00 87.12 543 LYS A CA 1
ATOM 4373 C C . LYS A 1 543 ? -2.604 36.118 31.334 1.00 87.12 543 LYS A C 1
ATOM 4375 O O . LYS A 1 543 ? -2.491 37.184 30.737 1.00 87.12 543 LYS A O 1
ATOM 4380 N N . LEU A 1 544 ? -3.557 35.226 31.061 1.00 90.06 544 LEU A N 1
ATOM 4381 C CA . LEU A 1 544 ? -4.552 35.382 29.998 1.00 90.06 544 LEU A CA 1
ATOM 4382 C C . LEU A 1 544 ? -5.492 36.566 30.269 1.00 90.06 544 LEU A C 1
ATOM 4384 O O . LEU A 1 544 ? -5.682 37.391 29.383 1.00 90.06 544 LEU A O 1
ATOM 4388 N N . ILE A 1 545 ? -5.970 36.750 31.508 1.00 88.62 545 ILE A N 1
ATOM 4389 C CA . ILE A 1 545 ? -6.792 37.919 31.887 1.00 88.62 545 ILE A CA 1
ATOM 4390 C C . ILE A 1 545 ? -6.078 39.255 31.635 1.00 88.62 545 ILE A C 1
ATOM 4392 O O . ILE A 1 545 ? -6.730 40.247 31.323 1.00 88.62 545 ILE A O 1
ATOM 4396 N N . LYS A 1 546 ? -4.749 39.294 31.776 1.00 86.00 546 LYS A N 1
ATOM 4397 C CA . LYS A 1 546 ? -3.957 40.520 31.596 1.00 86.00 546 LYS A CA 1
ATOM 4398 C C . LYS A 1 546 ? -3.533 40.772 30.150 1.00 86.00 546 LYS A C 1
ATOM 4400 O O . LYS A 1 546 ? -3.334 41.924 29.781 1.00 86.00 546 LYS A O 1
ATOM 4405 N N . ARG A 1 547 ? -3.307 39.711 29.368 1.00 88.81 547 ARG A N 1
ATOM 4406 C CA . ARG A 1 547 ? -2.641 39.794 28.054 1.00 88.81 547 ARG A CA 1
ATOM 4407 C C . ARG A 1 547 ? -3.591 39.670 26.867 1.00 88.81 547 ARG A C 1
ATOM 4409 O O . ARG A 1 547 ? -3.241 40.138 25.791 1.00 88.81 547 ARG A O 1
ATOM 4416 N N . VAL A 1 548 ? -4.774 39.084 27.048 1.00 88.88 548 VAL A N 1
ATOM 4417 C CA . VAL A 1 548 ? -5.771 38.977 25.976 1.00 88.88 548 VAL A CA 1
ATOM 4418 C C . VAL A 1 548 ? -6.475 40.326 25.801 1.00 88.88 548 VAL A C 1
ATOM 4420 O O . VAL A 1 548 ? -7.188 40.790 26.689 1.00 88.88 548 VAL A O 1
ATOM 4423 N N . SER A 1 549 ? -6.270 40.967 24.650 1.00 78.38 549 SER A N 1
ATOM 4424 C CA . SER A 1 549 ? -6.877 42.259 24.295 1.00 78.38 549 SER A CA 1
ATOM 4425 C C . SER A 1 549 ? -8.173 42.130 23.481 1.00 78.38 549 SER A C 1
ATOM 4427 O O . SER A 1 549 ? -9.092 42.919 23.692 1.00 78.38 549 SER A O 1
ATOM 4429 N N . SER A 1 550 ? -8.284 41.126 22.605 1.00 85.56 550 SER A N 1
ATOM 4430 C CA . SER A 1 550 ? -9.431 40.912 21.701 1.00 85.56 550 SER A CA 1
ATOM 4431 C C . SER A 1 550 ? -10.501 39.984 22.293 1.00 85.56 550 SER A C 1
ATOM 4433 O O . SER A 1 550 ? -10.847 38.957 21.715 1.00 85.56 550 SER A O 1
ATOM 4435 N N . VAL A 1 551 ? -11.027 40.315 23.476 1.00 90.50 551 VAL A N 1
ATOM 4436 C CA . VAL A 1 551 ? -11.945 39.421 24.215 1.00 90.50 551 VAL A CA 1
ATOM 4437 C C . VAL A 1 551 ? -13.263 39.176 23.469 1.00 90.50 551 VAL A C 1
ATOM 4439 O O . VAL A 1 551 ? -13.775 38.058 23.486 1.00 90.50 551 VAL A O 1
ATOM 4442 N N . MET A 1 552 ? -13.797 40.191 22.782 1.00 92.12 552 MET A N 1
ATOM 4443 C CA . MET A 1 552 ? -15.067 40.059 22.059 1.00 92.12 552 MET A CA 1
ATOM 4444 C C . MET A 1 552 ? -14.967 39.145 20.838 1.00 92.12 552 MET A C 1
ATOM 4446 O O . MET A 1 552 ? -15.887 38.374 20.614 1.00 92.12 552 MET A O 1
ATOM 4450 N N . GLU A 1 553 ? -13.838 39.124 20.125 1.00 89.00 553 GLU A N 1
ATOM 4451 C CA . GLU A 1 553 ? -13.641 38.203 18.992 1.00 89.00 553 GLU A CA 1
ATOM 4452 C C . GLU A 1 553 ? -13.690 36.736 19.442 1.00 89.00 553 GLU A C 1
ATOM 4454 O O . GLU A 1 553 ? -14.231 35.869 18.754 1.00 89.00 553 GLU A O 1
ATOM 4459 N N . ILE A 1 554 ? -13.163 36.458 20.637 1.00 90.38 554 ILE A N 1
ATOM 4460 C CA . ILE A 1 554 ? -13.212 35.126 21.242 1.00 90.38 554 ILE A CA 1
ATOM 4461 C C . ILE A 1 554 ? -14.642 34.798 21.691 1.00 90.38 554 ILE A C 1
ATOM 4463 O O . ILE A 1 554 ? -15.137 33.699 21.433 1.00 90.38 554 ILE A O 1
ATOM 4467 N N . ALA A 1 555 ? -15.325 35.751 22.334 1.00 90.00 555 ALA A N 1
ATOM 4468 C CA . ALA A 1 555 ? -16.712 35.587 22.764 1.00 90.00 555 ALA A CA 1
ATOM 4469 C C . ALA A 1 555 ? -17.668 35.372 21.575 1.00 90.00 555 ALA A C 1
ATOM 4471 O O . ALA A 1 555 ? -18.567 34.539 21.668 1.00 90.00 555 ALA A O 1
ATOM 4472 N N . ASP A 1 556 ? -17.447 36.052 20.446 1.00 90.62 556 ASP A N 1
ATOM 4473 C CA . ASP A 1 556 ? -18.210 35.882 19.204 1.00 90.62 556 ASP A CA 1
ATOM 4474 C C . ASP A 1 556 ? -18.074 34.458 18.659 1.00 90.62 556 ASP A C 1
ATOM 4476 O O . ASP A 1 556 ? -19.073 33.816 18.323 1.00 90.62 556 ASP A O 1
ATOM 4480 N N . CYS A 1 557 ? -16.847 33.927 18.637 1.00 84.00 557 CYS A N 1
ATOM 4481 C CA . CYS A 1 557 ? -16.581 32.555 18.208 1.00 84.00 557 CYS A CA 1
ATOM 4482 C C . CYS A 1 557 ? -17.304 31.543 19.110 1.00 84.00 557 CYS A C 1
ATOM 4484 O O . CYS A 1 557 ? -18.011 30.666 18.609 1.00 84.00 557 CYS A O 1
ATOM 4486 N N . LEU A 1 558 ? -17.210 31.700 20.434 1.00 83.94 558 LEU A N 1
ATOM 4487 C CA . LEU A 1 558 ? -17.891 30.823 21.394 1.00 83.94 558 LEU A CA 1
ATOM 4488 C C . LEU A 1 558 ? -19.421 30.916 21.293 1.00 83.94 558 LEU A C 1
ATOM 4490 O O . LEU A 1 558 ? -20.106 29.895 21.375 1.00 83.94 558 LEU A O 1
ATOM 4494 N N . LYS A 1 559 ? -19.964 32.117 21.062 1.00 87.06 559 LYS A N 1
ATOM 4495 C CA . LYS A 1 559 ? -21.399 32.324 20.841 1.00 87.06 559 LYS A CA 1
ATOM 4496 C C . LYS A 1 559 ? -21.875 31.666 19.549 1.00 87.06 559 LYS A C 1
ATOM 4498 O O . LYS A 1 559 ? -22.901 30.992 19.557 1.00 87.06 559 LYS A O 1
ATOM 4503 N N . SER A 1 560 ? -21.126 31.813 18.454 1.00 84.62 560 SER A N 1
ATOM 4504 C CA . SER A 1 560 ? -21.466 31.200 17.160 1.00 84.62 560 SER A CA 1
ATOM 4505 C C . SER A 1 560 ? -21.549 29.671 17.239 1.00 84.62 560 SER A C 1
ATOM 4507 O O . SER A 1 560 ? -22.385 29.058 16.579 1.00 84.62 560 SER A O 1
ATOM 4509 N N . LYS A 1 561 ? -20.737 29.067 18.118 1.00 79.88 561 LYS A N 1
ATOM 4510 C CA . LYS A 1 561 ? -20.722 27.630 18.421 1.00 79.88 561 LYS A CA 1
ATOM 4511 C C . LYS A 1 561 ? -21.723 27.218 19.510 1.00 79.88 561 LYS A C 1
ATOM 4513 O O . LYS A 1 561 ? -21.700 26.071 19.940 1.00 79.88 561 LYS A O 1
ATOM 4518 N N . GLN A 1 562 ? -22.586 28.133 19.964 1.00 82.19 562 GLN A N 1
ATOM 4519 C CA . GLN A 1 562 ? -23.582 27.919 21.025 1.00 82.19 562 GLN A CA 1
ATOM 4520 C C . GLN A 1 562 ? -22.985 27.435 22.364 1.00 82.19 562 GLN A C 1
ATOM 4522 O O . GLN A 1 562 ? -23.651 26.755 23.140 1.00 82.19 562 GLN A O 1
ATOM 4527 N N . MET A 1 563 ? -21.727 27.787 22.657 1.00 79.06 563 MET A N 1
ATOM 4528 C CA . MET A 1 563 ? -21.022 27.350 23.874 1.00 79.06 563 MET A CA 1
ATOM 4529 C C . MET A 1 563 ? -21.186 28.291 25.069 1.00 79.06 563 MET A C 1
ATOM 4531 O O . MET A 1 563 ? -20.866 27.924 26.198 1.00 79.06 563 MET A O 1
ATOM 4535 N N . ILE A 1 564 ? -21.678 29.503 24.826 1.00 86.56 564 ILE A N 1
ATOM 4536 C CA . ILE A 1 564 ? -22.063 30.470 25.854 1.00 86.56 564 ILE A CA 1
ATOM 4537 C C . ILE A 1 564 ? -23.474 30.968 25.550 1.00 86.56 564 ILE A C 1
ATOM 4539 O O . ILE A 1 564 ? -23.871 31.048 24.386 1.00 86.56 564 ILE A O 1
ATOM 4543 N N . THR A 1 565 ? -24.241 31.284 26.590 1.00 85.56 565 THR A N 1
ATOM 4544 C CA . THR A 1 565 ? -25.622 31.755 26.432 1.00 85.56 565 THR A CA 1
ATOM 4545 C C . THR A 1 565 ? -25.666 33.207 25.963 1.00 85.56 565 THR A C 1
ATOM 4547 O O . THR A 1 565 ? -24.715 33.970 26.153 1.00 85.56 565 THR A O 1
ATOM 4550 N N . ASP A 1 566 ? -26.799 33.614 25.385 1.00 85.00 566 ASP A N 1
ATOM 4551 C CA . ASP A 1 566 ? -27.031 35.013 25.008 1.00 85.00 566 ASP A CA 1
ATOM 4552 C C . ASP A 1 566 ? -26.890 35.967 26.201 1.00 85.00 566 ASP A C 1
ATOM 4554 O O . ASP A 1 566 ? -26.305 37.036 26.055 1.00 85.00 566 ASP A O 1
ATOM 4558 N N . GLU A 1 567 ? -27.352 35.552 27.383 1.00 87.12 567 GLU A N 1
ATOM 4559 C CA . GLU A 1 567 ? -27.238 36.318 28.629 1.00 87.12 567 GLU A CA 1
ATOM 4560 C C . GLU A 1 567 ? -25.770 36.526 29.032 1.00 87.12 567 GLU A C 1
ATOM 4562 O O . GLU A 1 567 ? -25.331 37.661 29.215 1.00 87.12 567 GLU A O 1
ATOM 4567 N N . MET A 1 568 ? -24.970 35.451 29.058 1.00 88.38 568 MET A N 1
ATOM 4568 C CA . MET A 1 568 ? -23.537 35.531 29.366 1.00 88.38 568 MET A CA 1
ATOM 4569 C C . MET A 1 568 ? -22.781 36.397 28.358 1.00 88.38 568 MET A C 1
ATOM 4571 O O . MET A 1 568 ? -21.901 37.169 28.733 1.00 88.38 568 MET A O 1
ATOM 4575 N N . TYR A 1 569 ? -23.119 36.283 27.074 1.00 91.88 569 TYR A N 1
ATOM 4576 C CA . TYR A 1 569 ? -22.514 37.101 26.031 1.00 91.88 569 TYR A CA 1
ATOM 4577 C C . TYR A 1 569 ? -22.860 38.587 26.196 1.00 91.88 569 TYR A C 1
ATOM 4579 O O . TYR A 1 569 ? -21.973 39.434 26.086 1.00 91.88 569 TYR A O 1
ATOM 4587 N N . SER A 1 570 ? -24.121 38.914 26.490 1.00 90.31 570 SER A N 1
ATOM 4588 C CA . SER A 1 570 ? -24.549 40.291 26.751 1.00 90.31 570 SER A CA 1
ATOM 4589 C C . SER A 1 570 ? -23.850 40.893 27.973 1.00 90.31 570 SER A C 1
ATOM 4591 O O . SER A 1 570 ? -23.427 42.047 27.910 1.00 90.31 570 SER A O 1
ATOM 4593 N N . ASP A 1 571 ? -23.640 40.113 29.036 1.00 90.69 571 ASP A N 1
ATOM 4594 C CA . ASP A 1 571 ? -22.884 40.546 30.218 1.00 90.69 571 ASP A CA 1
ATOM 4595 C C . ASP A 1 571 ? -21.415 40.846 29.890 1.00 90.69 571 ASP A C 1
ATOM 4597 O O . ASP A 1 571 ? -20.871 41.869 30.318 1.00 90.69 571 ASP A O 1
ATOM 4601 N N . ILE A 1 572 ? -20.768 39.985 29.093 1.00 92.81 572 ILE A N 1
ATOM 4602 C CA . ILE A 1 572 ? -19.394 40.207 28.618 1.00 92.81 572 ILE A CA 1
ATOM 4603 C C . ILE A 1 572 ? -19.346 41.475 27.762 1.00 92.81 572 ILE A C 1
ATOM 4605 O O . ILE A 1 572 ? -18.501 42.337 27.990 1.00 92.81 572 ILE A O 1
ATOM 4609 N N . GLN A 1 573 ? -20.276 41.641 26.823 1.00 92.38 573 GLN A N 1
ATOM 4610 C CA . GLN A 1 573 ? -20.331 42.809 25.944 1.00 92.38 573 GLN A CA 1
ATOM 4611 C C . GLN A 1 573 ? -20.548 44.120 26.719 1.00 92.38 573 GLN A C 1
ATOM 4613 O O . GLN A 1 573 ? -19.977 45.150 26.358 1.00 92.38 573 GLN A O 1
ATOM 4618 N N . ALA A 1 574 ? -21.335 44.087 27.796 1.00 91.19 574 ALA A N 1
ATOM 4619 C CA . ALA A 1 574 ? -21.641 45.250 28.626 1.00 91.19 574 ALA A CA 1
ATOM 4620 C C . ALA A 1 574 ? -20.473 45.704 29.528 1.00 91.19 574 ALA A C 1
ATOM 4622 O O . ALA A 1 574 ? -20.510 46.807 30.088 1.00 91.19 574 ALA A O 1
ATOM 4623 N N . ALA A 1 575 ? -19.428 44.887 29.693 1.00 92.88 575 ALA A N 1
ATOM 4624 C CA . ALA A 1 575 ? -18.297 45.227 30.548 1.00 92.88 575 ALA A CA 1
ATOM 4625 C C . ALA A 1 575 ? -17.409 46.337 29.956 1.00 92.88 575 ALA A C 1
ATOM 4627 O O . ALA A 1 575 ? -17.043 46.339 28.784 1.00 92.88 575 ALA A O 1
ATOM 4628 N N . LYS A 1 576 ? -17.009 47.285 30.815 1.00 87.31 576 LYS A N 1
ATOM 4629 C CA . LYS A 1 576 ? -16.341 48.541 30.415 1.00 87.31 576 LYS A CA 1
ATOM 4630 C C . LYS A 1 576 ? -14.862 48.407 30.042 1.00 87.31 576 LYS A C 1
ATOM 4632 O O . LYS A 1 576 ? -14.294 49.341 29.487 1.00 87.31 576 LYS A O 1
ATOM 4637 N N . THR A 1 577 ? -14.206 47.311 30.420 1.00 88.94 577 THR A N 1
ATOM 4638 C CA . THR A 1 577 ? -12.768 47.110 30.181 1.00 88.94 577 THR A CA 1
ATOM 4639 C C . THR A 1 577 ? -12.502 45.689 29.711 1.00 88.94 577 THR A C 1
ATOM 4641 O O . THR A 1 577 ? -13.176 44.768 30.167 1.00 88.94 577 THR A O 1
ATOM 4644 N N . SER A 1 578 ? -11.471 45.494 28.885 1.00 82.44 578 SER A N 1
ATOM 4645 C CA . SER A 1 578 ? -11.053 44.165 28.409 1.00 82.44 578 SER A CA 1
ATOM 4646 C C . SER A 1 578 ? -10.757 43.186 29.549 1.00 82.44 578 SER A C 1
ATOM 4648 O O . SER A 1 578 ? -11.074 42.006 29.465 1.00 82.44 578 SER A O 1
ATOM 4650 N N . HIS A 1 579 ? -10.229 43.677 30.670 1.00 87.69 579 HIS A N 1
ATOM 4651 C CA . HIS A 1 579 ? -9.951 42.852 31.845 1.00 87.69 579 HIS A CA 1
ATOM 4652 C C . HIS A 1 579 ? -11.237 42.339 32.502 1.00 87.69 579 HIS A C 1
ATOM 4654 O O . HIS A 1 579 ? -11.298 41.190 32.938 1.00 87.69 579 HIS A O 1
ATOM 4660 N N . GLU A 1 580 ? -12.267 43.183 32.574 1.00 88.25 580 GLU A N 1
ATOM 4661 C CA . GLU A 1 580 ? -13.559 42.795 33.136 1.00 88.25 580 GLU A CA 1
ATOM 4662 C C . GLU A 1 580 ? -14.342 41.898 32.169 1.00 88.25 580 GLU A C 1
ATOM 4664 O O . GLU A 1 580 ? -14.894 40.887 32.599 1.00 88.25 580 GLU A O 1
ATOM 4669 N N . GLN A 1 581 ? -14.274 42.179 30.862 1.00 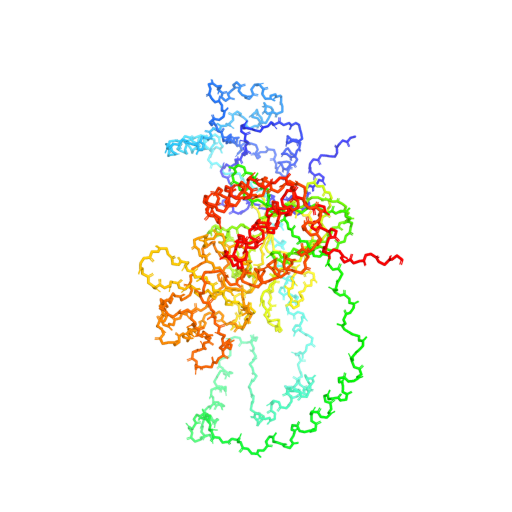91.81 581 GLN A N 1
ATOM 4670 C CA . GLN A 1 581 ? -14.780 41.289 29.810 1.00 91.81 581 GLN A CA 1
ATOM 4671 C C . GLN A 1 581 ? -14.173 39.891 29.950 1.00 91.81 581 GLN A C 1
ATOM 4673 O O . GLN A 1 581 ? -14.888 38.894 29.958 1.00 91.81 581 GLN A O 1
ATOM 4678 N N . MET A 1 582 ? -12.855 39.812 30.143 1.00 93.50 582 MET A N 1
ATOM 4679 C CA . MET A 1 582 ? -12.154 38.539 30.255 1.00 93.50 582 MET A CA 1
ATOM 4680 C C . MET A 1 582 ? -12.512 37.781 31.539 1.00 93.50 582 MET A C 1
ATOM 4682 O O . MET A 1 582 ? -12.606 36.556 31.537 1.00 93.50 582 MET A O 1
ATOM 4686 N N . ARG A 1 583 ? -12.763 38.486 32.649 1.00 91.06 583 ARG A N 1
ATOM 4687 C CA . ARG A 1 583 ? -13.244 37.860 33.893 1.00 91.06 583 ARG A CA 1
ATOM 4688 C C . ARG A 1 583 ? -14.641 37.272 33.741 1.00 91.06 583 ARG A C 1
ATOM 4690 O O . ARG A 1 583 ? -14.870 36.167 34.230 1.00 91.06 583 ARG A O 1
ATOM 4697 N N . LEU A 1 584 ? -15.550 37.992 33.085 1.00 89.88 584 LEU A N 1
ATOM 4698 C CA . LEU A 1 584 ? -16.898 37.502 32.798 1.00 89.88 584 LEU A CA 1
ATOM 4699 C C . LEU A 1 584 ? -16.864 36.339 31.805 1.00 89.88 584 LEU A C 1
ATOM 4701 O O . LEU A 1 584 ? -17.524 35.330 32.042 1.00 89.88 584 LEU A O 1
ATOM 4705 N N . LEU A 1 585 ? -16.005 36.409 30.784 1.00 92.06 585 LEU A N 1
ATOM 4706 C CA . LEU A 1 585 ? -15.783 35.300 29.862 1.00 92.06 585 LEU A CA 1
ATOM 4707 C C . LEU A 1 585 ? -15.310 34.055 30.614 1.00 92.06 585 LEU A C 1
ATOM 4709 O O . LEU A 1 585 ? -15.884 32.988 30.443 1.00 92.06 585 LEU A O 1
ATOM 4713 N N . TYR A 1 586 ? -14.358 34.188 31.539 1.00 90.69 586 TYR A N 1
ATOM 4714 C CA . TYR A 1 586 ? -13.925 33.067 32.375 1.00 90.69 586 TYR A CA 1
ATOM 4715 C C . TYR A 1 586 ? -15.034 32.482 33.258 1.00 90.69 586 TYR A C 1
ATOM 4717 O O . TYR A 1 586 ? -15.006 31.281 33.512 1.00 90.69 586 TYR A O 1
ATOM 4725 N N . ARG A 1 587 ? -16.005 33.281 33.724 1.00 86.88 587 ARG A N 1
ATOM 4726 C CA . ARG A 1 587 ? -17.181 32.735 34.427 1.00 86.88 587 ARG A CA 1
ATOM 4727 C C . ARG A 1 587 ? -18.023 31.869 33.492 1.00 86.88 587 ARG A C 1
ATOM 4729 O O . ARG A 1 587 ? -18.460 30.801 33.909 1.00 86.88 587 ARG A O 1
ATOM 4736 N N . ALA A 1 588 ? -18.183 32.289 32.237 1.00 84.44 588 ALA A N 1
ATOM 4737 C CA . ALA A 1 588 ? -18.849 31.487 31.217 1.00 84.44 588 ALA A CA 1
ATOM 4738 C C . ALA A 1 588 ? -18.067 30.189 30.928 1.00 84.44 588 ALA A C 1
ATOM 4740 O O . ALA A 1 588 ? -18.655 29.108 30.949 1.00 84.44 588 ALA A O 1
ATOM 4741 N N . LEU A 1 589 ? -16.735 30.259 30.789 1.00 86.94 589 LEU A N 1
ATOM 4742 C CA . LEU A 1 589 ? -15.878 29.073 30.621 1.00 86.94 589 LEU A CA 1
ATOM 4743 C C . LEU A 1 589 ? -15.981 28.104 31.812 1.00 86.94 589 LEU A C 1
ATOM 4745 O O . LEU A 1 589 ? -16.031 26.892 31.625 1.00 86.94 589 LEU A O 1
ATOM 4749 N N . ASP A 1 590 ? -16.002 28.625 33.043 1.00 83.25 590 ASP A N 1
ATOM 4750 C CA . ASP A 1 590 ? -16.137 27.817 34.259 1.00 83.25 590 ASP A CA 1
ATOM 4751 C C . ASP A 1 590 ? -17.515 27.133 34.321 1.00 83.25 590 ASP A C 1
ATOM 4753 O O . ASP A 1 590 ? -17.594 25.962 34.691 1.00 83.25 590 ASP A O 1
ATOM 4757 N N . SER A 1 591 ? -18.582 27.819 33.895 1.00 78.06 591 SER A N 1
ATOM 4758 C CA . SER A 1 591 ? -19.934 27.245 33.823 1.00 78.06 591 SER A CA 1
ATOM 4759 C C . SER A 1 591 ? -20.111 26.203 32.710 1.00 78.06 591 SER A C 1
ATOM 4761 O O . SER A 1 591 ? -20.864 25.249 32.886 1.00 78.06 591 SER A O 1
ATOM 4763 N N . GLY A 1 592 ? -19.390 26.352 31.593 1.00 69.56 592 GLY A N 1
ATOM 4764 C CA . GLY A 1 592 ? -19.416 25.435 30.449 1.00 69.56 592 GLY A CA 1
ATOM 4765 C C . GLY A 1 592 ? -18.508 24.205 30.591 1.00 69.56 592 GLY A C 1
ATOM 4766 O O . GLY A 1 592 ? -18.545 23.298 29.760 1.00 69.56 592 GLY A O 1
ATOM 4767 N N . GLY A 1 593 ? -17.691 24.148 31.646 1.00 76.56 593 GLY A N 1
ATOM 4768 C CA . GLY A 1 593 ? -16.814 23.015 31.936 1.00 76.56 593 GLY A CA 1
ATOM 4769 C C . GLY A 1 593 ? -15.631 22.869 30.968 1.00 76.56 593 GLY A C 1
ATOM 4770 O O . GLY A 1 593 ? -15.250 23.798 30.256 1.00 76.56 593 GLY A O 1
ATOM 4771 N N . ALA A 1 594 ? -15.002 21.688 30.969 1.00 74.12 594 ALA A N 1
ATOM 4772 C CA . ALA A 1 594 ? -13.775 21.429 30.207 1.00 74.12 594 ALA A CA 1
ATOM 4773 C C . ALA A 1 594 ? -13.953 21.645 28.694 1.00 74.12 594 ALA A C 1
ATOM 4775 O O . ALA A 1 594 ? -13.094 22.257 28.070 1.00 74.12 594 ALA A O 1
ATOM 4776 N N . ALA A 1 595 ? -15.093 21.240 28.126 1.00 71.00 595 ALA A N 1
ATOM 4777 C CA . ALA A 1 595 ? -15.367 21.374 26.694 1.00 71.00 595 ALA A CA 1
ATOM 4778 C C . ALA A 1 595 ? -15.282 22.831 26.206 1.00 71.00 595 ALA A C 1
ATOM 4780 O O . ALA A 1 595 ? -14.660 23.116 25.186 1.00 71.00 595 ALA A O 1
ATOM 4781 N N . VAL A 1 596 ? -15.849 23.770 26.968 1.00 76.31 596 VAL A N 1
ATOM 4782 C CA . VAL A 1 596 ? -15.834 25.197 26.611 1.00 76.31 596 VAL A CA 1
ATOM 4783 C C . VAL A 1 596 ? -14.443 25.810 26.817 1.00 76.31 596 VAL A C 1
ATOM 4785 O O . VAL A 1 596 ? -14.026 26.678 26.052 1.00 76.31 596 VAL A O 1
ATOM 4788 N N . LYS A 1 597 ? -13.675 25.328 27.804 1.00 85.12 597 LYS A N 1
ATOM 4789 C CA . LYS A 1 597 ? -12.281 25.755 28.030 1.00 85.12 597 LYS A CA 1
ATOM 4790 C C . LYS A 1 597 ? -11.346 25.325 26.902 1.00 85.12 597 LYS A C 1
ATOM 4792 O O . LYS A 1 597 ? -10.475 26.098 26.518 1.00 85.12 597 LYS A O 1
ATOM 4797 N N . VAL A 1 598 ? -11.537 24.127 26.364 1.00 79.06 598 VAL A N 1
ATOM 4798 C CA . VAL A 1 598 ? -10.731 23.612 25.248 1.00 79.06 598 VAL A CA 1
ATOM 4799 C C . VAL A 1 598 ? -11.020 24.380 23.975 1.00 79.06 598 VAL A C 1
ATOM 4801 O O . VAL A 1 598 ? -10.098 24.803 23.285 1.00 79.06 598 VAL A O 1
ATOM 4804 N N . GLU A 1 599 ? -12.294 24.654 23.704 1.00 79.50 599 GLU A N 1
ATOM 4805 C CA . GLU A 1 599 ? -12.648 25.486 22.562 1.00 79.50 599 GLU A CA 1
ATOM 4806 C C . GLU A 1 599 ? -12.057 26.896 22.689 1.00 79.50 599 GLU A C 1
ATOM 4808 O O . GLU A 1 599 ? -11.492 27.432 21.739 1.00 79.50 599 GLU A O 1
ATOM 4813 N N . PHE A 1 600 ? -12.093 27.474 23.888 1.00 88.44 600 PHE A N 1
ATOM 4814 C CA . PHE A 1 600 ? -11.431 28.744 24.163 1.00 88.44 600 PHE A CA 1
ATOM 4815 C C . PHE A 1 600 ? -9.912 28.695 23.896 1.00 88.44 600 PHE A C 1
ATOM 4817 O O . PHE A 1 600 ? -9.367 29.633 23.315 1.00 88.44 600 PHE A O 1
ATOM 4824 N N . TYR A 1 601 ? -9.225 27.607 24.256 1.00 85.44 601 TYR A N 1
ATOM 4825 C CA . TYR A 1 601 ? -7.806 27.411 23.937 1.00 85.44 601 TYR A CA 1
ATOM 4826 C C . TYR A 1 601 ? -7.541 27.282 22.427 1.00 85.44 601 TYR A C 1
ATOM 4828 O O . TYR A 1 601 ? -6.602 27.896 21.918 1.00 85.44 601 TYR A O 1
ATOM 4836 N N . ASN A 1 602 ? -8.394 26.568 21.690 1.00 80.69 602 ASN A N 1
ATOM 4837 C CA . ASN A 1 602 ? -8.293 26.457 20.231 1.00 80.69 602 ASN A CA 1
ATOM 4838 C C . ASN A 1 602 ? -8.451 27.820 19.547 1.00 80.69 602 ASN A C 1
ATOM 4840 O O . ASN A 1 602 ? -7.653 28.180 18.680 1.00 80.69 602 ASN A O 1
ATOM 4844 N N . ILE A 1 603 ? -9.427 28.617 19.991 1.00 83.44 603 ILE A N 1
ATOM 4845 C CA . ILE A 1 603 ? -9.626 29.983 19.495 1.00 83.44 603 ILE A CA 1
ATOM 4846 C C . ILE A 1 603 ? -8.409 30.859 19.834 1.00 83.44 603 ILE A C 1
ATOM 4848 O O . ILE A 1 603 ? -7.978 31.657 19.002 1.00 83.44 603 ILE A O 1
ATOM 4852 N N . LEU A 1 604 ? -7.803 30.697 21.018 1.00 85.81 604 LEU A N 1
ATOM 4853 C CA . LEU A 1 604 ? -6.563 31.398 21.369 1.00 85.81 604 LEU A CA 1
ATOM 4854 C C . LEU A 1 604 ? -5.394 31.020 20.453 1.00 85.81 604 LEU A C 1
ATOM 4856 O O . LEU A 1 604 ? -4.665 31.915 20.037 1.00 85.81 604 LEU A O 1
ATOM 4860 N N . LYS A 1 605 ? -5.222 29.740 20.103 1.00 82.62 605 LYS A N 1
ATOM 4861 C CA . LYS A 1 605 ? -4.189 29.305 19.147 1.00 82.62 605 LYS A CA 1
ATOM 4862 C C . LYS A 1 605 ? -4.395 29.902 17.761 1.00 82.62 605 LYS A C 1
ATOM 4864 O O . LYS A 1 605 ? -3.429 30.283 17.110 1.00 82.62 605 LYS A O 1
ATOM 4869 N N . GLU A 1 606 ? -5.642 30.008 17.318 1.00 81.69 606 GLU A N 1
ATOM 4870 C CA . GLU A 1 606 ? -5.965 30.564 16.005 1.00 81.69 606 GLU A CA 1
ATOM 4871 C C . GLU A 1 606 ? -5.767 32.086 15.962 1.00 81.69 606 GLU A C 1
ATOM 4873 O O . GLU A 1 606 ? -5.176 32.621 15.025 1.00 81.69 606 GLU A O 1
ATOM 4878 N N . LYS A 1 607 ? -6.269 32.800 16.975 1.00 81.81 607 LYS A N 1
ATOM 4879 C CA . LYS A 1 607 ? -6.316 34.270 16.970 1.00 81.81 607 LYS A CA 1
ATOM 4880 C C . LYS A 1 607 ? -5.086 34.919 17.598 1.00 81.81 607 LYS A C 1
ATOM 4882 O O . LYS A 1 607 ? -4.754 36.051 17.254 1.00 81.81 607 LYS A O 1
ATOM 4887 N N . GLN A 1 608 ? -4.421 34.239 18.529 1.00 85.06 608 GLN A N 1
ATOM 4888 C CA . GLN A 1 608 ? -3.266 34.746 19.279 1.00 85.06 608 GLN A CA 1
ATOM 4889 C C . GLN A 1 608 ? -2.161 33.678 19.450 1.00 85.06 608 GLN A C 1
ATOM 4891 O O . GLN A 1 608 ? -1.724 33.436 20.580 1.00 85.06 608 GLN A O 1
ATOM 4896 N N . PRO A 1 609 ? -1.650 33.072 18.356 1.00 81.88 609 PRO A N 1
ATOM 4897 C CA . PRO A 1 609 ? -0.675 31.975 18.424 1.00 81.88 609 PRO A CA 1
ATOM 4898 C C . PRO A 1 609 ? 0.580 32.350 19.223 1.00 81.88 609 PRO A C 1
ATOM 4900 O O . PRO A 1 609 ? 0.977 31.622 20.125 1.00 81.88 609 PRO A O 1
ATOM 4903 N N . PHE A 1 610 ? 1.119 33.557 19.012 1.00 80.62 610 PHE A N 1
ATOM 4904 C CA . PHE A 1 610 ? 2.308 34.043 19.725 1.00 80.62 610 PHE A CA 1
ATOM 4905 C C . PHE A 1 610 ? 2.140 34.120 21.250 1.00 80.62 610 PHE A C 1
ATOM 4907 O O . PHE A 1 610 ? 3.114 33.977 21.983 1.00 80.62 610 PHE A O 1
ATOM 4914 N N . LEU A 1 611 ? 0.922 34.374 21.748 1.00 83.44 611 LEU A N 1
ATOM 4915 C CA . LEU A 1 611 ? 0.652 34.386 23.188 1.00 83.44 611 LEU A CA 1
ATOM 4916 C C . LEU A 1 611 ? 0.629 32.964 23.753 1.00 83.44 611 LEU A C 1
ATOM 4918 O O . LEU A 1 611 ? 1.052 32.759 24.888 1.00 83.44 611 LEU A O 1
ATOM 4922 N N . VAL A 1 612 ? 0.117 32.003 22.982 1.00 82.88 612 VAL A N 1
ATOM 4923 C CA . VAL A 1 612 ? 0.077 30.595 23.382 1.00 82.88 612 VAL A CA 1
ATOM 4924 C C . VAL A 1 612 ? 1.489 30.017 23.388 1.00 82.88 612 VAL A C 1
ATOM 4926 O O . VAL A 1 612 ? 1.905 29.501 24.422 1.00 82.88 612 VAL A O 1
ATOM 4929 N N . ASP A 1 613 ? 2.256 30.224 22.316 1.00 79.19 613 ASP A N 1
ATOM 4930 C CA . ASP A 1 613 ? 3.638 29.747 22.194 1.00 79.19 613 ASP A CA 1
ATOM 4931 C C . ASP A 1 613 ? 4.529 30.274 23.338 1.00 79.19 613 ASP A C 1
ATOM 4933 O O . ASP A 1 613 ? 5.270 29.515 23.961 1.00 79.19 613 ASP A O 1
ATOM 4937 N N . ASP A 1 614 ? 4.400 31.559 23.694 1.00 83.06 614 ASP A N 1
ATOM 4938 C CA . ASP A 1 614 ? 5.133 32.189 24.807 1.00 83.06 614 ASP A CA 1
ATOM 4939 C C . ASP A 1 614 ? 4.740 31.631 26.190 1.00 83.06 614 ASP A C 1
ATOM 4941 O O . ASP A 1 614 ? 5.552 31.562 27.112 1.00 83.06 614 ASP A O 1
ATOM 4945 N N . LEU A 1 615 ? 3.483 31.216 26.370 1.00 80.62 615 LEU A N 1
ATOM 4946 C CA . LEU A 1 615 ? 3.027 30.594 27.617 1.00 80.62 615 LEU A CA 1
ATOM 4947 C C . LEU A 1 615 ? 3.398 29.103 27.698 1.00 80.62 615 LEU A C 1
ATOM 4949 O O . LEU A 1 615 ? 3.551 28.579 28.806 1.00 80.62 615 LEU A O 1
ATOM 4953 N N . GLU A 1 616 ? 3.553 28.427 26.560 1.00 77.75 616 GLU A N 1
ATOM 4954 C CA . GLU A 1 616 ? 3.953 27.017 26.463 1.00 77.75 616 GLU A CA 1
ATOM 4955 C C . GLU A 1 616 ? 5.463 26.813 26.584 1.00 77.75 616 GLU A C 1
ATOM 4957 O O . GLU A 1 616 ? 5.882 25.867 27.251 1.00 77.75 616 GLU A O 1
ATOM 4962 N N . ALA A 1 617 ? 6.274 27.727 26.040 1.00 71.19 617 ALA A N 1
ATOM 4963 C CA . ALA A 1 617 ? 7.738 27.670 26.090 1.00 71.19 617 ALA A CA 1
ATOM 4964 C C . ALA A 1 617 ? 8.327 27.724 27.519 1.00 71.19 617 ALA A C 1
ATOM 4966 O O . ALA A 1 617 ? 9.508 27.443 27.715 1.00 71.19 617 ALA A O 1
ATOM 4967 N N . GLY A 1 618 ? 7.509 28.040 28.532 1.00 60.25 618 GLY A N 1
ATOM 4968 C CA . GLY A 1 618 ? 7.951 28.191 29.918 1.00 60.25 618 GLY A CA 1
ATOM 4969 C C . GLY A 1 618 ? 8.776 29.469 30.129 1.00 60.25 618 GLY A C 1
ATOM 4970 O O . GLY A 1 618 ? 8.995 30.232 29.191 1.00 60.25 618 GLY A O 1
ATOM 4971 N N . PRO A 1 619 ? 9.195 29.784 31.369 1.00 49.16 619 PRO A N 1
ATOM 4972 C CA . PRO A 1 619 ? 10.087 30.913 31.585 1.00 49.16 619 PRO A CA 1
ATOM 4973 C C . PRO A 1 619 ? 11.418 30.632 30.882 1.00 49.16 619 PRO A C 1
ATOM 4975 O O . PRO A 1 619 ? 12.131 29.711 31.269 1.00 49.16 619 PRO A O 1
ATOM 4978 N N . SER A 1 620 ? 11.738 31.427 29.860 1.00 42.09 620 SER A N 1
ATOM 4979 C CA . SER A 1 620 ? 13.080 31.501 29.287 1.00 42.09 620 SER A CA 1
ATOM 4980 C C . SER A 1 620 ? 14.068 31.786 30.417 1.00 42.09 620 SER A C 1
ATOM 4982 O O . SER A 1 620 ? 13.914 32.803 31.100 1.00 42.09 620 SER A O 1
ATOM 4984 N N . GLU A 1 621 ? 15.037 30.894 30.636 1.00 36.44 621 GLU A N 1
ATOM 4985 C CA . GLU A 1 621 ? 16.170 31.168 31.519 1.00 36.44 621 GLU A CA 1
ATOM 4986 C C . GLU A 1 621 ? 16.821 32.481 31.067 1.00 36.44 621 GLU A C 1
ATOM 4988 O O . GLU A 1 621 ? 17.296 32.603 29.936 1.00 36.44 621 GLU A O 1
ATOM 4993 N N . ALA A 1 622 ? 16.746 33.478 31.946 1.00 34.75 622 ALA A N 1
ATOM 4994 C CA . ALA A 1 622 ? 17.389 34.776 31.837 1.00 34.75 622 ALA A CA 1
ATOM 4995 C C . ALA A 1 622 ? 18.309 34.957 33.041 1.00 34.75 622 ALA A C 1
ATOM 4997 O O . ALA A 1 622 ? 17.879 34.575 34.159 1.00 34.75 622 ALA A O 1
#

Solvent-accessible surface area (backbone atoms only — not comparable to full-atom values): 35525 Å² total; per-residue (Å²): 132,85,80,56,47,51,80,72,53,50,73,63,56,58,49,48,63,60,47,55,51,68,77,36,80,86,23,44,60,66,46,77,47,80,41,54,65,89,50,88,66,44,64,69,58,49,43,29,51,54,44,58,54,64,74,46,63,80,70,52,38,77,34,30,31,38,33,33,34,51,40,68,76,41,72,93,50,50,72,68,58,47,41,62,70,67,28,72,56,47,40,51,50,37,55,60,24,71,69,36,67,46,72,42,48,81,85,54,86,68,54,70,58,56,54,48,55,49,49,50,57,49,49,53,47,23,54,76,49,75,66,48,47,53,66,73,61,67,67,58,55,49,53,50,52,48,48,52,50,51,50,53,50,49,51,52,45,51,63,45,55,76,63,61,82,75,73,87,85,68,55,68,69,60,51,40,63,72,70,37,71,67,56,41,51,51,39,55,76,53,70,67,67,79,83,86,82,68,84,88,49,87,83,58,64,60,63,61,50,56,51,50,51,55,50,51,53,51,38,56,76,47,74,69,60,74,95,71,92,72,93,78,88,88,81,77,70,76,66,65,56,55,62,54,50,54,53,49,55,60,51,55,71,76,60,73,82,79,85,81,87,86,80,75,77,50,50,75,42,78,62,44,80,45,88,46,104,85,55,74,30,38,35,40,79,42,82,46,55,46,42,35,27,32,73,66,62,53,41,30,45,30,28,74,28,45,25,34,40,40,33,35,80,48,65,77,50,78,79,67,56,72,78,47,74,72,44,40,78,48,40,50,32,34,40,36,46,63,85,38,57,52,62,48,35,44,30,44,42,41,26,64,59,86,50,106,77,69,59,68,34,35,38,38,43,51,102,91,48,82,44,81,42,72,52,80,44,74,58,86,47,33,39,29,35,79,53,89,76,74,42,33,36,29,37,29,28,56,72,86,66,77,58,53,25,38,18,28,51,46,42,34,31,38,64,72,87,69,94,59,69,65,28,46,32,35,34,29,67,34,42,50,44,56,39,65,63,66,56,46,71,75,39,74,79,37,48,72,62,92,68,93,29,76,35,62,46,36,59,78,39,48,34,28,70,45,39,67,95,41,70,43,46,55,65,62,38,68,40,54,87,59,57,54,78,73,82,69,60,53,24,42,32,66,36,72,60,52,60,44,44,39,29,34,23,41,82,85,68,48,74,55,34,72,77,44,78,44,67,73,53,83,58,62,78,47,48,61,51,32,49,53,37,23,44,47,53,60,74,40,40,74,58,48,39,73,67,51,73,66,48,63,66,53,50,51,53,37,41,78,69,65,57,46,53,72,66,60,51,51,55,27,68,69,39,93,42,51,52,53,21,35,51,47,46,48,51,47,30,63,74,46,36,54,68,37,28,28,50,51,45,53,49,38,49,73,77,38,41,72,62,48,54,58,64,68,69,47,85,74,92,124

Sequence (622 aa):
MEKSGVEKSTKLVKEQMSLSVTLCPPGPHCLLLVIRVDSIFKSKQRNALEGHLKLFPETVWNHTMVLFSFGEYLEDTTIEQYIESEGKDLQWLVEKCGNRYHVLNIWNKDKDTQVSELLEKIEEMVAANSGCCYVINKKILQEVEEKRRQQKDMQAKQVTSVLRIGLQGTPVEQFIESKGKDLQWLVEKCGNRYHVLNNMNRSDTTQVTELLEKIEEMVAANSGHCFEMGRKIVQEDEETSREDAEKSHNQKTLLGHCEENLWTDAEGFVPKMREHKTNNYHRFQCPHAGRFQCRLTNLVFEMEGKGEVLYRIDSWDTNVLDGLGQMKSAGPLYDIDCFEGSINYLYFPHCEILTDQAELAVAHFTSGNLEIIEPLEVTNTHVIIAIRDLSIFALISKIFFAGPINAQVLFFYKPVTGVQNLREMHIHLLPGNVPLTEVKNQYLDFTNVRTSSKCQLTPGRKYKASCGPYVPQPQVETFERDHGPNYHPAFVVHVESVRITVSLLDENGMEVWEPHQFFLTGGNTDLLNMNTDAEFVNKYRQKLIKRVSSVMEIADCLKSKQMITDEMYSDIQAAKTSHEQMRLLYRALDSGGAAVKVEFYNILKEKQPFLVDDLEAGPSEA

InterPro domains:
  IPR001315 CARD domain [PF00619] (535-616)
  IPR001315 CARD domain [PS50209] (529-619)
  IPR006703 AIG1-type guanine nucleotide-binding (G) domain [PF04548] (8-152)
  IPR006703 AIG1-type guanine nucleotide-binding (G) domain [PF04548] (170-236)
  IPR011029 Death-like domain superfamily [G3DSA:1.10.533.10] (534-619)
  IPR011029 Death-like domain superfamily [SSF47986] (533-616)
  IPR025307 FIIND domain [PF13553] (277-400)
  IPR025307 FIIND domain [PF23679] (405-516)
  IPR025307 FIIND domain [PS51830] (263-532)
  IPR027417 P-loop containing nucleoside triphosphate hydrolase [G3DSA:3.40.50.300] (3-164)
  IPR027417 P-loop containing nucleoside triphosphate hydrolase [G3DSA:3.40.50.300] (165-255)
  IPR033516 CARD8/ASC/NALP1, CARD domain [cd08330] (535-616)
  IPR045058 GTPase GIMA/IAN/Toc [PTHR10903] (10-154)

Mean predicted aligned error: 22.12 Å

Foldseek 3Di:
DDDFLLVVDDPVNLVVLLCVQVVDPPGALADEAEDELVDQDDPNNLRNVVSSCVSAPLCNLLRYAYEYEQLVVCPPPDVVNSCVVSDDSSVVSCVSSVVHYAYDHPPDPPNVVSVVVNVVSSVVSCVVVVVDHDGGDVVVVVVVVVVVVVVVVVVVVVVVVVVPPQDDPDDVVVVQVVVDDVSVVVCVVVVVDDADDDPVCPPDCVSVVVVVVSVVVVCVVVVNDDDDPDPDDDDDPPPVVVVVVVVVVVVCVVPVPPDDPDPPFAAEDEFDWDDDVPDIKTKDFAAFAAWHAYPQQRKIFGFHTTWMKIKDFDDDDPVNVVVVVQKDFFATKMFIDIDTGDTFKIWAFGFDQDDVPKQKWKWDDDDPDTDTHHFPDDDRTTGMGTDDDGGMMTMITGPPDQFKTWKWWKKKWAADDDDDLKIKMF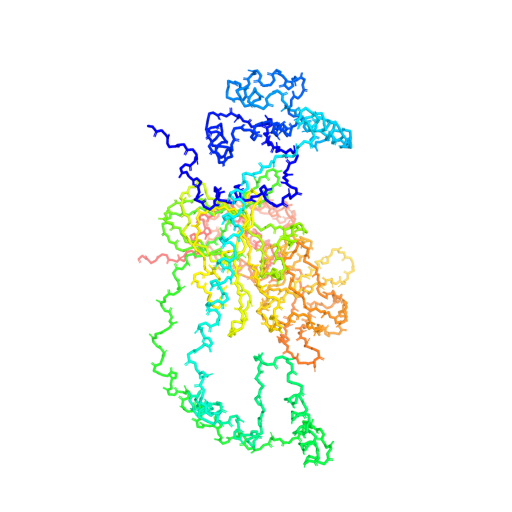IFIEGPSQGPVLVCVVPVRIDIDDDGTIFIDGAQFKKAKDKPPWQWVPRIAGDHHDNDPDGHGRTMTIDNDQKIWIFMATPVRDTRGDIDMHGNHVAPVPVVVLCVQLVLCVVCVVVCLVPDQPLLVLLVQCVVVVLFDPVLSVCLVPDPGSSVSSVSVVVSDVVSPSVSSNSSSVVCCVVPVVSVCVSVVPDDDD

Secondary structure (DSSP, 8-state):
-PPPGGGTS-HHHHHHHHHHGG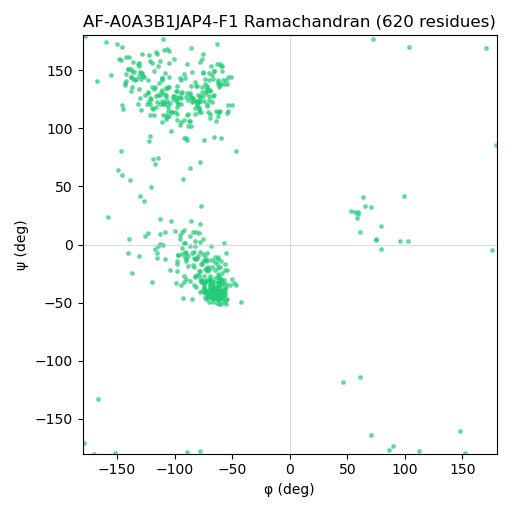GSTT--S-EEEEEETTS---HHHHHHHHHHHTTS-GGGGGGEEEEEE-GGGGTTS-HHHHHHHH-HHHHHHHHHTTT-EEE--TT-S-HHHHHHHHHHHHHHHHHHTTT---PPPHHHHHHHHHHHHHHHHHHHHHHHHHHSSS-SS--HHHHHHHT-HHHHHHHHHTTT------TT-TT-THHHHHHHHHHHHHHHHTTT------S---SSSTTHHHHHHHHHHHHHTTSTTSSSSSS--PEEE-PEEEEETTEEEEEEEE-SSEEEEETTT--EEEESSSEEEEEEEE---HHHHGGGTTEEEEEEEEEEEEEES-EEEEEEE--B---TT--EEEEEEETTEEEEEPPSEE-SSEEEEE-SS-SEEEEEEETT--S-EEEEEEEEEPPP-SS--PEEEEEEEEETTS-HHHHHHH-TTSEEP-S--EEEE-TT-EEEEEBTTB--BSSSEE-----SS----SEEEEE-SSEEEEEEEETTS-EEEEEEEEE--TTHHHHHHHHHHHHHHHHTHHHHHHH---HHHHHHHHHHTT-S-HHHHHHHHH-SSHHHHHHHHHHHHHHHHHHHHHHHHHHHHHH-HHHHHHHHS-----